Protein 1J9J (pdb70)

Nearest PDB structures (foldseek):
  1ilv-assembly2_B  TM=9.977E-01  e=3.182E-48  Thermotoga maritima
  3ty2-assembly1_B  TM=8.926E-01  e=3.473E-23  Coxiella burnetii
  5kss-assembly1_B-2  TM=8.394E-01  e=1.376E-22  Xylella fastidiosa 9a5c
  4g9o-assembly1_B  TM=8.047E-01  e=7.508E-23  Salmonella enterica subsp. enterica serovar Typhimurium str. LT2
  4xh8-assembly1_A  TM=8.202E-01  e=3.035E-20  Salmonella enterica subsp. enterica serovar Typhimurium str. LT2

Foldseek 3Di:
DEEEEEEQAAPPDPLRLLLQVVCLVPYQYEYEYEHHHGFQQFQDWDDPDDKDKDWDDDDDSYTYIYINIALLNRLVCCCVPVVPVDHQEYEYDQAQADCAAPSNRRGSQNNNQLSCLQVQHAYERHYQHHNVQGDSNVRSVVVVVCVVPDDCVPADRQKYKYKYAYRPAAPEAAEAEGFNKDWDKDWDWDADPVGRIDTDIDTDIDDDGPDCRHQVNQNVVRHMYIYIDGPDDDPVVVVVVVVVVPD/DEEEEEEQAAPVDPLRLLLQVVVLVPYQYEYEYAHHHHDLQFQDWDDPDDKDKAWDDSDPSYTYIHINTALLNRLVCCCVPNPVNDHAEYEYDQAQADQAAPSVRSGSQNNNQLSCLVVFHAYERHYEHHNVQGDSNVRSVVVVVVVVVDDVVPQDHQKYKYKYAARDAAPEADEAEGANKDWDKDWDWDADPVRHIDTDIDTDIDHDGPDCRHQPNQNVVRYMYIYMDGDDDDPVVVVVVVVVVVD

InterPro domains:
  IPR002828 Survival protein SurE-like phosphatase/nucleotidase [PF01975] (3-184)
  IPR002828 Survival protein SurE-like phosphatase/nucleotidase [TIGR00087] (1-230)
  IPR030048 Survival protein SurE [MF_00060] (1-246)
  IPR030048 Survival protein SurE [PTHR30457] (2-236)
  IPR036523 SurE-like phosphatase/nucleotidase superfamily [G3DSA:3.40.1210.10] (1-247)
  IPR036523 SurE-like phosphatase/nucleotidase superfamily [SSF64167] (1-245)

Sequence (494 aa):
MRILVTNDDGIQSKGIIVLAELLSEEHEVFVVAPDKERSATGHSITIHVPLWMKKVFISERVVAYSTTGTPADCVKLAYNVVMDKRVDLIVSGVNRGPNMGMDILHSGTVSGAMEGAMMNIPSIAISSANYESPDFEGAARFLIDFLKEFDFSLLDPFTMLNINVPAGEIKGWRFTRQSRRRWNDYFEERVSPFGEKYYWMMGEVIEDDDRDDVDYKAVREGYVSITPIHPFLTNEQCLKKLREVYDMRILVTNDDGIQSKGIIVLAELLSEEHEVFVVAPDKERSATGHSITIHVPLWMKKVFISERVVAYSTTGTPADCVKLAYNVVMDKRVDLIVSGVNRGPNMGMDILHSGTVSGAMEGAMMNIPSIAISSANYESPDFEGAARFLIDFLKEFDFSLLDPFTMLNINVPAGEIKGWRFTRQSRRRWNDYFEERVSPFGEKYYWMMGEVIEDDDRDDVDYKAVREGYVSITPIHPFLTNEQCLKKLREVYD

Secondary structure (DSSP, 8-state):
-EEEEE-SS-TT-HHHHHHHHHHTTTSEEEEEEESS--TT-TT----SS---EEE---SSSEEEEEESS-HHHHHHHIIIIISTT--SEEEEEEEES---GGGGGG-HHHHHHHHHHHTT--EEEEEES-SSS--HHHHHHHHHHHHHH--GGGSPTT-EEEEEE-SS---EEEE-B----EEEEEEEEEE-TTS-EEEEEEEEEE-----SSBHHHHHHTTEEEEEEE-S----HHHHHHHHHH--/-EEEEE-SS-TT-HHHHHHHHHHTTTSEEEEEEESS---S-TT----SS---EEE--SSTTEEEEEESS-HHHHHHHIIIIISTT--SEEEEEEEES---GGGGGG-HHHHHHHHHHHTT--EEEEEES-SSS--HHHHHHHHHHHHTT--GGGS-TT-EEEEEE-SS---EEEE-B----EEEEEEEEEE-TTS-EEEEEEEEEE-----SSBHHHHHHTTEEEEEEE-S----HHHHHHHHHHT-

CATH classification: 3.40.1210.10

Structure (mmCIF, N/CA/C/O backbone):
data_1J9J
#
_entry.id   1J9J
#
_cell.length_a   115.956
_cell.length_b   115.956
_cell.length_c   78.597
_cell.angle_alpha   90.00
_cell.angle_beta   90.00
_cell.angle_gamma   120.00
#
_symmetry.space_group_name_H-M   'P 31 2 1'
#
loop_
_entity.id
_entity.type
_entity.pdbx_description
1 polymer 'STATIONARY PHASE SURVIVAL PROTEIN'
2 non-polymer 'MAGNESIUM ION'
3 non-polymer 'SULFATE ION'
4 water water
#
loop_
_atom_site.group_PDB
_atom_site.id
_atom_site.type_symbol
_atom_site.label_atom_id
_atom_site.label_alt_id
_atom_site.label_comp_id
_atom_site.label_asym_id
_atom_site.label_entity_id
_atom_site.label_seq_id
_atom_site.pdbx_PDB_ins_code
_atom_site.Cartn_x
_atom_site.Cartn_y
_atom_site.Cartn_z
_atom_site.occupancy
_atom_site.B_iso_or_equiv
_atom_site.auth_seq_id
_atom_site.auth_comp_id
_atom_site.auth_asym_id
_atom_site.auth_atom_id
_atom_site.pdbx_PDB_model_num
ATOM 1 N N . MET A 1 1 ? 22.947 18.303 28.625 1.00 35.21 1 MET A N 1
ATOM 2 C CA . MET A 1 1 ? 22.821 18.181 27.149 1.00 33.16 1 MET A CA 1
ATOM 3 C C . MET A 1 1 ? 23.391 19.426 26.466 1.00 30.85 1 MET A C 1
ATOM 4 O O . MET A 1 1 ? 23.183 20.542 26.941 1.00 31.14 1 MET A O 1
ATOM 9 N N . ARG A 1 2 ? 24.136 19.223 25.379 1.00 27.04 2 ARG A N 1
ATOM 10 C CA . ARG A 1 2 ? 24.739 20.321 24.620 1.00 24.89 2 ARG A CA 1
ATOM 11 C C . ARG A 1 2 ? 23.735 20.686 23.525 1.00 24.67 2 ARG A C 1
ATOM 12 O O . ARG A 1 2 ? 23.498 19.909 22.595 1.00 23.34 2 ARG A O 1
ATOM 20 N N . ILE A 1 3 ? 23.138 21.866 23.647 1.00 23.11 3 ILE A N 1
ATOM 21 C CA . ILE A 1 3 ? 22.153 22.325 22.674 1.00 22.74 3 ILE A CA 1
ATOM 22 C C . ILE A 1 3 ? 22.620 23.504 21.824 1.00 22.74 3 ILE A C 1
ATOM 23 O O . ILE A 1 3 ? 23.199 24.465 22.333 1.00 22.25 3 ILE A O 1
ATOM 28 N N . LEU A 1 4 ? 22.385 23.407 20.520 1.00 20.73 4 LEU A N 1
ATOM 29 C CA . LEU A 1 4 ? 22.765 24.471 19.604 1.00 21.31 4 LEU A CA 1
ATOM 30 C C . LEU A 1 4 ? 21.463 25.205 19.326 1.00 21.03 4 LEU A C 1
ATOM 31 O O . LEU A 1 4 ? 20.466 24.584 18.949 1.00 18.69 4 LEU A O 1
ATOM 36 N N . VAL A 1 5 ? 21.478 26.516 19.536 1.00 23.01 5 VAL A N 1
ATOM 37 C CA . VAL A 1 5 ? 20.311 27.356 19.311 1.00 21.50 5 VAL A CA 1
ATOM 38 C C . VAL A 1 5 ? 20.635 28.398 18.243 1.00 21.38 5 VAL A C 1
ATOM 39 O O . VAL A 1 5 ? 21.677 29.051 18.293 1.00 21.14 5 VAL A O 1
ATOM 43 N N . THR A 1 6 ? 19.746 28.535 17.263 1.00 21.56 6 THR A N 1
ATOM 44 C CA . THR A 1 6 ? 19.932 29.499 16.183 1.00 20.61 6 THR A CA 1
ATOM 45 C C . THR A 1 6 ? 18.536 30.017 15.806 1.00 21.71 6 THR A C 1
ATOM 46 O O . THR A 1 6 ? 17.542 29.636 16.430 1.00 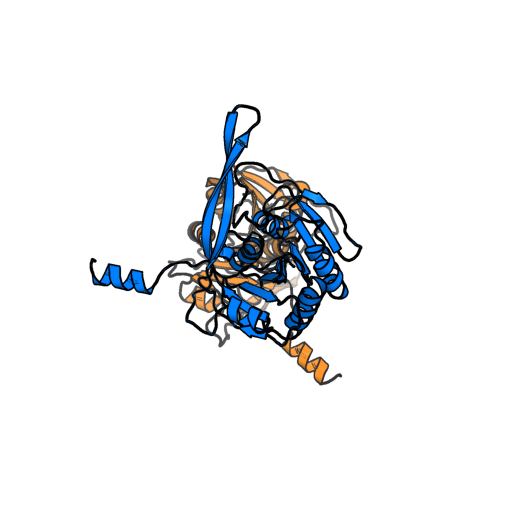20.07 6 THR A O 1
ATOM 50 N N . ASN A 1 7 ? 18.458 30.896 14.815 1.00 22.83 7 ASN A N 1
ATOM 51 C CA . ASN A 1 7 ? 17.168 31.437 14.385 1.00 23.62 7 ASN A CA 1
ATOM 52 C C . ASN A 1 7 ? 17.384 32.131 13.044 1.00 25.16 7 ASN A C 1
ATOM 53 O O . ASN A 1 7 ? 18.469 32.028 12.469 1.00 27.66 7 ASN A O 1
ATOM 58 N N . ASP A 1 8 ? 16.359 32.800 12.521 1.00 23.71 8 ASP A N 1
ATOM 59 C CA . ASP A 1 8 ? 16.524 33.493 11.245 1.00 24.20 8 ASP A CA 1
ATOM 60 C C . ASP A 1 8 ? 16.177 34.973 11.380 1.00 25.09 8 ASP A C 1
ATOM 61 O O . ASP A 1 8 ? 16.372 35.754 10.442 1.00 23.66 8 ASP A O 1
ATOM 66 N N . ASP A 1 9 ? 15.680 35.357 12.558 1.00 24.54 9 ASP A N 1
ATOM 67 C CA . ASP A 1 9 ? 15.310 36.749 12.821 1.00 26.08 9 ASP A CA 1
ATOM 68 C C . ASP A 1 9 ? 16.512 37.611 13.223 1.00 28.45 9 ASP A C 1
ATOM 69 O O . ASP A 1 9 ? 16.456 38.835 13.126 1.00 28.82 9 ASP A O 1
ATOM 74 N N . GLY A 1 10 ? 17.592 36.980 13.679 1.00 28.04 10 GLY A N 1
ATOM 75 C CA . GLY A 1 10 ? 18.768 37.741 14.082 1.00 28.48 10 GLY A CA 1
ATOM 76 C C . GLY A 1 10 ? 19.169 37.428 15.513 1.00 27.63 10 GLY A C 1
ATOM 77 O O . GLY A 1 10 ? 18.314 37.208 16.366 1.00 29.01 10 GLY A O 1
ATOM 78 N N . ILE A 1 11 ? 20.469 37.431 15.788 1.00 29.44 11 ILE A N 1
ATOM 79 C CA . ILE A 1 11 ? 20.967 37.132 17.128 1.00 31.02 11 ILE A CA 1
ATOM 80 C C . ILE A 1 11 ? 20.433 38.017 18.252 1.00 32.59 11 ILE A C 1
ATOM 81 O O . ILE A 1 11 ? 20.518 37.647 19.422 1.00 33.10 11 ILE A O 1
ATOM 86 N N . GLN A 1 12 ? 19.873 39.175 17.913 1.00 33.32 12 GLN A N 1
ATOM 87 C CA . GLN A 1 12 ? 19.345 40.065 18.944 1.00 34.90 12 GLN A CA 1
ATOM 88 C C . GLN A 1 12 ? 17.826 39.995 19.091 1.00 34.01 12 GLN A C 1
ATOM 89 O O . GLN A 1 12 ? 17.226 40.805 19.802 1.00 33.36 12 GLN A O 1
ATOM 95 N N . SER A 1 13 ? 17.207 39.019 18.432 1.00 31.57 13 SER A N 1
ATOM 96 C CA . SER A 1 13 ? 15.758 38.855 18.499 1.00 31.36 13 SER A CA 1
ATOM 97 C C . SER A 1 13 ? 15.293 38.376 19.869 1.00 30.88 13 SER A C 1
ATOM 98 O O . SER A 1 13 ? 15.950 37.558 20.511 1.00 31.19 13 SER A O 1
ATOM 101 N N . LYS A 1 14 ? 14.153 38.890 20.313 1.00 29.92 14 LYS A N 1
ATOM 102 C CA . LYS A 1 14 ? 13.605 38.504 21.605 1.00 29.93 14 LYS A CA 1
ATOM 103 C C . LYS A 1 14 ? 13.290 37.008 21.602 1.00 28.75 14 LYS A C 1
ATOM 104 O O . LYS A 1 14 ? 13.363 36.345 22.636 1.00 29.57 14 LYS A O 1
ATOM 110 N N . GLY A 1 15 ? 12.936 36.483 20.433 1.00 27.27 15 GLY A N 1
ATOM 111 C CA . GLY A 1 15 ? 12.616 35.069 20.326 1.00 26.25 15 GLY A CA 1
ATOM 112 C C . GLY A 1 15 ? 13.772 34.123 20.621 1.00 25.71 15 GLY A C 1
ATOM 113 O O . GLY A 1 15 ? 13.582 33.089 21.261 1.00 25.56 15 GLY A O 1
ATOM 114 N N . ILE A 1 16 ? 14.975 34.459 20.167 1.00 25.48 16 ILE A N 1
ATOM 115 C CA . ILE A 1 16 ? 16.110 33.580 20.423 1.00 26.28 16 ILE A CA 1
ATOM 116 C C . ILE A 1 16 ? 16.665 33.776 21.832 1.00 27.72 16 ILE A C 1
ATOM 117 O O . ILE A 1 16 ? 17.127 32.827 22.463 1.00 28.32 16 ILE A O 1
ATOM 122 N N . ILE A 1 17 ? 16.600 35.003 22.336 1.00 29.02 17 ILE A N 1
ATOM 123 C CA . ILE A 1 17 ? 17.103 35.290 23.674 1.00 29.79 17 ILE A CA 1
ATOM 124 C C . ILE A 1 17 ? 16.268 34.553 24.718 1.00 29.96 17 ILE A C 1
ATOM 125 O O . ILE A 1 17 ? 16.810 33.919 25.626 1.00 29.80 17 ILE A O 1
ATOM 130 N N . VAL A 1 18 ? 14.948 34.627 24.580 1.00 31.54 18 VAL A N 1
ATOM 131 C CA . VAL A 1 18 ? 14.046 33.962 25.513 1.00 31.40 18 VAL A CA 1
ATOM 132 C C . VAL A 1 18 ? 14.307 32.458 25.520 1.00 31.97 18 VAL A C 1
ATOM 133 O O . VAL A 1 18 ? 14.418 31.843 26.579 1.00 31.51 18 VAL A O 1
ATOM 137 N N . LEU A 1 19 ? 14.409 31.868 24.333 1.00 31.00 19 LEU A N 1
ATOM 138 C CA . LEU A 1 19 ? 14.658 30.436 24.216 1.00 31.34 19 LEU A CA 1
ATOM 139 C C . LEU A 1 19 ? 15.990 30.020 24.846 1.00 31.66 19 LEU A C 1
ATOM 140 O O . LEU A 1 19 ? 16.055 29.026 25.567 1.00 30.73 19 LEU A O 1
ATOM 145 N N . ALA A 1 20 ? 17.046 30.782 24.572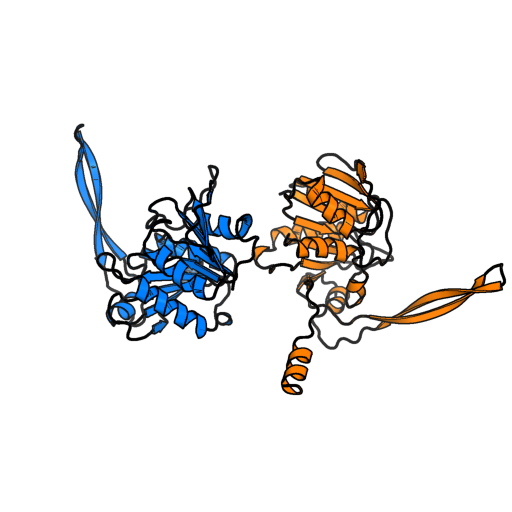 1.00 31.64 20 ALA A N 1
ATOM 146 C CA . ALA A 1 20 ? 18.373 30.482 25.112 1.00 34.03 20 ALA A CA 1
ATOM 147 C C . ALA A 1 20 ? 18.445 30.574 26.633 1.00 35.71 20 ALA A C 1
ATOM 148 O O . ALA A 1 20 ? 19.012 29.700 27.288 1.00 35.93 20 ALA A O 1
ATOM 150 N N . GLU A 1 21 ? 17.872 31.629 27.197 1.00 36.41 21 GLU A N 1
ATOM 151 C CA . GLU A 1 21 ? 17.895 31.798 28.643 1.00 38.27 21 GLU A CA 1
ATOM 152 C C . GLU A 1 21 ? 17.181 30.665 29.381 1.00 37.38 21 GLU A C 1
ATOM 153 O O . GLU A 1 21 ? 17.681 30.166 30.389 1.00 36.75 21 GLU A O 1
ATOM 159 N N . LEU A 1 22 ? 16.025 30.247 28.877 1.00 36.23 22 LEU A N 1
ATOM 160 C CA . LEU A 1 22 ? 15.278 29.172 29.522 1.00 36.05 22 LEU A CA 1
ATOM 161 C C . LEU A 1 22 ? 15.958 27.808 29.424 1.00 35.90 22 LEU A C 1
ATOM 162 O O . LEU A 1 22 ? 15.933 27.031 30.380 1.00 33.66 22 LEU A O 1
ATOM 167 N N . LEU A 1 23 ? 16.561 27.514 28.274 1.00 34.96 23 LEU A N 1
ATOM 168 C CA . LEU A 1 23 ? 17.240 26.233 28.084 1.00 35.32 23 LEU A CA 1
ATOM 169 C C . LEU A 1 23 ? 18.535 26.143 28.887 1.00 35.61 23 LEU A C 1
ATOM 170 O O . LEU A 1 23 ? 18.943 25.053 29.290 1.00 35.24 23 LEU A O 1
ATOM 175 N N . SER A 1 24 ? 19.179 27.285 29.111 1.00 37.38 24 SER A N 1
ATOM 176 C CA . SER A 1 24 ? 20.433 27.319 29.864 1.00 39.85 24 SER A CA 1
ATOM 177 C C . SER A 1 24 ? 20.247 27.000 31.344 1.00 42.10 24 SER A C 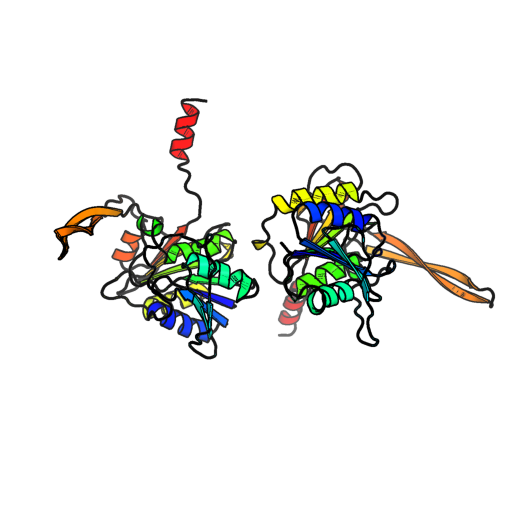1
ATOM 178 O O . SER A 1 24 ? 21.218 26.756 32.062 1.00 42.10 24 SER A O 1
ATOM 181 N N . GLU A 1 25 ? 19.000 26.999 31.799 1.00 43.87 25 GLU A N 1
ATOM 182 C CA . GLU A 1 25 ? 18.712 26.707 33.196 1.00 46.28 25 GLU A CA 1
ATOM 183 C C . GLU A 1 25 ? 19.030 25.260 33.544 1.00 45.93 25 GLU A C 1
ATOM 184 O O . GLU A 1 25 ? 19.315 24.943 34.697 1.00 47.75 25 GLU A O 1
ATOM 190 N N . GLU A 1 26 ? 18.993 24.386 32.545 1.00 44.47 26 GLU A N 1
ATOM 191 C CA . GLU A 1 26 ? 19.270 22.973 32.768 1.00 42.90 26 GLU A CA 1
ATOM 192 C C . GLU A 1 26 ? 20.245 22.357 31.757 1.00 40.70 26 GLU A C 1
ATOM 193 O O . GLU A 1 26 ? 20.708 21.230 31.943 1.00 39.31 26 GLU A O 1
ATOM 199 N N . HIS A 1 27 ? 20.570 23.096 30.698 1.00 37.84 27 HIS A N 1
ATOM 200 C CA . HIS A 1 27 ? 21.486 22.590 29.676 1.00 34.37 27 HIS A CA 1
ATOM 201 C C . HIS A 1 27 ? 22.622 23.541 29.307 1.00 32.15 27 HIS A C 1
ATOM 202 O O . HIS A 1 27 ? 22.636 24.702 29.708 1.00 31.58 27 HIS A O 1
ATOM 209 N N . GLU A 1 28 ? 23.579 23.023 28.539 1.00 31.07 28 GLU A N 1
ATOM 210 C CA . GLU A 1 28 ? 24.730 23.797 28.086 1.00 30.47 28 GLU A CA 1
ATOM 211 C C . GLU A 1 28 ? 24.312 24.346 26.715 1.00 28.96 28 GLU A C 1
ATOM 212 O O . GLU A 1 28 ? 24.249 23.612 25.730 1.00 29.10 28 GLU A O 1
ATOM 218 N N . VAL A 1 29 ? 24.024 25.641 26.667 1.00 27.05 29 VAL A N 1
ATOM 219 C CA . VAL A 1 29 ? 23.595 26.294 25.436 1.00 24.78 29 VAL A CA 1
ATOM 220 C C . VAL A 1 29 ? 24.637 27.092 24.659 1.00 24.79 29 VAL A C 1
ATOM 221 O O . VAL A 1 29 ? 25.373 27.904 25.226 1.00 22.71 29 VAL A O 1
ATOM 225 N N . PHE A 1 30 ? 24.683 26.841 23.352 1.00 22.54 30 PHE A N 1
ATOM 226 C CA . PHE A 1 30 ? 25.607 27.517 22.445 1.00 24.40 30 PHE A CA 1
ATOM 227 C C . PHE A 1 30 ? 24.745 28.196 21.379 1.00 24.88 30 PHE A C 1
ATOM 228 O O . PHE A 1 30 ? 23.968 27.528 20.692 1.00 25.10 30 PHE A O 1
ATOM 236 N N . VAL A 1 31 ? 24.873 29.511 21.243 1.00 24.93 31 VAL A N 1
ATOM 237 C CA . VAL A 1 31 ? 24.091 30.238 20.246 1.00 25.29 31 VAL A CA 1
ATOM 238 C C . VAL A 1 31 ? 24.947 30.729 19.081 1.00 24.00 31 VAL A C 1
ATOM 239 O O . VAL A 1 31 ? 25.950 31.406 19.281 1.00 25.09 31 VAL A O 1
ATOM 243 N N . VAL A 1 32 ? 24.560 30.354 17.865 1.00 22.79 32 VAL A N 1
ATOM 244 C CA . VAL A 1 32 ? 25.273 30.769 16.661 1.00 21.07 32 VAL A CA 1
ATOM 245 C C . VAL A 1 32 ? 24.129 31.198 15.750 1.00 21.85 32 VAL A C 1
ATOM 246 O O . VAL A 1 32 ? 23.394 30.355 15.232 1.00 20.94 32 VAL A O 1
ATOM 250 N N . ALA A 1 33 ? 23.969 32.510 15.584 1.00 21.92 33 ALA A N 1
ATOM 251 C CA . ALA A 1 33 ? 22.898 33.058 14.749 1.00 22.17 33 ALA A CA 1
ATOM 252 C C . ALA A 1 33 ? 23.329 34.205 13.839 1.00 20.98 33 ALA A C 1
ATOM 253 O O . ALA A 1 33 ? 24.375 34.821 14.050 1.00 20.74 33 ALA A O 1
ATOM 255 N N . PRO A 1 34 ? 22.510 34.514 12.817 1.00 21.25 34 PRO A N 1
ATOM 256 C CA . PRO A 1 34 ? 22.796 35.592 11.861 1.00 22.18 34 PRO A CA 1
ATOM 257 C C . PRO A 1 34 ? 22.927 36.962 12.520 1.00 24.34 34 PRO A C 1
ATOM 258 O O . PRO A 1 34 ? 22.279 37.240 13.536 1.00 22.75 34 PRO A O 1
ATOM 262 N N . ASP A 1 35 ? 23.747 37.821 11.919 1.00 27.23 35 ASP A N 1
ATOM 263 C CA . ASP A 1 35 ? 23.957 39.165 12.441 1.00 30.82 35 ASP A CA 1
ATOM 264 C C . ASP A 1 35 ? 22.947 40.145 11.827 1.00 33.37 35 ASP A C 1
ATOM 265 O O . ASP A 1 35 ? 23.107 41.363 11.932 1.00 34.27 35 ASP A O 1
ATOM 270 N N . LYS A 1 36 ? 21.911 39.606 11.185 1.00 33.67 36 LYS A N 1
ATOM 271 C CA . LYS A 1 36 ? 20.872 40.428 10.556 1.00 33.58 36 LYS A CA 1
ATOM 272 C C . LYS A 1 36 ? 19.644 39.596 10.185 1.00 32.76 36 LYS A C 1
ATOM 273 O O . LYS A 1 36 ? 19.662 38.372 10.306 1.00 31.00 36 LYS A O 1
ATOM 279 N N . GLU A 1 37 ? 18.585 40.272 9.735 1.00 30.44 37 GLU A N 1
ATOM 280 C CA . GLU A 1 37 ? 17.336 39.618 9.340 1.00 30.11 37 GLU A CA 1
ATOM 281 C C . GLU A 1 37 ? 17.548 38.627 8.196 1.00 29.64 37 GLU A C 1
ATOM 282 O O . GLU A 1 37 ? 18.190 38.951 7.195 1.00 29.04 37 GLU A O 1
ATOM 288 N N . ARG A 1 38 ? 17.008 37.420 8.337 1.00 28.83 38 ARG A N 1
ATOM 289 C CA . ARG A 1 38 ? 17.160 36.405 7.293 1.00 29.02 38 ARG A CA 1
ATOM 290 C C . ARG A 1 38 ? 15.946 35.472 7.195 1.00 28.05 38 ARG A C 1
ATOM 291 O O . ARG A 1 38 ? 16.065 34.327 6.745 1.00 27.93 38 ARG A O 1
ATOM 299 N N . SER A 1 39 ? 14.778 35.966 7.595 1.00 25.15 39 SER A N 1
ATOM 300 C CA . SER A 1 39 ? 13.556 35.160 7.550 1.00 24.84 39 SER A CA 1
ATOM 301 C C . SER A 1 39 ? 13.219 34.458 6.224 1.00 25.60 39 SER A C 1
ATOM 302 O O . SER A 1 39 ? 12.922 33.262 6.216 1.00 22.44 39 SER A O 1
ATOM 305 N N . ALA A 1 40 ? 13.263 35.188 5.111 1.00 23.74 40 ALA A N 1
ATOM 306 C CA . ALA A 1 40 ? 12.947 34.593 3.810 1.00 23.74 40 ALA A CA 1
ATOM 307 C C . ALA A 1 40 ? 14.164 34.152 2.998 1.00 22.87 40 ALA A C 1
ATOM 308 O O . ALA A 1 40 ? 14.131 34.164 1.767 1.00 22.87 40 ALA A O 1
ATOM 310 N N . THR A 1 41 ? 15.226 33.732 3.676 1.00 21.58 41 THR A N 1
ATOM 311 C CA . THR A 1 41 ? 16.426 33.299 2.970 1.00 21.87 41 THR A CA 1
ATOM 312 C C . THR A 1 41 ? 16.420 31.834 2.539 1.00 21.39 41 THR A C 1
ATOM 313 O O . THR A 1 41 ? 17.302 31.399 1.805 1.00 20.54 41 THR A O 1
ATOM 317 N N . GLY A 1 42 ? 15.434 31.068 2.997 1.00 20.25 42 GLY A N 1
ATOM 318 C CA . GLY A 1 42 ? 15.366 29.664 2.625 1.00 19.57 42 GLY A CA 1
ATOM 319 C C . GLY A 1 42 ? 16.599 28.872 3.027 1.00 18.02 42 GLY A C 1
ATOM 320 O O . GLY A 1 42 ? 17.207 29.145 4.065 1.00 17.91 42 GLY A O 1
ATOM 321 N N . HIS A 1 43 ? 16.980 27.896 2.207 1.00 17.48 43 HIS A N 1
ATOM 322 C CA . HIS A 1 43 ? 18.149 27.081 2.509 1.00 18.57 43 HIS A CA 1
ATOM 323 C C . HIS A 1 43 ? 19.414 27.531 1.772 1.00 19.76 43 HIS A C 1
ATOM 324 O O . HIS A 1 43 ? 20.197 26.713 1.285 1.00 19.51 43 HIS A O 1
ATOM 331 N N . SER A 1 44 ? 19.609 28.841 1.700 1.00 18.72 44 SER A N 1
ATOM 332 C CA . SER A 1 44 ? 20.780 29.400 1.033 1.00 20.22 44 SER A CA 1
ATOM 333 C C . SER A 1 44 ? 22.032 29.149 1.889 1.00 18.82 44 SER A C 1
ATOM 334 O O . SER A 1 44 ? 21.943 29.120 3.121 1.00 19.41 44 SER A O 1
ATOM 337 N N . ILE A 1 45 ? 23.178 28.930 1.238 1.00 17.71 45 ILE A N 1
ATOM 338 C CA . ILE A 1 45 ? 24.446 28.699 1.941 1.00 18.09 45 ILE A CA 1
ATOM 339 C C . ILE A 1 45 ? 25.541 29.549 1.267 1.00 18.41 45 ILE A C 1
ATOM 340 O O . ILE A 1 45 ? 25.421 29.920 0.098 1.00 18.21 45 ILE A O 1
ATOM 345 N N . THR A 1 46 ? 26.599 29.861 2.006 1.00 17.42 46 THR A N 1
ATOM 346 C CA . THR A 1 46 ? 27.696 30.673 1.480 1.00 17.70 46 THR A CA 1
ATOM 347 C C . THR A 1 46 ? 28.919 29.850 1.074 1.00 19.96 46 THR A C 1
ATOM 348 O O . THR A 1 46 ? 29.653 29.346 1.931 1.00 19.66 46 THR A O 1
ATOM 352 N N . ILE A 1 47 ? 29.149 29.728 -0.233 1.00 20.17 47 ILE A N 1
ATOM 353 C CA . ILE A 1 47 ? 30.291 28.961 -0.720 1.00 20.12 47 ILE A CA 1
ATOM 354 C C . ILE A 1 47 ? 31.267 29.765 -1.590 1.00 22.33 47 ILE A C 1
ATOM 355 O O . ILE A 1 47 ? 32.408 29.339 -1.785 1.00 19.93 47 ILE A O 1
ATOM 360 N N . HIS A 1 48 ? 30.828 30.917 -2.099 1.00 22.51 48 HIS A N 1
ATOM 361 C CA . HIS A 1 48 ? 31.677 31.759 -2.953 1.00 24.14 48 HIS A CA 1
ATOM 362 C C . HIS A 1 48 ? 32.554 32.804 -2.260 1.00 23.02 48 HIS A C 1
ATOM 363 O O . HIS A 1 48 ? 33.479 33.344 -2.871 1.00 22.18 48 HIS A O 1
ATOM 370 N N . VAL A 1 49 ? 32.249 33.105 -1.003 1.00 21.54 49 VAL A N 1
ATOM 371 C CA . VAL A 1 49 ? 33.018 34.075 -0.233 1.00 21.58 49 VAL A CA 1
ATOM 372 C C . VAL A 1 49 ? 33.232 33.501 1.167 1.00 22.13 49 VAL A C 1
ATOM 373 O O . VAL A 1 49 ? 32.560 32.548 1.560 1.00 23.53 49 VAL A O 1
ATOM 377 N N . PRO A 1 50 ? 34.190 34.055 1.926 1.00 21.93 50 PRO A N 1
ATOM 378 C CA . PRO A 1 50 ? 34.492 33.593 3.288 1.00 22.15 50 PRO A CA 1
ATOM 379 C C . PRO A 1 50 ? 33.370 33.918 4.271 1.00 21.40 50 PRO A C 1
ATOM 380 O O . PRO A 1 50 ? 32.550 34.789 4.001 1.00 19.71 50 PRO A O 1
ATOM 384 N N . LEU A 1 51 ? 33.348 33.210 5.402 1.00 20.07 51 LEU A N 1
ATOM 385 C CA . LEU A 1 51 ? 32.351 33.406 6.457 1.00 18.79 51 LEU A CA 1
ATOM 386 C C . LEU A 1 51 ? 33.081 33.980 7.675 1.00 20.27 51 LEU A C 1
ATOM 387 O O . LEU A 1 51 ? 34.259 33.688 7.884 1.00 21.23 51 LEU A O 1
ATOM 392 N N . TRP A 1 52 ? 32.391 34.789 8.476 1.00 20.08 52 TRP A N 1
ATOM 393 C CA . TRP A 1 52 ? 33.004 35.387 9.663 1.00 22.66 52 TRP A CA 1
ATOM 394 C C . TRP A 1 52 ? 32.114 35.243 10.897 1.00 24.24 52 TRP A C 1
ATOM 395 O O . TRP A 1 52 ? 30.891 35.207 10.785 1.00 22.47 52 TRP A O 1
ATOM 406 N N . MET A 1 53 ? 32.739 35.163 12.072 1.00 25.03 53 MET A N 1
ATOM 407 C CA . MET A 1 53 ? 32.008 35.033 13.327 1.00 26.70 53 MET A CA 1
ATOM 408 C C . MET A 1 53 ? 32.530 36.029 14.351 1.00 29.30 53 MET A C 1
ATOM 409 O O . MET A 1 53 ? 33.696 36.431 14.307 1.00 30.47 53 MET A O 1
ATOM 414 N N . LYS A 1 54 ? 31.662 36.417 15.276 1.00 30.17 54 LYS A N 1
ATOM 415 C CA . LYS A 1 54 ? 32.021 37.365 16.323 1.00 34.48 54 LYS A CA 1
ATOM 416 C C . LYS A 1 54 ? 31.409 36.912 17.643 1.00 36.08 54 LYS A C 1
ATOM 417 O O . LYS A 1 54 ? 30.195 36.754 17.745 1.00 33.54 54 LYS A O 1
ATOM 423 N N . LYS A 1 55 ? 32.249 36.691 18.648 1.00 38.80 55 LYS A N 1
ATOM 424 C CA . LYS A 1 55 ? 31.756 36.259 19.948 1.00 42.79 55 LYS A CA 1
ATOM 425 C C . LYS A 1 55 ? 30.962 37.406 20.559 1.00 45.28 55 LYS A C 1
ATOM 426 O O . LYS A 1 55 ? 31.425 38.544 20.585 1.00 46.20 55 LYS A O 1
ATOM 432 N N . VAL A 1 56 ? 29.759 37.105 21.035 1.00 48.42 56 VAL A N 1
ATOM 433 C CA . VAL A 1 56 ? 28.897 38.108 21.645 1.00 52.72 56 VAL A CA 1
ATOM 434 C C . VAL A 1 56 ? 28.095 37.499 22.797 1.00 56.27 56 VAL A C 1
ATOM 435 O O . VAL A 1 56 ? 26.873 37.382 22.719 1.00 58.20 56 VAL A O 1
ATOM 439 N N . PHE A 1 57 ? 28.790 37.108 23.862 1.00 60.09 57 PHE A N 1
ATOM 440 C CA . PHE A 1 57 ? 28.150 36.510 25.033 1.00 64.28 57 PHE A CA 1
ATOM 441 C C . PHE A 1 57 ? 26.779 37.110 25.344 1.00 65.98 57 PHE A C 1
ATOM 442 O O . PHE A 1 57 ? 26.537 38.296 25.113 1.00 65.91 57 PHE A O 1
ATOM 450 N N . ILE A 1 58 ? 25.887 36.276 25.870 1.00 67.89 58 ILE A N 1
ATOM 451 C CA . ILE A 1 58 ? 24.537 36.703 26.225 1.00 70.25 58 ILE A CA 1
ATOM 452 C C . ILE A 1 58 ? 24.329 36.475 27.720 1.00 71.43 58 ILE A C 1
ATOM 453 O O . ILE A 1 58 ? 23.517 37.146 28.359 1.00 70.89 58 ILE A O 1
ATOM 458 N N . SER A 1 59 ? 25.078 35.523 28.267 1.00 72.91 59 SER A N 1
ATOM 459 C CA . SER A 1 59 ? 25.001 35.183 29.683 1.00 74.12 59 SER A CA 1
ATOM 460 C C . SER A 1 59 ? 26.255 34.407 30.081 1.00 74.76 59 SER A C 1
ATOM 461 O O . SER A 1 59 ? 27.258 34.427 29.366 1.00 76.20 59 SER A O 1
ATOM 464 N N . GLU A 1 60 ? 26.195 33.723 31.218 1.00 74.75 60 GLU A N 1
ATOM 465 C CA . GLU A 1 60 ? 27.331 32.946 31.696 1.00 74.90 60 GLU A CA 1
ATOM 466 C C . GLU A 1 60 ? 27.216 31.489 31.268 1.00 73.97 60 GLU A C 1
ATOM 467 O O . GLU A 1 60 ? 28.196 30.883 30.827 1.00 73.92 60 GLU A O 1
ATOM 473 N N . ARG A 1 61 ? 26.016 30.930 31.395 1.00 71.73 61 ARG A N 1
ATOM 474 C CA . ARG A 1 61 ? 25.777 29.539 31.021 1.00 68.72 61 ARG A CA 1
ATOM 475 C C . ARG A 1 61 ? 25.667 29.380 29.509 1.00 64.61 61 ARG A C 1
ATOM 476 O O . ARG A 1 61 ? 25.531 28.261 29.006 1.00 65.35 61 ARG A O 1
ATOM 484 N N . VAL A 1 62 ? 25.720 30.493 28.784 1.00 58.84 62 VAL A N 1
ATOM 485 C CA . VAL A 1 62 ? 25.619 30.441 27.332 1.00 52.54 62 VAL A CA 1
ATOM 486 C C . VAL A 1 62 ? 26.729 31.168 26.588 1.00 47.73 62 VAL A C 1
ATOM 487 O O . VAL A 1 62 ? 27.127 32.276 26.951 1.00 46.77 62 VAL A O 1
ATOM 491 N N . VAL A 1 63 ? 27.227 30.520 25.542 1.00 42.00 63 VAL A N 1
ATOM 492 C CA . VAL A 1 63 ? 28.287 31.069 24.709 1.00 37.14 63 VAL A CA 1
ATOM 493 C C . VAL A 1 63 ? 27.562 31.501 23.436 1.00 33.83 63 VAL A C 1
ATOM 494 O O . VAL A 1 63 ? 26.806 30.716 22.866 1.00 32.44 63 VAL A O 1
ATOM 498 N N . ALA A 1 64 ? 27.778 32.735 22.989 1.00 30.26 64 ALA A N 1
ATOM 499 C CA . ALA A 1 64 ? 27.103 33.207 21.782 1.00 28.98 64 ALA A CA 1
ATOM 500 C C . ALA A 1 64 ? 28.001 33.844 20.728 1.00 28.02 64 ALA A C 1
ATOM 501 O O . ALA A 1 64 ? 28.943 34.572 21.045 1.00 27.98 64 ALA A O 1
ATOM 503 N N . TYR A 1 65 ? 27.686 33.557 19.467 1.00 27.28 65 TYR A N 1
ATOM 504 C CA . TYR A 1 65 ? 28.430 34.083 18.328 1.00 26.86 65 TYR A CA 1
ATOM 505 C 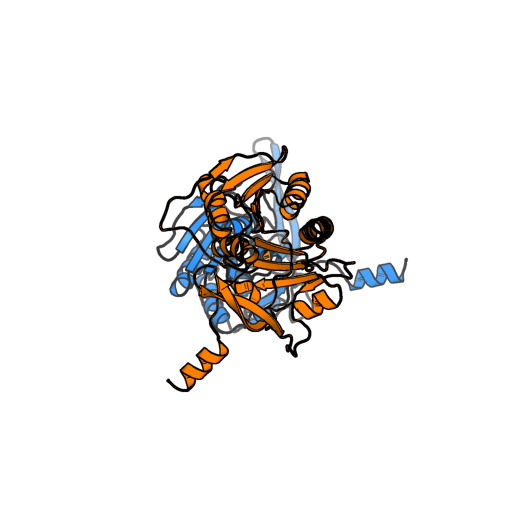C . TYR A 1 65 ? 27.453 34.529 17.250 1.00 26.96 65 TYR A C 1
ATOM 506 O O . TYR A 1 65 ? 26.437 33.874 17.016 1.00 25.43 65 TYR A O 1
ATOM 515 N N . SER A 1 66 ? 27.754 35.645 16.600 1.00 25.72 66 SER A N 1
ATOM 516 C CA . SER A 1 66 ? 26.893 36.145 15.537 1.00 27.30 66 SER A CA 1
ATOM 517 C C . SER A 1 66 ? 27.715 35.836 14.294 1.00 26.07 66 SER A C 1
ATOM 518 O O . SER A 1 66 ? 28.936 35.717 14.379 1.00 25.79 66 SER A O 1
ATOM 521 N N . THR A 1 67 ? 27.067 35.684 13.147 1.00 25.88 67 THR A N 1
ATOM 522 C CA . THR A 1 67 ? 27.810 35.388 11.929 1.00 24.92 67 THR A CA 1
ATOM 523 C C . THR A 1 67 ? 27.283 36.175 10.739 1.00 23.05 67 THR A C 1
ATOM 524 O O . THR A 1 67 ? 26.149 36.649 10.747 1.00 23.54 67 THR A O 1
ATOM 528 N N . THR A 1 68 ? 28.123 36.303 9.720 1.00 21.48 68 THR A N 1
ATOM 529 C CA . THR A 1 68 ? 27.764 37.025 8.509 1.00 22.21 68 THR A CA 1
ATOM 530 C C . THR A 1 68 ? 27.025 36.072 7.570 1.00 21.47 68 THR A C 1
ATOM 531 O O . THR A 1 68 ? 26.592 36.464 6.492 1.00 22.29 68 THR A O 1
ATOM 535 N N . GLY A 1 69 ? 26.868 34.822 7.993 1.00 20.28 69 GLY A N 1
ATOM 536 C CA . GLY A 1 69 ? 26.184 33.843 7.159 1.00 21.24 69 GLY A CA 1
ATOM 537 C C . GLY A 1 69 ? 24.687 33.649 7.330 1.00 21.18 69 GLY A C 1
ATOM 538 O O . GLY A 1 69 ? 24.031 34.324 8.128 1.00 20.72 69 GLY A O 1
ATOM 539 N N . THR A 1 70 ? 24.154 32.706 6.556 1.00 20.64 70 THR A N 1
ATOM 540 C CA . THR A 1 70 ? 22.734 32.360 6.566 1.00 20.61 70 THR A CA 1
ATOM 541 C C . THR A 1 70 ? 22.423 31.409 7.730 1.00 21.93 70 THR A C 1
ATOM 542 O O . THR A 1 70 ? 23.331 30.891 8.377 1.00 20.30 70 THR A O 1
ATOM 546 N N . PRO A 1 71 ? 21.130 31.161 8.009 1.00 23.55 71 PRO A N 1
ATOM 547 C CA . PRO A 1 71 ? 20.822 30.251 9.117 1.00 24.33 71 PRO A CA 1
ATOM 548 C C . PRO A 1 71 ? 21.462 28.878 8.932 1.00 23.88 71 PRO A C 1
ATOM 549 O O . PRO A 1 71 ? 21.951 28.276 9.892 1.00 25.68 71 PRO A O 1
ATOM 553 N N . ALA A 1 72 ? 21.470 28.384 7.697 1.00 22.04 72 ALA A N 1
ATOM 554 C CA . ALA A 1 72 ? 22.068 27.081 7.431 1.00 22.03 72 ALA A CA 1
ATOM 555 C C . ALA A 1 72 ? 23.580 27.150 7.667 1.00 22.07 72 ALA A C 1
ATOM 556 O O . ALA A 1 72 ? 24.178 26.191 8.164 1.00 20.25 72 ALA A O 1
ATOM 558 N N . ASP A 1 73 ? 24.197 28.282 7.314 1.00 20.78 73 ASP A N 1
ATOM 559 C CA . ASP A 1 73 ? 25.642 28.455 7.503 1.00 19.61 73 ASP A CA 1
ATOM 560 C C . ASP A 1 73 ? 25.949 28.349 8.995 1.00 19.05 73 ASP A C 1
ATOM 561 O O . ASP A 1 73 ? 26.962 27.773 9.398 1.00 17.46 73 ASP A O 1
ATOM 566 N N . CYS A 1 74 ? 25.067 28.937 9.799 1.00 20.06 74 CYS A N 1
ATOM 567 C CA . CYS A 1 74 ? 25.197 28.941 11.248 1.00 20.74 74 CYS A CA 1
ATOM 568 C C . CYS A 1 74 ? 25.317 27.540 11.833 1.00 20.66 74 CYS A C 1
ATOM 569 O O . CYS A 1 74 ? 26.158 27.294 12.702 1.00 20.54 74 CYS A O 1
ATOM 572 N N . VAL A 1 75 ? 24.474 26.624 11.365 1.00 19.62 75 VAL A N 1
ATOM 573 C CA . VAL A 1 75 ? 24.511 25.254 11.863 1.00 19.53 75 VAL A CA 1
ATOM 574 C C . VAL A 1 75 ? 25.818 24.565 11.464 1.00 19.78 75 VAL A C 1
ATOM 575 O O . VAL A 1 75 ? 26.442 23.890 12.286 1.00 21.01 75 VAL A O 1
ATOM 579 N N . LYS A 1 76 ? 26.243 24.735 10.213 1.00 18.82 76 LYS A N 1
ATOM 580 C CA . LYS A 1 76 ? 27.485 24.111 9.768 1.00 19.27 76 LYS A CA 1
ATOM 581 C C . LYS A 1 76 ? 28.652 24.646 10.609 1.00 20.66 76 LYS A C 1
ATOM 582 O O . LYS A 1 76 ? 29.503 23.874 11.077 1.00 20.53 76 LYS A O 1
ATOM 588 N N . LEU A 1 77 ? 28.682 25.964 10.807 1.00 20.77 77 LEU A N 1
ATOM 589 C CA . LEU A 1 77 ? 29.743 26.605 11.594 1.00 21.01 77 LEU A CA 1
ATOM 590 C C . LEU A 1 77 ? 29.743 26.133 13.047 1.00 22.01 77 LEU A C 1
ATOM 591 O O . LEU A 1 77 ? 30.801 25.861 13.626 1.00 21.37 77 LEU A O 1
ATOM 596 N N . ALA A 1 78 ? 28.554 26.050 13.634 1.00 21.67 78 ALA A N 1
ATOM 597 C CA . ALA A 1 78 ? 28.411 25.614 15.022 1.00 22.86 78 ALA A CA 1
ATOM 598 C C . ALA A 1 78 ? 28.924 24.194 15.235 1.00 24.54 78 ALA A C 1
ATOM 599 O O . ALA A 1 78 ? 29.722 23.940 16.141 1.00 23.43 78 ALA A O 1
ATOM 601 N N . TYR A 1 79 ? 28.468 23.271 14.396 1.00 23.63 79 TYR A N 1
ATOM 602 C CA . TYR A 1 79 ? 28.880 21.877 14.497 1.00 24.96 79 TYR A CA 1
ATOM 603 C C . TYR A 1 79 ? 30.373 21.645 14.264 1.00 26.34 79 TYR A C 1
ATOM 604 O O . TYR A 1 79 ? 31.036 20.975 15.060 1.00 26.08 79 TYR A O 1
ATOM 613 N N . ASN A 1 80 ? 30.911 22.207 13.184 1.00 26.39 80 ASN A N 1
ATOM 614 C CA . ASN A 1 80 ? 32.324 22.026 12.874 1.00 28.96 80 ASN A CA 1
ATOM 615 C C . ASN A 1 80 ? 33.377 22.850 13.609 1.00 30.07 80 ASN A C 1
ATOM 616 O O . ASN A 1 80 ? 34.481 22.353 13.832 1.00 31.05 80 ASN A O 1
ATOM 621 N N . VAL A 1 81 ? 33.068 24.087 13.988 1.00 29.18 81 VAL A N 1
ATOM 622 C CA . VAL A 1 81 ? 34.071 24.892 14.675 1.00 29.75 81 VAL A CA 1
ATOM 623 C C . VAL A 1 81 ? 33.792 25.363 16.096 1.00 30.41 81 VAL A C 1
ATOM 624 O O . VAL A 1 81 ? 34.716 25.482 16.897 1.00 32.46 81 VAL A O 1
ATOM 628 N N . VAL A 1 82 ? 32.539 25.644 16.419 1.00 27.88 82 VAL A N 1
ATOM 629 C CA . VAL A 1 82 ? 32.223 26.106 17.762 1.00 26.32 82 VAL A CA 1
ATOM 630 C C . VAL A 1 82 ? 32.002 24.991 18.787 1.00 25.50 82 VAL A C 1
ATOM 631 O O . VAL A 1 82 ? 32.590 25.013 19.869 1.00 25.08 82 VAL A O 1
ATOM 635 N N . MET A 1 83 ? 31.177 24.010 18.435 1.00 22.85 83 MET A N 1
ATOM 636 C CA . MET A 1 83 ? 30.876 22.904 19.333 1.00 22.70 83 MET A CA 1
ATOM 637 C C . MET A 1 83 ? 31.721 21.637 19.227 1.00 22.59 83 MET A C 1
ATOM 638 O O . MET A 1 83 ? 31.402 20.619 19.848 1.00 21.43 83 MET A O 1
ATOM 643 N N . ASP A 1 84 ? 32.794 21.697 18.445 1.00 22.82 84 ASP A N 1
ATOM 644 C CA . ASP A 1 84 ? 33.691 20.555 18.274 1.00 26.14 84 ASP A CA 1
ATOM 645 C C . ASP A 1 84 ? 32.982 19.255 17.883 1.00 25.34 84 ASP A C 1
ATOM 646 O O . ASP A 1 84 ? 33.350 18.184 18.352 1.00 26.22 84 ASP A O 1
ATOM 651 N N . LYS A 1 85 ? 31.970 19.354 17.029 1.00 23.53 85 LYS A N 1
ATOM 652 C CA . LYS A 1 85 ? 31.213 18.191 16.572 1.00 23.38 85 LYS A CA 1
ATOM 653 C C . LYS A 1 85 ? 30.440 17.481 17.690 1.00 22.40 85 LYS A C 1
ATOM 654 O O . LYS A 1 85 ? 30.060 16.320 17.545 1.00 21.72 85 LYS A O 1
ATOM 660 N N . ARG A 1 86 ? 30.214 18.175 18.801 1.00 20.79 86 ARG A N 1
ATOM 661 C CA . ARG A 1 86 ? 29.484 17.599 19.930 1.00 21.51 86 ARG A CA 1
ATOM 662 C C . ARG A 1 86 ? 28.162 18.342 20.114 1.00 19.88 86 ARG A C 1
ATOM 663 O O . ARG A 1 86 ? 28.082 19.323 20.858 1.00 19.44 86 ARG A O 1
ATOM 671 N N . VAL A 1 87 ? 27.127 17.856 19.433 1.00 21.33 87 VAL A N 1
ATOM 672 C CA . VAL A 1 87 ? 25.795 18.458 19.493 1.00 20.84 87 VAL A CA 1
ATOM 673 C C . VAL A 1 87 ? 24.720 17.411 19.792 1.00 21.29 87 VAL A C 1
ATOM 674 O O . VAL A 1 87 ? 24.548 16.454 19.033 1.00 20.45 87 VAL A O 1
ATOM 678 N N . ASP A 1 88 ? 23.993 17.595 20.891 1.00 20.84 88 ASP A N 1
ATOM 679 C CA . ASP A 1 88 ? 22.945 16.647 21.262 1.00 22.03 88 ASP A CA 1
ATOM 680 C C . ASP A 1 88 ? 21.585 17.003 20.683 1.00 21.65 88 ASP A C 1
ATOM 681 O O . ASP A 1 88 ? 20.774 16.119 20.397 1.00 21.17 88 ASP A O 1
ATOM 686 N N . LEU A 1 89 ? 21.352 18.297 20.495 1.00 22.48 89 LEU A N 1
ATOM 687 C CA . LEU A 1 89 ? 20.090 18.792 19.958 1.00 20.25 89 LEU A CA 1
ATOM 688 C C . LEU A 1 89 ? 20.276 20.140 19.277 1.00 20.21 89 LEU A C 1
ATOM 689 O O . LEU A 1 89 ? 21.130 20.934 19.671 1.00 20.01 89 LEU A O 1
ATOM 694 N N . ILE A 1 90 ? 19.464 20.386 18.253 1.00 19.85 90 ILE A N 1
ATOM 695 C CA . ILE A 1 90 ? 19.508 21.634 17.507 1.00 18.63 90 ILE A CA 1
ATOM 696 C C . ILE A 1 90 ? 18.103 22.229 17.541 1.00 19.59 90 ILE A C 1
ATOM 697 O O . ILE A 1 90 ? 17.132 21.548 17.207 1.00 20.21 90 ILE A O 1
ATOM 702 N N . VAL A 1 91 ? 18.004 23.490 17.953 1.00 20.57 91 VAL A N 1
ATOM 703 C CA . VAL A 1 91 ? 16.725 24.183 18.026 1.00 20.48 91 VAL A CA 1
ATOM 704 C C . VAL A 1 91 ? 16.840 25.536 17.325 1.00 20.50 91 VAL A C 1
ATOM 705 O O . VAL A 1 91 ? 17.669 26.378 17.687 1.00 20.01 91 VAL A O 1
ATOM 709 N N . SER A 1 92 ? 16.002 25.732 16.316 1.00 19.99 92 SER A N 1
ATOM 710 C CA . SER A 1 92 ? 15.993 26.972 15.552 1.00 21.28 92 SER A CA 1
ATOM 711 C C . SER A 1 92 ? 14.698 27.715 15.865 1.00 21.30 92 SER A C 1
ATOM 712 O O . SER A 1 92 ? 13.615 27.248 15.506 1.00 20.29 92 SER A O 1
ATOM 715 N N . GLY A 1 93 ? 14.822 28.859 16.539 1.00 20.86 93 GLY A N 1
ATOM 716 C CA . GLY A 1 93 ? 13.666 29.669 16.909 1.00 20.28 93 GLY A CA 1
ATOM 717 C C . GLY A 1 93 ? 13.971 30.503 18.148 1.00 20.56 93 GLY A C 1
ATOM 718 O O . GLY A 1 93 ? 15.139 30.707 18.462 1.00 22.57 93 GLY A O 1
ATOM 719 N N . VAL A 1 94 ? 12.958 31.028 18.837 1.00 21.18 94 VAL A N 1
ATOM 720 C CA . VAL A 1 94 ? 11.553 30.864 18.476 1.00 22.01 94 VAL A CA 1
ATOM 721 C C . VAL A 1 94 ? 11.303 31.947 17.436 1.00 20.91 94 VAL A C 1
ATOM 722 O O . VAL A 1 94 ? 11.515 33.129 17.704 1.00 21.87 94 VAL A O 1
ATOM 726 N N . ASN A 1 95 ? 10.851 31.550 16.253 1.00 22.00 95 ASN A N 1
ATOM 727 C CA . ASN A 1 95 ? 10.594 32.516 15.191 1.00 20.76 95 ASN A CA 1
ATOM 728 C C . ASN A 1 95 ? 9.357 33.386 15.395 1.00 22.45 95 ASN A C 1
ATOM 729 O O . ASN A 1 95 ? 8.350 32.948 15.972 1.00 21.32 95 ASN A O 1
ATOM 734 N N . ARG A 1 96 ? 9.439 34.627 14.924 1.00 22.26 96 ARG A N 1
ATOM 735 C CA . ARG A 1 96 ? 8.313 35.544 15.050 1.00 24.21 96 ARG A CA 1
ATOM 736 C C . ARG A 1 96 ? 7.443 35.319 13.823 1.00 22.88 96 ARG A C 1
ATOM 737 O O . ARG A 1 96 ? 7.776 35.776 12.726 1.00 23.31 96 ARG A O 1
ATOM 745 N N . GLY A 1 97 ? 6.343 34.600 14.007 1.00 20.47 97 GLY A N 1
ATOM 746 C CA . GLY A 1 97 ? 5.446 34.326 12.898 1.00 20.45 97 GLY A CA 1
ATOM 747 C C . GLY A 1 97 ? 5.424 32.851 12.539 1.00 19.85 97 GLY A C 1
ATOM 748 O O . GLY A 1 97 ? 6.331 32.108 12.912 1.00 20.49 97 GLY A O 1
ATOM 749 N N . PRO A 1 98 ? 4.402 32.399 11.804 1.00 20.76 98 PRO A N 1
ATOM 750 C CA . PRO A 1 98 ? 4.262 30.999 11.395 1.00 20.76 98 PRO A CA 1
ATOM 751 C C . PRO A 1 98 ? 5.148 30.547 10.235 1.00 20.87 98 PRO A C 1
ATOM 752 O O . PRO A 1 98 ? 5.581 31.343 9.406 1.00 21.21 98 PRO A O 1
ATOM 756 N N . ASN A 1 99 ? 5.394 29.245 10.194 1.00 19.07 99 ASN A N 1
ATOM 757 C CA . ASN A 1 99 ? 6.202 28.621 9.156 1.00 19.66 99 ASN A CA 1
ATOM 758 C C . ASN A 1 99 ? 5.440 27.347 8.824 1.00 18.65 99 ASN A C 1
ATOM 759 O O . ASN A 1 99 ? 5.752 26.272 9.335 1.00 19.32 99 ASN A O 1
ATOM 764 N N . MET A 1 100 ? 4.418 27.483 7.981 1.00 18.15 100 MET A N 1
ATOM 765 C CA . MET A 1 100 ? 3.598 26.340 7.593 1.00 18.73 100 MET A CA 1
ATOM 766 C C . MET A 1 100 ? 3.314 26.240 6.096 1.00 18.33 100 MET A C 1
ATOM 767 O O . MET A 1 100 ? 3.491 27.200 5.348 1.00 17.56 100 MET A O 1
ATOM 772 N N . GLY A 1 101 ? 2.875 25.061 5.666 1.00 18.57 101 GLY A N 1
ATOM 773 C CA . GLY A 1 101 ? 2.576 24.858 4.258 1.00 17.46 101 GLY A CA 1
ATOM 774 C C . GLY A 1 101 ? 3.803 25.046 3.375 1.00 18.64 101 GLY A C 1
ATOM 775 O O . GLY A 1 101 ? 4.929 24.742 3.778 1.00 16.11 101 GLY A O 1
ATOM 776 N N . MET A 1 102 ? 3.585 25.560 2.169 1.00 15.76 102 MET A N 1
ATOM 777 C CA . MET A 1 102 ? 4.676 25.783 1.232 1.00 18.70 102 MET A CA 1
ATOM 778 C C . MET A 1 102 ? 5.632 26.889 1.662 1.00 19.19 102 MET A C 1
ATOM 779 O O . MET A 1 102 ? 6.709 27.035 1.085 1.00 19.72 102 MET A O 1
ATOM 784 N N . ASP A 1 103 ? 5.244 27.668 2.669 1.00 19.84 103 ASP A N 1
ATOM 785 C CA . ASP A 1 103 ? 6.108 28.743 3.142 1.00 19.72 103 ASP A CA 1
ATOM 786 C C . ASP A 1 103 ? 7.397 28.193 3.755 1.00 19.53 103 ASP A C 1
ATOM 787 O O . ASP A 1 103 ? 8.377 28.927 3.899 1.00 20.68 103 ASP A O 1
ATOM 792 N N . ILE A 1 104 ? 7.411 26.916 4.124 1.00 18.92 104 ILE A N 1
ATOM 793 C CA . ILE A 1 104 ? 8.626 26.357 4.713 1.00 19.18 104 ILE A CA 1
ATOM 794 C C . ILE A 1 104 ? 9.765 26.327 3.692 1.00 20.49 104 ILE A C 1
ATOM 795 O O . ILE A 1 104 ? 10.937 26.267 4.065 1.00 17.71 104 ILE A O 1
ATOM 800 N N . LEU A 1 105 ? 9.429 26.391 2.403 1.00 20.62 105 LEU A N 1
ATOM 801 C CA . LEU A 1 105 ? 10.469 26.374 1.373 1.00 21.82 105 LEU A CA 1
ATOM 802 C C . LEU A 1 105 ? 11.358 27.620 1.433 1.00 20.52 105 LEU A C 1
ATOM 803 O O . LEU A 1 105 ? 12.541 27.545 1.097 1.00 20.30 105 LEU A O 1
ATOM 808 N N . HIS A 1 106 ? 10.814 28.763 1.851 1.00 19.87 106 HIS A N 1
ATOM 809 C CA . HIS A 1 106 ? 11.652 29.967 1.924 1.00 20.07 106 HIS A CA 1
ATOM 810 C C . HIS A 1 106 ? 11.987 30.365 3.363 1.00 20.68 106 HIS A C 1
ATOM 811 O O . HIS A 1 106 ? 12.513 31.454 3.619 1.00 19.54 106 HIS A O 1
ATOM 818 N N . SER A 1 107 ? 11.719 29.454 4.296 1.00 18.47 107 SER A N 1
ATOM 819 C CA . SER A 1 107 ? 11.977 29.692 5.711 1.00 19.26 107 SER A CA 1
ATOM 820 C C . SER A 1 107 ? 13.407 29.431 6.197 1.00 19.40 107 SER A C 1
ATOM 821 O O . SER A 1 107 ? 13.925 28.321 6.073 1.00 17.23 107 SER A O 1
ATOM 824 N N . GLY A 1 108 ? 14.035 30.459 6.764 1.00 17.98 108 GLY A N 1
ATOM 825 C CA . GLY A 1 108 ? 15.392 30.307 7.267 1.00 17.88 108 GLY A CA 1
ATOM 826 C C . GLY A 1 108 ? 15.361 29.452 8.523 1.00 18.64 108 GLY A C 1
ATOM 827 O O . GLY A 1 108 ? 16.288 28.690 8.802 1.00 16.89 108 GLY A O 1
ATOM 828 N N . THR A 1 109 ? 14.283 29.584 9.290 1.00 17.76 109 THR A N 1
ATOM 829 C CA . THR A 1 109 ? 14.107 28.824 10.525 1.00 19.27 109 THR A CA 1
ATOM 830 C C . THR A 1 109 ? 14.143 27.324 10.225 1.00 18.29 109 THR A C 1
ATOM 831 O O . THR A 1 109 ? 14.916 26.571 10.824 1.00 19.96 109 THR A O 1
ATOM 835 N N . VAL A 1 110 ? 13.291 26.894 9.301 1.00 17.33 110 VAL A N 1
ATOM 836 C CA . VAL A 1 110 ? 13.230 25.484 8.929 1.00 17.51 110 VAL A CA 1
ATOM 837 C C . VAL A 1 110 ? 14.538 24.995 8.307 1.00 18.20 110 VAL A C 1
ATOM 838 O O . VAL A 1 110 ? 14.960 23.859 8.549 1.00 17.72 110 VAL A O 1
ATOM 842 N N . SER A 1 111 ? 15.191 25.858 7.530 1.00 18.04 111 SER A N 1
ATOM 843 C CA . SER A 1 111 ? 16.451 25.499 6.876 1.00 19.94 111 SER A CA 1
ATOM 844 C C . SER A 1 111 ? 17.551 25.133 7.872 1.00 19.85 111 SER A C 1
ATOM 845 O O . SER A 1 111 ? 18.291 24.170 7.659 1.00 19.57 111 SER A O 1
ATOM 848 N N . GLY A 1 112 ? 17.659 25.903 8.951 1.00 18.21 112 GLY A N 1
ATOM 849 C CA . GLY A 1 112 ? 18.673 25.630 9.959 1.00 18.76 112 GLY A CA 1
ATOM 850 C C . GLY A 1 112 ? 18.457 24.267 10.594 1.00 18.83 112 GLY A C 1
ATOM 851 O O . GLY A 1 112 ? 19.398 23.487 10.778 1.00 19.65 112 GLY A O 1
ATOM 852 N N . ALA A 1 113 ? 17.212 23.971 10.939 1.00 17.71 113 ALA A N 1
ATOM 853 C CA . ALA A 1 113 ? 16.897 22.687 11.551 1.00 18.14 113 ALA A CA 1
ATOM 854 C C . ALA A 1 113 ? 17.119 21.557 10.538 1.00 17.91 113 ALA A C 1
ATOM 855 O O . ALA A 1 113 ? 17.548 20.459 10.907 1.00 16.45 113 ALA A O 1
ATOM 857 N N . MET A 1 114 ? 16.853 21.828 9.259 1.00 15.50 114 MET A N 1
ATOM 858 C CA . MET A 1 114 ? 17.036 20.802 8.227 1.00 17.53 114 MET A CA 1
ATOM 859 C C . MET A 1 114 ? 18.514 20.429 8.092 1.00 17.67 114 MET A C 1
ATOM 860 O O . MET A 1 114 ? 18.837 19.281 7.779 1.00 17.86 114 MET A O 1
ATOM 865 N N . GLU A 1 115 ? 19.407 21.391 8.316 1.00 16.93 115 GLU A N 1
ATOM 866 C CA . GLU A 1 115 ? 20.844 21.117 8.227 1.00 18.69 115 GLU A CA 1
ATOM 867 C C . GLU A 1 115 ? 21.133 20.056 9.294 1.00 18.88 115 GLU A C 1
ATOM 868 O O . GLU A 1 115 ? 21.959 19.160 9.106 1.00 16.98 115 GLU A O 1
ATOM 874 N N . GLY A 1 116 ? 20.439 20.170 10.422 1.00 18.98 116 GLY A N 1
ATOM 875 C CA . GLY A 1 116 ? 20.629 19.213 11.500 1.00 19.20 116 GLY A CA 1
ATOM 876 C C . GLY A 1 116 ? 20.177 17.821 11.085 1.00 20.11 116 GLY A C 1
ATOM 877 O O . GLY A 1 116 ? 20.883 16.830 11.317 1.00 20.69 116 GLY A O 1
ATOM 878 N N . ALA A 1 117 ? 18.996 17.743 10.472 1.00 19.20 117 ALA A N 1
ATOM 879 C CA . ALA A 1 117 ? 18.438 16.470 10.016 1.00 20.27 117 ALA A CA 1
ATOM 880 C C . ALA A 1 117 ? 19.364 15.803 9.005 1.00 19.96 117 ALA A C 1
ATOM 881 O O . ALA A 1 117 ? 19.544 14.583 9.020 1.00 18.11 117 ALA A O 1
ATOM 883 N N . MET A 1 118 ? 19.951 16.607 8.126 1.00 17.57 118 MET A N 1
ATOM 884 C CA . MET A 1 118 ? 20.857 16.082 7.109 1.00 19.04 118 MET A CA 1
ATOM 885 C C . MET A 1 118 ? 22.099 15.436 7.724 1.00 20.52 118 MET A C 1
ATOM 886 O O . MET A 1 118 ? 22.790 14.657 7.067 1.00 19.81 118 MET A O 1
ATOM 891 N N . MET A 1 119 ? 22.384 15.769 8.980 1.00 20.26 119 MET A N 1
ATOM 892 C CA . MET A 1 119 ? 23.541 15.205 9.674 1.00 22.49 119 MET A CA 1
ATOM 893 C C . MET A 1 119 ? 23.067 14.187 10.713 1.00 21.63 119 MET A C 1
ATOM 894 O O . MET A 1 119 ? 23.843 13.725 11.554 1.00 23.39 119 MET A O 1
ATOM 899 N N . ASN A 1 120 ? 21.789 13.839 10.639 1.00 21.01 120 ASN A N 1
ATOM 900 C CA . ASN A 1 120 ? 21.178 12.888 11.558 1.00 22.30 120 ASN A CA 1
ATOM 901 C C . ASN A 1 120 ? 21.374 13.263 13.017 1.00 23.41 120 ASN A C 1
ATOM 902 O O . ASN A 1 120 ? 21.842 12.465 13.833 1.00 24.03 120 ASN A O 1
ATOM 907 N N . ILE A 1 121 ? 21.014 14.504 13.325 1.00 23.15 121 ILE A N 1
ATOM 908 C CA . ILE A 1 121 ? 21.110 15.047 14.670 1.00 22.27 121 ILE A CA 1
ATOM 909 C C . ILE A 1 121 ? 19.683 15.475 15.004 1.00 23.13 121 ILE A C 1
ATOM 910 O O . ILE A 1 121 ? 19.013 16.089 14.174 1.00 21.58 121 ILE A O 1
ATOM 915 N N . PRO A 1 122 ? 19.180 15.123 16.199 1.00 22.92 122 PRO A N 1
ATOM 916 C CA . PRO A 1 122 ? 17.808 15.556 16.500 1.00 22.67 122 PRO A CA 1
ATOM 917 C C . PRO A 1 122 ? 17.691 17.076 16.352 1.00 21.28 122 PRO A C 1
ATOM 918 O O . PRO A 1 122 ? 18.417 17.840 17.002 1.00 19.75 122 PRO A O 1
ATOM 922 N N . SER A 1 123 ? 16.768 17.509 15.495 1.00 21.71 123 SER A N 1
ATOM 923 C CA . SER A 1 123 ? 16.560 18.936 15.246 1.00 20.94 123 SER A CA 1
ATOM 924 C C . SER A 1 123 ? 15.107 19.397 15.253 1.00 20.68 123 SER A C 1
ATOM 925 O O . SER A 1 123 ? 14.215 18.695 14.776 1.00 20.45 123 SER A O 1
ATOM 928 N N . ILE A 1 124 ? 14.896 20.605 15.768 1.00 20.87 124 ILE A N 1
ATOM 929 C CA . ILE A 1 124 ? 13.572 21.202 15.859 1.00 20.65 124 ILE A CA 1
ATOM 930 C C . ILE A 1 124 ? 13.517 22.643 15.367 1.00 19.59 124 ILE A C 1
ATOM 931 O O . ILE A 1 124 ? 14.407 23.440 15.653 1.00 18.32 124 ILE A O 1
ATOM 936 N N . ALA A 1 125 ? 12.464 22.957 14.615 1.00 20.10 125 ALA A N 1
ATOM 937 C CA . ALA A 1 125 ? 12.249 24.299 14.091 1.00 19.91 125 ALA A CA 1
ATOM 938 C C . ALA A 1 125 ? 11.005 24.704 14.900 1.00 19.08 125 ALA A C 1
ATOM 939 O O . ALA A 1 125 ? 9.997 23.998 14.886 1.00 19.15 125 ALA A O 1
ATOM 941 N N . ILE A 1 126 ? 11.076 25.808 15.633 1.00 19.95 126 ILE A N 1
ATOM 942 C CA . ILE A 1 126 ? 9.926 26.232 16.424 1.00 20.13 126 ILE A CA 1
ATOM 943 C C . ILE A 1 126 ? 9.548 27.685 16.146 1.00 20.59 126 ILE A C 1
ATOM 944 O O . ILE A 1 126 ? 10.413 28.562 16.103 1.00 20.69 126 ILE A O 1
ATOM 949 N N . SER A 1 127 ? 8.248 27.924 15.943 1.00 21.38 127 SER A N 1
ATOM 950 C CA . SER A 1 127 ? 7.724 29.264 15.652 1.00 19.92 127 SER A CA 1
ATOM 951 C C . SER A 1 127 ? 6.467 29.639 16.442 1.00 20.72 127 SER A C 1
ATOM 952 O O . SER A 1 127 ? 5.642 28.780 16.754 1.00 20.46 127 SER A O 1
ATOM 955 N N . SER A 1 128 ? 6.336 30.925 16.760 1.00 20.32 128 SER A N 1
ATOM 956 C CA . SER A 1 128 ? 5.175 31.436 17.494 1.00 21.07 128 SER A CA 1
ATOM 957 C C . SER A 1 128 ? 4.297 31.882 16.328 1.00 21.63 128 SER A C 1
ATOM 958 O O . SER A 1 128 ? 4.634 32.838 15.627 1.00 21.57 128 SER A O 1
ATOM 961 N N . ALA A 1 129 ? 3.180 31.186 16.128 1.00 23.08 129 ALA A N 1
ATOM 962 C CA . ALA A 1 129 ? 2.246 31.467 15.037 1.00 24.99 129 ALA A CA 1
ATOM 963 C C . ALA A 1 129 ? 1.469 32.780 14.913 1.00 26.79 129 ALA A C 1
ATOM 964 O O . ALA A 1 129 ? 0.300 32.766 14.530 1.00 28.94 129 ALA A O 1
ATOM 966 N N . ASN A 1 130 ? 2.104 33.906 15.215 1.00 27.17 130 ASN A N 1
ATOM 967 C CA . ASN A 1 130 ? 1.442 35.209 15.107 1.00 27.77 130 ASN A CA 1
ATOM 968 C C . ASN A 1 130 ? 2.536 36.266 14.979 1.00 28.78 130 ASN A C 1
ATOM 969 O O . ASN A 1 130 ? 3.199 36.603 15.955 1.00 27.83 130 ASN A O 1
ATOM 974 N N . TYR A 1 131 ? 2.716 36.783 13.768 1.00 30.38 131 TYR A N 1
ATOM 975 C CA . TYR A 1 131 ? 3.734 37.795 13.500 1.00 31.41 131 TYR A CA 1
ATOM 976 C C . TYR A 1 131 ? 3.536 39.101 14.259 1.00 31.47 131 TYR A C 1
ATOM 977 O O . TYR A 1 131 ? 4.473 39.628 14.858 1.00 28.81 131 TYR A O 1
ATOM 986 N N . GLU A 1 132 ? 2.316 39.621 14.232 1.00 33.47 132 GLU A N 1
ATOM 987 C CA . GLU A 1 132 ? 2.016 40.871 14.916 1.00 35.21 132 GLU A CA 1
ATOM 988 C C . GLU A 1 132 ? 2.083 40.795 16.440 1.00 33.92 132 GLU A C 1
ATOM 989 O O . GLU A 1 132 ? 2.605 41.703 17.083 1.00 33.48 132 GLU A O 1
ATOM 995 N N . SER A 1 133 ? 1.561 39.717 17.016 1.00 33.54 133 SER A N 1
ATOM 996 C CA . SER A 1 133 ? 1.575 39.556 18.472 1.00 34.07 133 SER A CA 1
ATOM 997 C C . SER A 1 133 ? 2.046 38.165 18.887 1.00 32.37 133 SER A C 1
ATOM 998 O O . SER A 1 133 ? 1.245 37.318 19.282 1.00 32.04 133 SER A O 1
ATOM 1001 N N . PRO A 1 134 ? 3.356 37.912 18.801 1.00 32.08 134 PRO A N 1
ATOM 1002 C CA . PRO A 1 134 ? 3.898 36.602 19.177 1.00 31.38 134 PRO A CA 1
ATOM 1003 C C . PRO A 1 134 ? 4.035 36.377 20.682 1.00 31.69 134 PRO A C 1
ATOM 1004 O O . PRO A 1 134 ? 4.049 37.328 21.467 1.00 31.06 134 PRO A O 1
ATOM 1008 N N . ASP A 1 135 ? 4.118 35.108 21.076 1.00 30.18 135 ASP A N 1
ATOM 1009 C CA . ASP A 1 135 ? 4.269 34.742 22.481 1.00 29.88 135 ASP A CA 1
ATOM 1010 C C . ASP A 1 135 ? 5.488 33.824 22.565 1.00 29.26 135 ASP A C 1
ATOM 1011 O O . ASP A 1 135 ? 5.357 32.603 22.653 1.00 28.01 135 ASP A O 1
ATOM 1016 N N . PHE A 1 136 ? 6.669 34.437 22.519 1.00 29.89 136 PHE A N 1
ATOM 1017 C CA . PHE A 1 136 ? 7.941 33.726 22.581 1.00 30.05 136 PHE A CA 1
ATOM 1018 C C . PHE A 1 136 ? 8.096 32.863 23.830 1.00 30.90 136 PHE A C 1
ATOM 1019 O O . PHE A 1 136 ? 8.461 31.688 23.742 1.00 27.74 136 PHE A O 1
ATOM 1027 N N . GLU A 1 137 ? 7.827 33.451 24.992 1.00 31.46 137 GLU A N 1
ATOM 1028 C CA . GLU A 1 137 ? 7.941 32.726 26.251 1.00 32.33 137 GLU A CA 1
ATOM 1029 C C . GLU A 1 137 ? 7.056 31.482 26.264 1.00 32.11 137 GLU A C 1
ATOM 1030 O O . GLU A 1 137 ? 7.493 30.405 26.674 1.00 32.47 137 GLU A O 1
ATOM 1036 N N . GLY A 1 138 ? 5.814 31.628 25.810 1.00 31.40 138 GLY A N 1
ATOM 1037 C CA . GLY A 1 138 ? 4.904 30.496 25.787 1.00 29.45 138 GLY A CA 1
ATOM 1038 C C . GLY A 1 138 ? 5.432 29.356 24.934 1.00 30.24 138 GLY A C 1
ATOM 1039 O O . GLY A 1 138 ? 5.380 28.190 25.329 1.00 29.73 138 GLY A O 1
ATOM 1040 N N . ALA A 1 139 ? 5.943 29.692 23.755 1.00 28.38 139 ALA A N 1
ATOM 1041 C CA . ALA A 1 139 ? 6.482 28.687 22.848 1.00 28.46 139 ALA A CA 1
ATOM 1042 C C . ALA A 1 139 ? 7.674 27.993 23.498 1.00 28.35 139 ALA A C 1
ATOM 1043 O O . ALA A 1 139 ? 7.818 26.775 23.407 1.00 28.79 139 ALA A O 1
ATOM 1045 N N . ALA A 1 140 ? 8.523 28.775 24.161 1.00 28.53 140 ALA A N 1
ATOM 1046 C CA . ALA A 1 140 ? 9.702 28.230 24.826 1.00 30.01 140 ALA A CA 1
ATOM 1047 C C . ALA A 1 140 ? 9.290 27.297 25.961 1.00 31.49 140 ALA A C 1
ATOM 1048 O O . ALA A 1 140 ? 9.835 26.201 26.101 1.00 33.11 140 ALA A O 1
ATOM 1050 N N . ARG A 1 141 ? 8.326 27.732 26.769 1.00 32.28 141 ARG A N 1
ATOM 1051 C CA . ARG A 1 141 ? 7.841 26.926 27.889 1.00 32.61 141 ARG A CA 1
ATOM 1052 C C . ARG A 1 141 ? 7.378 25.571 27.368 1.00 31.15 141 ARG A C 1
ATOM 1053 O O . ARG A 1 141 ? 7.675 24.530 27.954 1.00 30.25 141 ARG A O 1
ATOM 1061 N N . PHE A 1 142 ? 6.632 25.598 26.268 1.00 29.36 142 PHE A N 1
ATOM 1062 C CA . PHE A 1 142 ? 6.120 24.380 25.657 1.00 29.26 142 PHE A CA 1
ATOM 1063 C C . PHE A 1 142 ? 7.233 23.426 25.222 1.00 28.32 142 PHE A C 1
ATOM 1064 O O . PHE A 1 142 ? 7.163 22.225 25.465 1.00 26.50 142 PHE A O 1
ATOM 1072 N N . LEU A 1 143 ? 8.243 23.961 24.549 1.00 28.50 143 LEU A N 1
ATOM 1073 C CA . LEU A 1 143 ? 9.350 23.134 24.089 1.00 29.58 143 LEU A CA 1
ATOM 1074 C C . LEU A 1 143 ? 10.022 22.419 25.259 1.00 30.85 143 LEU A C 1
ATOM 1075 O O . LEU A 1 143 ? 10.240 21.208 25.214 1.00 30.13 143 LEU A O 1
ATOM 1080 N N . ILE A 1 144 ? 10.344 23.180 26.301 1.00 31.93 144 ILE A N 1
ATOM 1081 C CA . ILE A 1 144 ? 10.992 22.632 27.490 1.00 34.22 144 ILE A CA 1
ATOM 1082 C C . ILE A 1 144 ? 10.232 21.426 28.028 1.00 34.52 144 ILE A C 1
ATOM 1083 O O . ILE A 1 144 ? 10.839 20.445 28.458 1.00 34.70 144 ILE A O 1
ATOM 1088 N N . ASP A 1 145 ? 8.904 21.497 27.990 1.00 34.47 145 ASP A N 1
ATOM 1089 C CA . ASP A 1 145 ? 8.069 20.404 28.475 1.00 36.86 145 ASP A CA 1
ATOM 1090 C C . ASP A 1 145 ? 8.066 19.245 27.476 1.00 36.52 145 ASP A C 1
ATOM 1091 O O . ASP A 1 145 ? 8.029 18.077 27.863 1.00 35.11 145 ASP A O 1
ATOM 1096 N N . PHE A 1 146 ? 8.110 19.578 26.190 1.00 36.73 146 PHE A N 1
ATOM 1097 C CA . PHE A 1 146 ? 8.114 18.576 25.124 1.00 36.17 146 PHE A CA 1
ATOM 1098 C C . PHE A 1 146 ? 9.393 17.735 25.180 1.00 35.71 146 PHE A C 1
ATOM 1099 O O . PHE A 1 146 ? 9.357 16.520 24.992 1.00 36.46 146 PHE A O 1
ATOM 1107 N N . LEU A 1 147 ? 10.517 18.393 25.446 1.00 37.42 147 LEU A N 1
ATOM 1108 C CA . LEU A 1 147 ? 11.81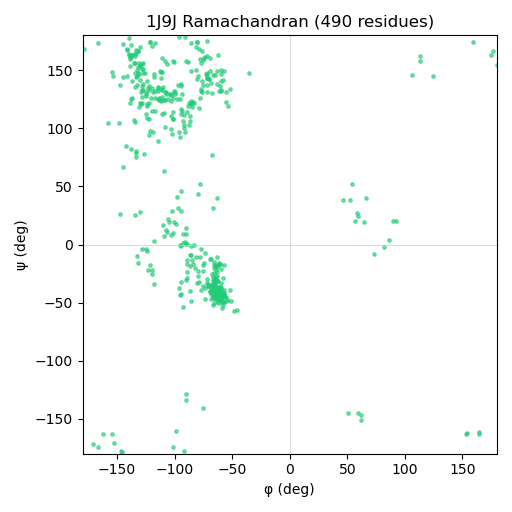3 17.719 25.526 1.00 38.71 147 LEU A CA 1
ATOM 1109 C C . LEU A 1 147 ? 11.883 16.703 26.660 1.00 39.78 147 LEU A C 1
ATOM 1110 O O . LEU A 1 147 ? 12.682 15.765 26.619 1.00 40.21 147 LEU A O 1
ATOM 1115 N N . LYS A 1 148 ? 11.047 16.890 27.673 1.00 40.93 148 LYS A N 1
ATOM 1116 C CA . LYS A 1 148 ? 11.028 15.983 28.814 1.00 41.85 148 LYS A CA 1
ATOM 1117 C C . LYS A 1 148 ? 10.165 14.744 28.609 1.00 42.28 148 LYS A C 1
ATOM 1118 O O . LYS A 1 148 ? 10.275 13.786 29.375 1.00 43.45 148 LYS A O 1
ATOM 1124 N N . GLU A 1 149 ? 9.325 14.741 27.577 1.00 41.71 149 GLU A N 1
ATOM 1125 C CA . GLU A 1 149 ? 8.462 13.587 27.338 1.00 41.90 149 GLU A CA 1
ATOM 1126 C C . GLU A 1 149 ? 8.564 12.894 25.980 1.00 41.25 149 GLU A C 1
ATOM 1127 O O . GLU A 1 149 ? 8.192 11.728 25.852 1.00 40.65 149 GLU A O 1
ATOM 1133 N N . PHE A 1 150 ? 9.055 13.598 24.965 1.00 39.22 150 PHE A N 1
ATOM 1134 C CA . PHE A 1 150 ? 9.179 13.005 23.636 1.00 37.02 150 PHE A CA 1
ATOM 1135 C C . PHE A 1 150 ? 10.368 12.054 23.530 1.00 36.43 150 PHE A C 1
ATOM 1136 O O . PHE A 1 150 ? 11.436 12.309 24.090 1.00 36.28 150 PHE A O 1
ATOM 1144 N N . ASP A 1 151 ? 10.172 10.952 22.815 1.00 34.64 151 ASP A N 1
ATOM 1145 C CA . ASP A 1 151 ? 11.228 9.965 22.627 1.00 35.10 151 ASP A CA 1
ATOM 1146 C C . ASP A 1 151 ? 11.786 10.140 21.218 1.00 33.80 151 ASP A C 1
ATOM 1147 O O . ASP A 1 151 ? 11.202 9.660 20.244 1.00 33.22 151 ASP A O 1
ATOM 1152 N N . PHE A 1 152 ? 12.919 10.829 21.118 1.00 33.27 152 PHE A N 1
ATOM 1153 C CA . PHE A 1 152 ? 13.553 11.078 19.829 1.00 35.22 152 PHE A CA 1
ATOM 1154 C C . PHE A 1 152 ? 13.995 9.847 19.041 1.00 36.32 152 PHE A C 1
ATOM 1155 O O . PHE A 1 152 ? 14.258 9.945 17.840 1.00 35.86 152 PHE A O 1
ATOM 1163 N N . SER A 1 153 ? 14.083 8.693 19.697 1.00 35.79 153 SER A N 1
ATOM 1164 C CA . SER A 1 153 ? 14.496 7.481 18.998 1.00 36.29 153 SER A CA 1
ATOM 1165 C C . SER A 1 153 ? 13.428 7.119 17.966 1.00 35.91 153 SER A C 1
ATOM 1166 O O . SER A 1 153 ? 13.662 6.313 17.064 1.00 36.44 153 SER A O 1
ATOM 1169 N N . LEU A 1 154 ? 12.258 7.738 18.102 1.00 35.27 154 LEU A N 1
ATOM 1170 C CA . LEU A 1 154 ? 11.137 7.499 17.196 1.00 34.57 154 LEU A CA 1
ATOM 1171 C C . LEU A 1 154 ? 11.320 8.185 15.836 1.00 34.93 154 LEU A C 1
ATOM 1172 O O . LEU A 1 154 ? 10.647 7.848 14.860 1.00 34.10 154 LEU A O 1
ATOM 1177 N N . LEU A 1 155 ? 12.225 9.152 15.778 1.00 34.03 155 LEU A N 1
ATOM 1178 C CA . LEU A 1 155 ? 12.487 9.873 14.536 1.00 33.19 155 LEU A CA 1
ATOM 1179 C C . LEU A 1 155 ? 13.315 9.035 13.569 1.00 32.46 155 LEU A C 1
ATOM 1180 O O . LEU A 1 155 ? 14.337 8.465 13.947 1.00 32.59 155 LEU A O 1
ATOM 1185 N N . ASP A 1 156 ? 12.866 8.966 12.320 1.00 30.91 156 ASP A N 1
ATOM 1186 C CA . ASP A 1 156 ? 13.564 8.204 11.293 1.00 29.08 156 ASP A CA 1
ATOM 1187 C C . ASP A 1 156 ? 14.795 8.981 10.825 1.00 27.29 156 ASP A C 1
ATOM 1188 O O . ASP A 1 156 ? 14.950 10.163 11.128 1.00 25.56 156 ASP A O 1
ATOM 1193 N N . PRO A 1 157 ? 15.700 8.317 10.095 1.00 26.11 157 PRO A N 1
ATOM 1194 C CA . PRO A 1 157 ? 16.886 9.034 9.622 1.00 23.96 157 PRO A CA 1
ATOM 1195 C C . PRO A 1 157 ? 16.534 10.230 8.735 1.00 22.84 157 PRO A C 1
ATOM 1196 O O . PRO A 1 157 ? 15.529 10.214 8.011 1.00 20.37 157 PRO A O 1
ATOM 1200 N N . PHE A 1 158 ? 17.362 11.268 8.824 1.00 20.51 158 PHE A N 1
ATOM 1201 C CA . PHE A 1 158 ? 17.189 12.496 8.052 1.00 21.65 158 PHE A CA 1
ATOM 1202 C C . PHE A 1 158 ? 15.844 13.184 8.309 1.00 21.88 158 PHE A C 1
ATOM 1203 O O . PHE A 1 158 ? 15.343 13.920 7.449 1.00 21.62 158 PHE A O 1
ATOM 1211 N N . THR A 1 159 ? 15.280 12.979 9.495 1.00 19.49 159 THR A N 1
ATOM 1212 C CA . THR A 1 159 ? 13.994 13.586 9.836 1.00 18.93 159 THR A CA 1
ATOM 1213 C C . THR A 1 159 ? 14.044 14.565 11.015 1.00 18.19 159 THR A C 1
ATOM 1214 O O . THR A 1 159 ? 14.623 14.267 12.059 1.00 20.24 159 THR A O 1
ATOM 1218 N N . MET A 1 160 ? 13.440 15.741 10.828 1.00 17.93 160 MET A N 1
ATOM 1219 C CA . MET A 1 160 ? 13.388 16.790 11.848 1.00 17.86 160 MET A CA 1
ATOM 1220 C C . MET A 1 160 ? 11.919 17.100 12.145 1.00 19.02 160 MET A C 1
ATOM 1221 O O . MET A 1 160 ? 11.029 16.591 11.465 1.00 18.39 160 MET A O 1
ATOM 1226 N N . LEU A 1 161 ? 11.665 17.946 13.140 1.00 19.34 161 LEU A N 1
ATOM 1227 C CA . LEU A 1 161 ? 10.287 18.307 13.484 1.00 19.25 161 LEU A CA 1
ATOM 1228 C C . LEU A 1 161 ? 10.027 19.802 13.281 1.00 19.36 161 LEU A C 1
ATOM 1229 O O . LEU A 1 161 ? 10.761 20.641 13.801 1.00 18.56 161 LEU A O 1
ATOM 1234 N N . ASN A 1 162 ? 8.992 20.138 12.515 1.00 18.44 162 ASN A N 1
ATOM 1235 C CA . ASN A 1 162 ? 8.658 21.544 12.278 1.00 18.12 162 ASN A CA 1
ATOM 1236 C C . ASN A 1 162 ? 7.479 21.808 13.221 1.00 17.80 162 ASN A C 1
ATOM 1237 O O . ASN A 1 162 ? 6.392 21.252 13.046 1.00 17.19 162 ASN A O 1
ATOM 1242 N N . ILE A 1 163 ? 7.698 22.670 14.206 1.00 18.54 163 ILE A N 1
ATOM 1243 C CA . ILE A 1 163 ? 6.672 22.998 15.191 1.00 18.25 163 ILE A CA 1
ATOM 1244 C C . ILE A 1 163 ? 6.150 24.437 15.182 1.00 18.55 163 ILE A C 1
ATOM 1245 O O . ILE A 1 163 ? 6.927 25.384 15.148 1.00 19.85 163 ILE A O 1
ATOM 1250 N N . ASN A 1 164 ? 4.825 24.584 15.211 1.00 18.50 164 ASN A N 1
ATOM 1251 C CA . ASN A 1 164 ? 4.180 25.898 15.222 1.00 19.50 164 ASN A CA 1
ATOM 1252 C C . ASN A 1 164 ? 3.272 25.956 16.452 1.00 19.63 164 ASN A C 1
ATOM 1253 O O . ASN A 1 164 ? 2.355 25.151 16.600 1.00 21.54 164 ASN A O 1
ATOM 1258 N N . VAL A 1 165 ? 3.536 26.927 17.321 1.00 22.24 165 VAL A N 1
ATOM 1259 C CA . VAL A 1 165 ? 2.777 27.119 18.553 1.00 21.87 165 VAL A CA 1
ATOM 1260 C C . VAL A 1 165 ? 1.784 28.274 18.471 1.00 22.86 165 VAL A C 1
ATOM 1261 O O . VAL A 1 165 ? 2.142 29.382 18.073 1.00 21.98 165 VAL A O 1
ATOM 1265 N N . PRO A 1 166 ? 0.518 28.028 18.837 1.00 24.29 166 PRO A N 1
ATOM 1266 C CA . PRO A 1 166 ? -0.429 29.146 18.766 1.00 24.85 166 PRO A CA 1
ATOM 1267 C C . PRO A 1 166 ? 0.022 30.237 19.742 1.00 25.66 166 PRO A C 1
ATOM 1268 O O . PRO A 1 166 ? 0.643 29.945 20.765 1.00 24.55 166 PRO A O 1
ATOM 1272 N N . ALA A 1 167 ? -0.270 31.492 19.418 1.00 25.11 167 ALA A N 1
ATOM 1273 C CA . ALA A 1 167 ? 0.123 32.603 20.277 1.00 27.24 167 ALA A CA 1
ATOM 1274 C C . ALA A 1 167 ? -0.814 32.788 21.466 1.00 28.22 167 ALA A C 1
ATOM 1275 O O . ALA A 1 167 ? -0.429 33.379 22.474 1.00 29.84 167 ALA A O 1
ATOM 1277 N N . GLY A 1 168 ? -2.044 32.297 21.334 1.00 28.41 168 GLY A N 1
ATOM 1278 C CA . GLY A 1 168 ? -3.016 32.411 22.410 1.00 29.55 168 GLY A CA 1
ATOM 1279 C C . GLY A 1 168 ? -2.920 31.197 23.320 1.00 30.08 168 GLY A C 1
ATOM 1280 O O . GLY A 1 168 ? -1.823 30.794 23.707 1.00 29.38 168 GLY A O 1
ATOM 1281 N N . GLU A 1 169 ? -4.058 30.605 23.664 1.00 30.18 169 GLU A N 1
ATOM 1282 C CA . GLU A 1 169 ? -4.057 29.432 24.529 1.00 30.91 169 GLU A CA 1
ATOM 1283 C C . GLU A 1 169 ? -3.535 28.195 23.808 1.00 32.01 169 GLU A C 1
ATOM 1284 O O . GLU A 1 169 ? -3.783 28.007 22.616 1.00 31.24 169 GLU A O 1
ATOM 1290 N N . ILE A 1 170 ? -2.800 27.362 24.536 1.00 32.34 170 ILE A N 1
ATOM 1291 C CA . ILE A 1 170 ? -2.254 26.132 23.975 1.00 34.62 170 ILE A CA 1
ATOM 1292 C C . ILE A 1 170 ? -3.085 25.035 24.622 1.00 35.19 170 ILE A C 1
ATOM 1293 O O . ILE A 1 170 ? -2.856 24.677 25.778 1.00 37.37 170 ILE A O 1
ATOM 1298 N N . LYS A 1 171 ? -4.056 24.516 23.883 1.00 36.70 171 LYS A N 1
ATOM 1299 C CA . LYS A 1 171 ? -4.925 23.464 24.394 1.00 39.48 171 LYS A CA 1
ATOM 1300 C C . LYS A 1 171 ? -4.240 22.106 24.442 1.00 41.19 171 LYS A C 1
ATOM 1301 O O . LYS A 1 171 ? -4.644 21.226 25.204 1.00 40.03 171 LYS A O 1
ATOM 1307 N N . GLY A 1 172 ? -3.208 21.942 23.621 1.00 40.73 172 GLY A N 1
ATOM 1308 C CA . GLY A 1 172 ? -2.483 20.685 23.583 1.00 41.93 172 GLY A CA 1
ATOM 1309 C C . GLY A 1 172 ? -1.614 20.598 22.345 1.00 42.05 172 GLY A C 1
ATOM 1310 O O . GLY A 1 172 ? -1.314 21.617 21.723 1.00 41.80 172 GLY A O 1
ATOM 1311 N N . TRP A 1 173 ? -1.211 19.385 21.982 1.00 42.63 173 TRP A N 1
ATOM 1312 C CA . TRP A 1 173 ? -0.370 19.178 20.807 1.00 43.23 173 TRP A CA 1
ATOM 1313 C C . TRP A 1 173 ? -0.943 18.139 19.853 1.00 39.54 173 TRP A C 1
ATOM 1314 O O . TRP A 1 173 ? -1.718 17.273 20.257 1.00 37.81 173 TRP A O 1
ATOM 1325 N N . ARG A 1 174 ? -0.546 18.226 18.586 1.00 35.62 174 ARG A N 1
ATOM 1326 C CA . ARG A 1 174 ? -1.014 17.297 17.564 1.00 33.93 174 ARG A CA 1
ATOM 1327 C C . ARG A 1 174 ? 0.035 17.034 16.484 1.00 32.09 174 ARG A C 1
ATOM 1328 O O . ARG A 1 174 ? 0.705 17.959 16.028 1.00 29.15 174 ARG A O 1
ATOM 1336 N N . PHE A 1 175 ? 0.182 15.773 16.084 1.00 30.36 175 PHE A N 1
ATOM 1337 C CA . PHE A 1 175 ? 1.150 15.422 15.049 1.00 29.21 175 PHE A CA 1
ATOM 1338 C C . PHE A 1 175 ? 0.416 15.651 13.742 1.00 28.04 175 PHE A C 1
ATOM 1339 O O . PHE A 1 175 ? -0.599 15.014 13.465 1.00 27.68 175 PHE A O 1
ATOM 1347 N N . THR A 1 176 ? 0.944 16.576 12.948 1.00 25.01 176 THR A N 1
ATOM 1348 C CA . THR A 1 176 ? 0.358 16.943 11.669 1.00 23.92 176 THR A CA 1
ATOM 1349 C C . THR A 1 176 ? 1.201 16.674 10.429 1.00 24.95 176 THR A C 1
ATOM 1350 O O . THR A 1 176 ? 2.368 16.293 10.508 1.00 22.59 176 THR A O 1
ATOM 1354 N N . ARG A 1 177 ? 0.577 16.888 9.276 1.00 23.19 177 ARG A N 1
ATOM 1355 C CA . ARG A 1 177 ? 1.245 16.701 8.002 1.00 24.67 177 ARG A CA 1
ATOM 1356 C C . ARG A 1 177 ? 1.356 18.131 7.473 1.00 22.92 177 ARG A C 1
ATOM 1357 O O . ARG A 1 177 ? 0.646 19.029 7.943 1.00 21.10 177 ARG A O 1
ATOM 1365 N N . GLN A 1 178 ? 2.263 18.353 6.528 1.00 20.97 178 GLN A N 1
ATOM 1366 C CA . GLN A 1 178 ? 2.446 19.678 5.951 1.00 20.20 178 GLN A CA 1
ATOM 1367 C C . GLN A 1 178 ? 1.217 19.984 5.088 1.00 19.40 178 GLN A C 1
ATOM 1368 O O . GLN A 1 178 ? 0.692 19.094 4.428 1.00 20.74 178 GLN A O 1
ATOM 1374 N N . SER A 1 179 ? 0.760 21.232 5.100 1.00 19.93 179 SER A N 1
ATOM 1375 C CA . SER A 1 179 ? -0.405 21.630 4.305 1.00 20.89 179 SER A CA 1
ATOM 1376 C C . SER A 1 179 ? 0.087 22.233 2.990 1.00 21.81 179 SER A C 1
ATOM 1377 O O . SER A 1 179 ? 1.293 22.331 2.762 1.00 20.02 179 SER A O 1
ATOM 1380 N N . ARG A 1 180 ? -0.845 22.629 2.126 1.00 20.20 180 ARG A N 1
ATOM 1381 C CA . ARG A 1 180 ? -0.477 23.226 0.851 1.00 20.14 180 ARG A CA 1
ATOM 1382 C C . ARG A 1 180 ? -0.717 24.734 0.904 1.00 21.24 180 ARG A C 1
ATOM 1383 O O . ARG A 1 180 ? -0.814 25.397 -0.128 1.00 22.86 180 ARG A O 1
ATOM 1391 N N . ARG A 1 181 ? -0.798 25.274 2.121 1.00 21.12 181 ARG A N 1
ATOM 1392 C CA . ARG A 1 181 ? -1.021 26.710 2.315 1.00 21.59 181 ARG A CA 1
ATOM 1393 C C . ARG A 1 181 ? 0.014 27.486 1.492 1.00 22.08 181 ARG A C 1
ATOM 1394 O O . ARG A 1 181 ? 1.194 27.150 1.501 1.00 20.73 181 ARG A O 1
ATOM 1402 N N . ARG A 1 182 ? -0.439 28.510 0.770 1.00 22.92 182 ARG A N 1
ATOM 1403 C CA . ARG A 1 182 ? 0.450 29.324 -0.062 1.00 22.55 182 ARG A CA 1
ATOM 1404 C C . ARG A 1 182 ? -0.157 30.715 -0.244 1.00 22.24 182 ARG A C 1
ATOM 1405 O O . ARG A 1 182 ? -1.064 31.087 0.495 1.00 22.56 182 ARG A O 1
ATOM 1413 N N . TRP A 1 183 ? 0.315 31.481 -1.223 1.00 23.46 183 TRP A N 1
ATOM 1414 C CA . TRP A 1 183 ? -0.227 32.825 -1.428 1.00 22.70 183 TRP A CA 1
ATOM 1415 C C . TRP A 1 183 ? -0.636 33.230 -2.840 1.00 22.54 183 TRP A C 1
ATOM 1416 O O . TRP A 1 183 ? -0.141 32.696 -3.829 1.00 22.22 183 TRP A O 1
ATOM 1427 N N . ASN A 1 184 ? -1.542 34.203 -2.900 1.00 21.64 184 ASN A N 1
ATOM 1428 C CA . ASN A 1 184 ? -2.048 34.761 -4.154 1.00 22.84 184 ASN A CA 1
ATOM 1429 C C . ASN A 1 184 ? -1.128 35.987 -4.265 1.00 23.38 184 ASN A C 1
ATOM 1430 O O . ASN A 1 184 ? -1.380 37.012 -3.629 1.00 23.73 184 ASN A O 1
ATOM 1435 N N . ASP A 1 185 ? -0.045 35.859 -5.033 1.00 25.98 185 ASP A N 1
ATOM 1436 C CA . ASP A 1 185 ? 0.932 36.938 -5.233 1.00 27.77 185 ASP A CA 1
ATOM 1437 C C . ASP A 1 185 ? 0.491 38.080 -6.146 1.00 26.56 185 ASP A C 1
ATOM 1438 O O . ASP A 1 185 ? -0.418 37.937 -6.953 1.00 25.54 185 ASP A O 1
ATOM 1443 N N . TYR A 1 186 ? 1.179 39.208 -6.008 1.00 25.24 186 TYR A N 1
ATOM 1444 C CA . TYR A 1 186 ? 0.927 40.405 -6.805 1.00 25.36 186 TYR A CA 1
ATOM 1445 C C . TYR A 1 186 ? 1.904 41.490 -6.368 1.00 25.75 186 TYR A C 1
ATOM 1446 O O . TYR A 1 186 ? 2.403 41.467 -5.242 1.00 25.48 186 TYR A O 1
ATOM 1455 N N . PHE A 1 187 ? 2.205 42.418 -7.267 1.00 24.24 187 PHE A N 1
ATOM 1456 C CA . PHE A 1 187 ? 3.136 43.487 -6.945 1.00 25.76 187 PHE A CA 1
ATOM 1457 C C . PHE A 1 187 ? 2.546 44.879 -7.004 1.00 27.23 187 PHE A C 1
ATOM 1458 O O . PHE A 1 187 ? 1.686 45.167 -7.839 1.00 26.18 187 PHE A O 1
ATOM 1466 N N . GLU A 1 188 ? 2.992 45.741 -6.099 1.00 28.89 188 GLU A N 1
ATOM 1467 C CA . GLU A 1 188 ? 2.500 47.104 -6.101 1.00 30.08 188 GLU A CA 1
ATOM 1468 C C . GLU A 1 188 ? 3.611 47.861 -6.806 1.00 30.61 188 GLU A C 1
ATOM 1469 O O . GLU A 1 188 ? 4.792 47.724 -6.465 1.00 30.93 188 GLU A O 1
ATOM 1475 N N . GLU A 1 189 ? 3.229 48.645 -7.802 1.00 30.25 189 GLU A N 1
ATOM 1476 C CA . GLU A 1 189 ? 4.179 49.425 -8.572 1.00 30.28 189 GLU A CA 1
ATOM 1477 C C . GLU A 1 18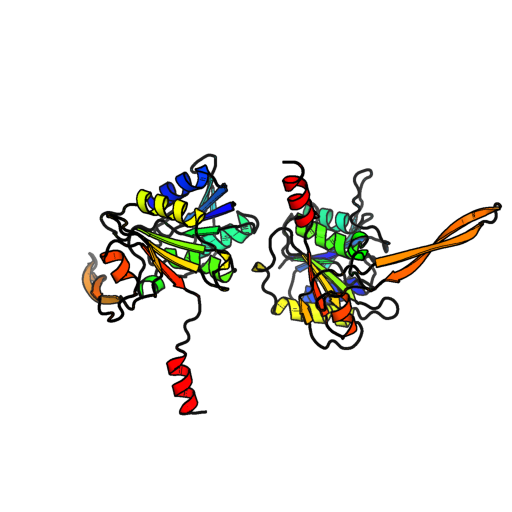9 ? 4.306 50.847 -8.030 1.00 30.57 189 GLU A C 1
ATOM 1478 O O . GLU A 1 189 ? 3.302 51.476 -7.680 1.00 28.16 189 GLU A O 1
ATOM 1484 N N . ARG A 1 190 ? 5.544 51.333 -7.943 1.00 29.41 190 ARG A N 1
ATOM 1485 C CA . ARG A 1 190 ? 5.823 52.684 -7.451 1.00 29.66 190 ARG A CA 1
ATOM 1486 C C . ARG A 1 190 ? 6.955 53.283 -8.284 1.00 29.73 190 ARG A C 1
ATOM 1487 O O . ARG A 1 190 ? 7.603 52.567 -9.049 1.00 29.74 190 ARG A O 1
ATOM 1495 N N . VAL A 1 191 ? 7.189 54.588 -8.147 1.00 29.33 191 VAL A N 1
ATOM 1496 C CA . VAL A 1 191 ? 8.245 55.255 -8.908 1.00 29.74 191 VAL A CA 1
ATOM 1497 C C . VAL A 1 191 ? 9.253 55.963 -8.006 1.00 28.71 191 VAL A C 1
ATOM 1498 O O . VAL A 1 191 ? 8.876 56.655 -7.063 1.00 29.82 191 VAL A O 1
ATOM 1502 N N . SER A 1 192 ? 10.535 55.787 -8.306 1.00 30.96 192 SER A N 1
ATOM 1503 C CA . SER A 1 192 ? 11.598 56.409 -7.520 1.00 33.20 192 SER A CA 1
ATOM 1504 C C . SER A 1 192 ? 11.773 57.882 -7.894 1.00 35.74 192 SER A C 1
ATOM 1505 O O . SER A 1 192 ? 11.225 58.351 -8.895 1.00 34.63 192 SER A O 1
ATOM 1508 N N . PRO A 1 193 ? 12.536 58.633 -7.081 1.00 37.55 193 PRO A N 1
ATOM 1509 C CA . PRO A 1 193 ? 12.783 60.056 -7.332 1.00 39.42 193 PRO A CA 1
ATOM 1510 C C . PRO A 1 193 ? 13.459 60.296 -8.682 1.00 40.49 193 PRO A C 1
ATOM 1511 O O . PRO A 1 193 ? 13.395 61.399 -9.222 1.00 42.18 193 PRO A O 1
ATOM 1515 N N . PHE A 1 194 ? 14.112 59.267 -9.217 1.00 40.96 194 PHE A N 1
ATOM 1516 C CA . PHE A 1 194 ? 14.790 59.393 -10.502 1.00 42.41 194 PHE A CA 1
ATOM 1517 C C . PHE A 1 194 ? 14.002 58.848 -11.696 1.00 42.05 194 PHE A C 1
ATOM 1518 O O . PHE A 1 194 ? 14.567 58.602 -12.761 1.00 41.32 194 PHE A O 1
ATOM 1526 N N . GLY A 1 195 ? 12.698 58.663 -11.514 1.00 40.89 195 GLY A N 1
ATOM 1527 C CA . GLY A 1 195 ? 11.862 58.161 -12.591 1.00 41.45 195 GLY A CA 1
ATOM 1528 C C . GLY A 1 195 ? 11.807 56.670 -12.863 1.00 41.61 195 GLY A C 1
ATOM 1529 O O . GLY A 1 195 ? 11.076 56.239 -13.755 1.00 41.78 195 GLY A O 1
ATOM 1530 N N . GLU A 1 196 ? 12.566 55.875 -12.120 1.00 40.76 196 GLU A N 1
ATOM 1531 C CA . GLU A 1 196 ? 12.552 54.432 -12.335 1.00 40.06 196 GLU A CA 1
ATOM 1532 C C . GLU A 1 196 ? 11.547 53.763 -11.404 1.00 38.44 196 GLU A C 1
ATOM 1533 O O . GLU A 1 196 ? 11.540 54.009 -10.198 1.00 38.03 196 GLU A O 1
ATOM 1539 N N . LYS A 1 197 ? 10.682 52.926 -11.966 1.00 36.87 197 LYS A N 1
ATOM 1540 C CA . LYS A 1 197 ? 9.695 52.248 -11.144 1.00 36.25 197 LYS A CA 1
ATOM 1541 C C . LYS A 1 197 ? 10.302 51.031 -10.457 1.00 31.88 197 LYS A C 1
ATOM 1542 O O . LYS A 1 197 ? 11.242 50.418 -10.958 1.00 31.35 197 LYS A O 1
ATOM 1548 N N . TYR A 1 198 ? 9.779 50.710 -9.283 1.00 28.44 198 TYR A N 1
ATOM 1549 C CA . TYR A 1 198 ? 10.268 49.568 -8.529 1.00 27.05 198 TYR A CA 1
ATOM 1550 C C . TYR A 1 198 ? 9.053 48.786 -8.059 1.00 25.74 198 TYR A C 1
ATOM 1551 O O . TYR A 1 198 ? 7.937 49.309 -8.069 1.00 24.54 198 TYR A O 1
ATOM 1560 N N . TYR A 1 199 ? 9.264 47.547 -7.630 1.00 23.80 199 TYR A N 1
ATOM 1561 C CA . TYR A 1 199 ? 8.150 46.728 -7.184 1.00 23.52 199 TYR A CA 1
ATOM 1562 C C . TYR A 1 199 ? 8.231 46.156 -5.785 1.00 23.09 199 TYR A C 1
ATOM 1563 O O . TYR A 1 199 ? 9.289 45.720 -5.335 1.00 22.93 199 TYR A O 1
ATOM 1572 N N . TRP A 1 200 ? 7.084 46.154 -5.118 1.00 21.45 200 TRP A N 1
ATOM 1573 C CA . TRP A 1 200 ? 6.948 45.637 -3.762 1.00 20.90 200 TRP A CA 1
ATOM 1574 C C . TRP A 1 200 ? 6.150 44.339 -3.851 1.00 22.46 200 TRP A C 1
ATOM 1575 O O . TRP A 1 200 ? 5.039 44.326 -4.393 1.00 21.66 200 TRP A O 1
ATOM 1586 N N . MET A 1 201 ? 6.710 43.248 -3.335 1.00 22.77 201 MET A N 1
ATOM 1587 C CA . MET A 1 201 ? 6.005 41.970 -3.376 1.00 22.52 201 MET A CA 1
ATOM 1588 C C . MET A 1 201 ? 4.908 42.016 -2.314 1.00 23.75 201 MET A C 1
ATOM 1589 O O . MET A 1 201 ? 5.122 42.520 -1.209 1.00 22.65 201 MET A O 1
ATOM 1594 N N . MET A 1 202 ? 3.727 41.522 -2.659 1.00 22.17 202 MET A N 1
ATOM 1595 C CA . MET A 1 202 ? 2.607 41.504 -1.728 1.00 24.39 202 MET A CA 1
ATOM 1596 C C . MET A 1 202 ? 1.794 40.242 -1.974 1.00 22.66 202 MET A C 1
ATOM 1597 O O . MET A 1 202 ? 2.067 39.501 -2.917 1.00 21.09 202 MET A O 1
ATOM 1602 N N . GLY A 1 203 ? 0.812 39.981 -1.119 1.00 21.33 203 GLY A N 1
ATOM 1603 C CA . GLY A 1 203 ? 0.006 38.790 -1.311 1.00 21.83 203 GLY A CA 1
ATOM 1604 C C . GLY A 1 203 ? -1.101 38.611 -0.293 1.00 23.87 203 GLY A C 1
ATOM 1605 O O . GLY A 1 203 ? -1.152 39.325 0.710 1.00 23.33 203 GLY A O 1
ATOM 1606 N N . GLU A 1 204 ? -1.997 37.671 -0.581 1.00 22.25 204 GLU A N 1
ATOM 1607 C CA . GLU A 1 204 ? -3.134 37.335 0.276 1.00 25.45 204 GLU A CA 1
ATOM 1608 C C . GLU A 1 204 ? -3.039 35.814 0.437 1.00 25.16 204 GLU A C 1
ATOM 1609 O O . GLU A 1 204 ? -2.845 35.095 -0.545 1.00 24.93 204 GLU A O 1
ATOM 1615 N N . VAL A 1 205 ? -3.168 35.329 1.667 1.00 25.68 205 VAL A N 1
ATOM 1616 C CA . VAL A 1 205 ? -3.081 33.893 1.936 1.00 25.58 205 VAL A CA 1
ATOM 1617 C C . VAL A 1 205 ? -4.179 33.029 1.335 1.00 24.44 205 VAL A C 1
ATOM 1618 O O . VAL A 1 205 ? -5.332 33.449 1.216 1.00 24.71 205 VAL A O 1
ATOM 1622 N N . ILE A 1 206 ? -3.796 31.811 0.957 1.00 22.41 206 ILE A N 1
ATOM 1623 C CA . ILE A 1 206 ? -4.713 30.839 0.375 1.00 21.71 206 ILE A CA 1
ATOM 1624 C C . ILE A 1 206 ? -4.770 29.636 1.323 1.00 23.50 206 ILE A C 1
ATOM 1625 O O . ILE A 1 206 ? -3.752 28.964 1.532 1.00 23.63 206 ILE A O 1
ATOM 1630 N N . GLU A 1 207 ? -5.936 29.390 1.923 1.00 21.77 207 GLU A N 1
ATOM 1631 C CA . GLU A 1 207 ? -6.111 28.256 2.836 1.00 24.16 207 GLU A CA 1
ATOM 1632 C C . GLU A 1 207 ? -7.197 27.425 2.164 1.00 25.78 207 GLU A C 1
ATOM 1633 O O . GLU A 1 207 ? -8.390 27.720 2.298 1.00 24.36 207 GLU A O 1
ATOM 1639 N N . ASP A 1 208 ? -6.775 26.403 1.421 1.00 24.48 208 ASP A N 1
ATOM 1640 C CA . ASP A 1 208 ? -7.712 25.544 0.716 1.00 25.90 208 ASP A CA 1
ATOM 1641 C C . ASP A 1 208 ? -7.452 24.048 0.848 1.00 26.17 208 ASP A C 1
ATOM 1642 O O . ASP A 1 208 ? -7.852 23.271 -0.017 1.00 25.75 208 ASP A O 1
ATOM 1647 N N . ASP A 1 209 ? -6.793 23.639 1.926 1.00 26.42 209 ASP A N 1
ATOM 1648 C CA . ASP A 1 209 ? -6.508 22.226 2.122 1.00 29.60 209 ASP A CA 1
ATOM 1649 C C . ASP A 1 209 ? -7.764 21.513 2.626 1.00 30.93 209 ASP A C 1
ATOM 1650 O O . ASP A 1 209 ? -8.361 21.924 3.619 1.00 29.81 209 ASP A O 1
ATOM 1655 N N . ASP A 1 210 ? -8.168 20.447 1.943 1.00 32.75 210 ASP A N 1
ATOM 1656 C CA . ASP A 1 210 ? -9.360 19.713 2.357 1.00 35.28 210 ASP A CA 1
ATOM 1657 C C . ASP A 1 210 ? -9.088 18.630 3.401 1.00 35.70 210 ASP A C 1
ATOM 1658 O O . ASP A 1 210 ? -10.022 18.054 3.955 1.00 36.96 210 ASP A O 1
ATOM 1663 N N . ARG A 1 211 ? -7.816 18.352 3.673 1.00 35.06 211 ARG A N 1
ATOM 1664 C CA . ARG A 1 211 ? -7.462 17.337 4.663 1.00 34.96 211 ARG A CA 1
ATOM 1665 C C . ARG A 1 211 ? -7.610 17.979 6.040 1.00 34.01 211 ARG A C 1
ATOM 1666 O O . ARG A 1 211 ? -7.323 19.162 6.207 1.00 33.98 211 ARG A O 1
ATOM 1674 N N . ASP A 1 212 ? -8.047 17.207 7.030 1.00 33.21 212 ASP A N 1
ATOM 1675 C CA . ASP A 1 212 ? -8.226 17.748 8.373 1.00 33.21 212 ASP A CA 1
ATOM 1676 C C . ASP A 1 212 ? -7.029 17.687 9.322 1.00 31.77 212 ASP A C 1
ATOM 1677 O O . ASP A 1 212 ? -7.028 18.352 10.357 1.00 31.12 212 ASP A O 1
ATOM 1682 N N . ASP A 1 213 ? -6.005 16.916 8.975 1.00 29.20 213 ASP A N 1
ATOM 1683 C CA . ASP A 1 213 ? -4.836 16.805 9.846 1.00 28.45 213 ASP A CA 1
ATOM 1684 C C . ASP A 1 213 ? -3.603 17.614 9.429 1.00 27.29 213 ASP A C 1
ATOM 1685 O O . ASP A 1 213 ? -2.477 17.227 9.751 1.00 24.97 213 ASP A O 1
ATOM 1690 N N . VAL A 1 214 ? -3.815 18.736 8.737 1.00 24.45 214 VAL A N 1
ATOM 1691 C CA . VAL A 1 214 ? -2.713 19.590 8.280 1.00 23.81 214 VAL A CA 1
ATOM 1692 C C . VAL A 1 214 ? -2.311 20.647 9.312 1.00 22.91 214 VAL A C 1
ATOM 1693 O O . VAL A 1 214 ? -3.111 21.025 10.176 1.00 22.80 214 VAL A O 1
ATOM 1697 N N . ASP A 1 215 ? -1.076 21.134 9.210 1.00 20.35 215 ASP A N 1
ATOM 1698 C CA . ASP A 1 215 ? -0.562 22.135 10.147 1.00 20.53 215 ASP A CA 1
ATOM 1699 C C . ASP A 1 215 ? -1.376 23.364 10.555 1.00 21.76 215 ASP A C 1
ATOM 1700 O O . ASP A 1 215 ? -1.615 23.560 11.746 1.00 21.95 215 ASP A O 1
ATOM 1705 N N . TYR A 1 216 ? -1.820 24.184 9.607 1.00 21.20 216 TYR A N 1
ATOM 1706 C CA . TYR A 1 216 ? -2.580 25.369 9.991 1.00 20.86 216 TYR A CA 1
ATOM 1707 C C . TYR A 1 216 ? -3.925 25.133 10.678 1.00 21.75 216 TYR A C 1
ATOM 1708 O O . TYR A 1 216 ? -4.346 25.950 11.496 1.00 21.56 216 TYR A O 1
ATOM 1717 N N . LYS A 1 217 ? -4.596 24.027 10.371 1.00 23.37 217 LYS A N 1
ATOM 1718 C CA . LYS A 1 217 ? -5.884 23.756 11.011 1.00 24.76 217 LYS A CA 1
ATOM 1719 C C . LYS A 1 217 ? -5.681 23.462 12.498 1.00 25.26 217 LYS A C 1
ATOM 1720 O O . LYS A 1 217 ? -6.499 23.847 13.336 1.00 26.95 217 LYS A O 1
ATOM 1726 N N . ALA A 1 218 ? -4.581 22.795 12.830 1.00 23.44 218 ALA A N 1
ATOM 1727 C CA . ALA A 1 218 ? -4.296 22.473 14.220 1.00 23.09 218 ALA A CA 1
ATOM 1728 C C . ALA A 1 218 ? -4.045 23.761 15.011 1.00 23.27 218 ALA A C 1
ATOM 1729 O O . ALA A 1 218 ? -4.591 23.959 16.102 1.00 23.93 218 ALA A O 1
ATOM 1731 N N . VAL A 1 219 ? -3.230 24.644 14.443 1.00 23.34 219 VAL A N 1
ATOM 1732 C CA . VAL A 1 219 ? -2.899 25.915 15.083 1.00 24.07 219 VAL A CA 1
ATOM 1733 C C . VAL A 1 219 ? -4.119 26.815 15.296 1.00 25.73 219 VAL A C 1
ATOM 1734 O O . VAL A 1 219 ? -4.228 27.491 16.324 1.00 26.12 219 VAL A O 1
ATOM 1738 N N . ARG A 1 220 ? -5.024 26.829 14.322 1.00 26.88 220 ARG A N 1
ATOM 1739 C CA . ARG A 1 220 ? -6.232 27.648 14.406 1.00 30.79 220 ARG A CA 1
ATOM 1740 C C . ARG A 1 220 ? -7.152 27.179 15.532 1.00 30.19 220 ARG A C 1
ATOM 1741 O O . ARG A 1 220 ? -7.861 27.983 16.137 1.00 28.38 220 ARG A O 1
ATOM 1749 N N . GLU A 1 221 ? -7.127 25.878 15.804 1.00 30.42 221 GLU A N 1
ATOM 1750 C CA . GLU A 1 221 ? -7.950 25.275 16.849 1.00 32.05 221 GLU A CA 1
ATOM 1751 C C . GLU A 1 221 ? -7.310 25.402 18.233 1.00 32.17 221 GLU A C 1
ATOM 1752 O O . GLU A 1 221 ? -7.873 24.940 19.227 1.00 32.47 221 GLU A O 1
ATOM 1758 N N . GLY A 1 222 ? -6.132 26.016 18.290 1.00 30.95 222 GLY A N 1
ATOM 1759 C CA . GLY A 1 222 ? -5.444 26.188 19.558 1.00 31.04 222 GLY A CA 1
ATOM 1760 C C . GLY A 1 222 ? -4.506 25.064 19.962 1.00 31.00 222 GLY A C 1
ATOM 1761 O O . GLY A 1 222 ? -4.177 24.924 21.138 1.00 31.81 222 GLY A O 1
ATOM 1762 N N . TYR A 1 223 ? -4.066 24.262 18.999 1.00 31.13 223 TYR A N 1
ATOM 1763 C CA . TYR A 1 223 ? -3.160 23.158 19.295 1.00 31.42 223 TYR A CA 1
ATOM 1764 C C . TYR A 1 223 ? -1.821 23.312 18.587 1.00 30.46 223 TYR A C 1
ATOM 1765 O O . TYR A 1 223 ? -1.750 23.844 17.476 1.00 30.04 223 TYR A O 1
ATOM 1774 N N . VAL A 1 224 ? -0.763 22.851 19.246 1.00 28.56 224 VAL A N 1
ATOM 1775 C CA . VAL A 1 224 ? 0.573 22.926 18.683 1.00 26.84 224 VAL A CA 1
ATOM 1776 C C . VAL A 1 224 ? 0.668 21.913 17.547 1.00 26.66 224 VAL A C 1
ATOM 1777 O O . VAL A 1 224 ? 0.278 20.751 17.699 1.00 26.59 224 VAL A O 1
ATOM 1781 N N . SER A 1 225 ? 1.170 22.369 16.404 1.00 24.71 225 SER A N 1
ATOM 1782 C CA . SER A 1 225 ? 1.331 21.520 15.228 1.00 24.49 225 SER A CA 1
ATOM 1783 C C . SER A 1 225 ? 2.765 20.990 15.207 1.00 23.12 225 SER A C 1
ATOM 1784 O O . SER A 1 225 ? 3.718 21.769 15.271 1.00 21.36 225 SER A O 1
ATOM 1787 N N . ILE A 1 226 ? 2.908 19.669 15.140 1.00 22.52 226 ILE A N 1
ATOM 1788 C CA . ILE A 1 226 ? 4.226 19.030 15.113 1.00 23.32 226 ILE A CA 1
ATOM 1789 C C . ILE A 1 226 ? 4.290 18.162 13.859 1.00 20.91 226 ILE A C 1
ATOM 1790 O O . ILE A 1 226 ? 3.637 17.122 13.783 1.00 21.45 226 ILE A O 1
ATOM 1795 N N . THR A 1 227 ? 5.084 18.596 12.881 1.00 19.63 227 THR A N 1
ATOM 1796 C CA . THR A 1 227 ? 5.229 17.875 11.625 1.00 19.35 227 THR A CA 1
ATOM 1797 C C . THR A 1 227 ? 6.613 17.268 11.374 1.00 20.19 227 THR A C 1
ATOM 1798 O O . THR A 1 227 ? 7.629 17.967 11.409 1.00 19.05 227 THR A O 1
ATOM 1802 N N . PRO A 1 228 ? 6.670 15.951 11.131 1.00 20.25 228 PRO A N 1
ATOM 1803 C CA . PRO A 1 228 ? 7.975 15.341 10.867 1.00 20.16 228 PRO A CA 1
ATOM 1804 C C . PRO A 1 228 ? 8.256 15.502 9.375 1.00 18.41 228 PRO A C 1
ATOM 1805 O O . PRO A 1 228 ? 7.467 15.054 8.544 1.00 18.22 228 PRO A O 1
ATOM 1809 N N . ILE A 1 229 ? 9.360 16.163 9.032 1.00 18.07 229 ILE A N 1
ATOM 1810 C CA . ILE A 1 229 ? 9.708 16.364 7.624 1.00 18.24 229 ILE A CA 1
ATOM 1811 C C . ILE A 1 229 ? 11.139 15.924 7.309 1.00 17.01 229 ILE A C 1
ATOM 1812 O O . ILE A 1 229 ? 11.988 15.873 8.203 1.00 19.35 229 ILE A O 1
ATOM 1817 N N . HIS A 1 230 ? 11.390 15.583 6.045 1.00 18.71 230 HIS A N 1
ATOM 1818 C CA . HIS A 1 230 ? 12.722 15.150 5.607 1.00 19.36 230 HIS A CA 1
ATOM 1819 C C . HIS A 1 230 ? 13.073 15.751 4.234 1.00 20.22 230 HIS A C 1
ATOM 1820 O O . HIS A 1 230 ? 12.186 16.172 3.482 1.00 19.52 230 HIS A O 1
ATOM 1827 N N . PRO A 1 231 ? 14.372 15.772 3.875 1.00 19.60 231 PRO A N 1
ATOM 1828 C CA . PRO A 1 231 ? 14.802 16.344 2.593 1.00 19.51 231 PRO A CA 1
ATOM 1829 C C . PRO A 1 231 ? 14.607 15.510 1.329 1.00 21.71 231 PRO A C 1
ATOM 1830 O O . PRO A 1 231 ? 15.550 15.319 0.558 1.00 21.67 231 PRO A O 1
ATOM 1834 N N . PHE A 1 232 ? 13.390 15.019 1.113 1.00 19.40 232 PHE A N 1
ATOM 1835 C CA . PHE A 1 232 ? 13.099 14.216 -0.067 1.00 19.06 232 PHE A CA 1
ATOM 1836 C C . PHE A 1 232 ? 11.828 14.779 -0.704 1.00 19.97 232 PHE A C 1
ATOM 1837 O O . PHE A 1 232 ? 10.766 14.797 -0.081 1.00 18.91 232 PHE A O 1
ATOM 1845 N N . LEU A 1 233 ? 11.953 15.249 -1.943 1.00 18.10 233 LEU A N 1
ATOM 1846 C CA . LEU A 1 233 ? 10.830 15.839 -2.675 1.00 19.65 233 LEU A CA 1
ATOM 1847 C C . LEU A 1 233 ? 10.234 15.059 -3.847 1.00 18.67 233 LEU A C 1
ATOM 1848 O O . LEU A 1 233 ? 9.372 15.572 -4.570 1.00 16.19 233 LEU A O 1
ATOM 1853 N N . THR A 1 234 ? 10.672 13.825 -4.048 1.00 19.02 234 THR A N 1
ATOM 1854 C CA . THR A 1 234 ? 10.133 13.040 -5.155 1.00 20.10 234 THR A CA 1
ATOM 1855 C C . THR A 1 234 ? 8.623 12.818 -5.046 1.00 21.00 234 THR A C 1
ATOM 1856 O O . THR A 1 234 ? 8.108 12.537 -3.961 1.00 20.70 234 THR A O 1
ATOM 1860 N N . ASN A 1 235 ? 7.910 12.975 -6.164 1.00 22.84 235 ASN A N 1
ATOM 1861 C CA . ASN A 1 235 ? 6.463 12.761 -6.170 1.00 23.69 235 ASN A CA 1
ATOM 1862 C C . ASN A 1 235 ? 6.373 11.314 -6.648 1.00 24.36 235 ASN A C 1
ATOM 1863 O O . ASN A 1 235 ? 6.358 11.055 -7.852 1.00 23.08 235 ASN A O 1
ATOM 1868 N N . GLU A 1 236 ? 6.333 10.387 -5.696 1.00 27.05 236 GLU A N 1
ATOM 1869 C CA . GLU A 1 236 ? 6.257 8.948 -5.966 1.00 30.16 236 GLU A CA 1
ATOM 1870 C C . GLU A 1 236 ? 5.113 8.533 -6.887 1.00 31.32 236 GLU A C 1
ATOM 1871 O O . GLU A 1 236 ? 5.310 7.768 -7.834 1.00 31.70 236 GLU A O 1
ATOM 1877 N N . GLN A 1 237 ? 3.917 9.030 -6.593 1.00 31.84 237 GLN A N 1
ATOM 1878 C CA . GLN A 1 237 ? 2.735 8.717 -7.386 1.00 32.62 237 GLN A CA 1
ATOM 1879 C C . GLN A 1 237 ? 2.933 9.049 -8.859 1.00 31.92 237 GLN A C 1
ATOM 1880 O O . GLN A 1 237 ? 2.645 8.228 -9.734 1.00 31.63 237 GLN A O 1
ATOM 1886 N N . CYS A 1 238 ? 3.430 10.253 -9.132 1.00 29.30 238 CYS A N 1
ATOM 1887 C CA . CYS A 1 238 ? 3.664 10.691 -10.501 1.00 28.27 238 CYS A CA 1
ATOM 1888 C C . CYS A 1 238 ? 4.779 9.887 -11.167 1.00 28.33 238 CYS A C 1
ATOM 1889 O O . CYS A 1 238 ? 4.695 9.567 -12.355 1.00 27.46 238 CYS A O 1
ATOM 1892 N N . LEU A 1 239 ? 5.823 9.566 -10.406 1.00 28.52 239 LEU A N 1
ATOM 1893 C CA . LEU A 1 239 ? 6.945 8.798 -10.943 1.00 30.83 239 LEU A CA 1
ATOM 1894 C C . LEU A 1 239 ? 6.470 7.434 -11.446 1.00 32.75 239 LEU A C 1
ATOM 1895 O O . LEU A 1 239 ? 6.888 6.976 -12.508 1.00 32.27 239 LEU A O 1
ATOM 1900 N N . LYS A 1 240 ? 5.598 6.789 -10.680 1.00 35.80 240 LYS A N 1
ATOM 1901 C CA . LYS A 1 240 ? 5.079 5.482 -11.069 1.00 40.09 240 LYS A CA 1
ATOM 1902 C C . LYS A 1 240 ? 4.267 5.566 -12.356 1.00 41.40 240 LYS A C 1
ATOM 1903 O O . LYS A 1 240 ? 4.313 4.657 -13.185 1.00 42.23 240 LYS A O 1
ATOM 1909 N N . LYS A 1 241 ? 3.533 6.663 -12.524 1.00 41.31 241 LYS A N 1
ATOM 1910 C CA . LYS A 1 241 ? 2.712 6.862 -13.713 1.00 41.75 241 LYS A CA 1
ATOM 1911 C C . LYS A 1 241 ? 3.562 7.070 -14.964 1.00 42.90 241 LYS A C 1
ATOM 1912 O O . LYS A 1 241 ? 3.312 6.457 -16.004 1.00 41.14 241 LYS A O 1
ATOM 1918 N N . LEU A 1 242 ? 4.563 7.938 -14.860 1.00 42.23 242 LEU A N 1
ATOM 1919 C CA . LEU A 1 242 ? 5.443 8.225 -15.986 1.00 42.87 242 LEU A CA 1
ATOM 1920 C C . LEU A 1 242 ? 6.165 6.977 -16.487 1.00 43.90 242 LEU A C 1
ATOM 1921 O O . LEU A 1 242 ? 6.373 6.814 -17.688 1.00 44.19 242 LEU A O 1
ATOM 1926 N N . ARG A 1 243 ? 6.547 6.099 -15.567 1.00 45.05 243 ARG A N 1
ATOM 1927 C CA . ARG A 1 243 ? 7.241 4.873 -15.940 1.00 47.08 243 ARG A CA 1
ATOM 1928 C C . ARG A 1 243 ? 6.274 3.886 -16.582 1.00 49.03 243 ARG A C 1
ATOM 1929 O O . ARG A 1 243 ? 6.568 3.310 -17.631 1.00 49.47 243 ARG A O 1
ATOM 1937 N N . GLU A 1 244 ? 5.119 3.699 -15.952 1.00 51.02 244 GLU A N 1
ATOM 1938 C CA . GLU A 1 244 ? 4.113 2.780 -16.468 1.00 52.47 244 GLU A CA 1
ATOM 1939 C C . GLU A 1 244 ? 3.642 3.191 -17.856 1.00 53.06 244 GLU A C 1
ATOM 1940 O O . GLU A 1 244 ? 3.043 2.394 -18.578 1.00 53.91 244 GLU A O 1
ATOM 1946 N N . VAL A 1 245 ? 3.915 4.437 -18.229 1.00 53.74 245 VAL A N 1
ATOM 1947 C CA . VAL A 1 245 ? 3.517 4.940 -19.537 1.00 54.25 245 VAL A CA 1
ATOM 1948 C C . VAL A 1 245 ? 4.651 4.754 -20.543 1.00 54.90 245 VAL A C 1
ATOM 1949 O O . VAL A 1 245 ? 4.458 4.163 -21.606 1.00 54.76 245 VAL A O 1
ATOM 1953 N N . TYR A 1 246 ? 5.835 5.256 -20.207 1.00 55.39 246 TYR A N 1
ATOM 1954 C CA . TYR A 1 246 ? 6.982 5.131 -21.097 1.00 56.24 246 TYR A CA 1
ATOM 1955 C C . TYR A 1 246 ? 7.752 3.848 -20.793 1.00 57.94 246 TYR A C 1
ATOM 1956 O O . TYR A 1 246 ? 7.160 2.771 -20.735 1.00 59.14 246 TYR A O 1
ATOM 1965 N N . ASP A 1 247 ? 9.063 3.955 -20.597 1.00 60.00 247 ASP A N 1
ATOM 1966 C CA . ASP A 1 247 ? 9.879 2.780 -20.302 1.00 61.91 247 ASP A CA 1
ATOM 1967 C C . ASP A 1 247 ? 9.587 1.644 -21.280 1.00 62.73 247 ASP A C 1
ATOM 1968 O O . ASP A 1 247 ? 8.978 0.641 -20.848 1.00 62.87 247 ASP A O 1
ATOM 1974 N N . MET B 1 1 ? 41.529 17.964 1.910 1.00 35.50 1 MET B N 1
ATOM 1975 C CA . MET B 1 1 ? 41.631 18.102 3.390 1.00 34.63 1 MET B CA 1
ATOM 1976 C C . MET B 1 1 ? 43.005 17.666 3.897 1.00 32.11 1 MET B C 1
ATOM 1977 O O . MET B 1 1 ? 43.767 17.016 3.182 1.00 31.15 1 MET B O 1
ATOM 1982 N N . ARG B 1 2 ? 43.312 18.032 5.138 1.00 31.22 2 ARG B N 1
ATOM 1983 C CA . ARG B 1 2 ? 44.593 17.688 5.752 1.00 29.01 2 ARG B CA 1
ATOM 1984 C C . ARG B 1 2 ? 44.492 16.335 6.458 1.00 27.67 2 ARG B C 1
ATOM 1985 O O . ARG B 1 2 ? 43.766 16.191 7.443 1.00 26.03 2 ARG B O 1
ATOM 1993 N N . ILE B 1 3 ? 45.226 15.351 5.945 1.00 25.67 3 ILE B N 1
ATOM 1994 C CA . ILE B 1 3 ? 45.220 14.007 6.514 1.00 24.65 3 ILE B CA 1
ATOM 1995 C C . ILE B 1 3 ? 46.517 13.616 7.216 1.00 26.04 3 ILE B C 1
ATOM 1996 O O . ILE B 1 3 ? 47.612 13.843 6.694 1.00 26.65 3 ILE B O 1
ATOM 2001 N N . LEU B 1 4 ? 46.387 13.010 8.395 1.00 24.29 4 LEU B N 1
ATOM 2002 C CA . LEU B 1 4 ? 47.549 12.572 9.164 1.00 23.98 4 LEU B CA 1
ATOM 2003 C C . LEU B 1 4 ? 47.613 11.053 9.077 1.00 23.68 4 LEU B C 1
ATOM 2004 O O . LEU B 1 4 ? 46.618 10.371 9.324 1.00 21.72 4 LEU B O 1
ATOM 2009 N N . VAL B 1 5 ? 48.777 10.521 8.723 1.00 21.69 5 VAL B N 1
ATOM 2010 C CA . VAL B 1 5 ? 48.946 9.078 8.612 1.00 22.65 5 VAL B CA 1
ATOM 2011 C C . VAL B 1 5 ? 50.028 8.572 9.566 1.00 22.33 5 VAL B C 1
ATOM 2012 O O . VAL B 1 5 ? 51.105 9.162 9.667 1.00 21.27 5 VAL B O 1
ATOM 2016 N N . THR B 1 6 ? 49.733 7.482 10.270 1.00 21.90 6 THR B N 1
ATOM 2017 C CA . THR B 1 6 ? 50.680 6.891 11.213 1.00 21.24 6 THR B CA 1
ATOM 2018 C C . THR B 1 6 ? 50.501 5.369 11.217 1.00 20.62 6 THR B C 1
ATOM 2019 O O . THR B 1 6 ? 49.700 4.838 10.450 1.00 20.43 6 THR B O 1
ATOM 2023 N N . ASN B 1 7 ? 51.256 4.662 12.053 1.00 20.40 7 ASN B N 1
ATOM 2024 C CA . ASN B 1 7 ? 51.141 3.200 12.127 1.00 21.41 7 ASN B CA 1
ATOM 2025 C C . ASN B 1 7 ? 51.944 2.678 13.316 1.00 22.33 7 ASN B C 1
ATOM 2026 O O . ASN B 1 7 ? 52.419 3.469 14.135 1.00 20.68 7 ASN B O 1
ATOM 2031 N N . ASP B 1 8 ? 52.073 1.356 13.423 1.00 21.80 8 ASP B N 1
ATOM 2032 C CA . ASP B 1 8 ? 52.828 0.762 14.523 1.00 24.47 8 ASP B CA 1
ATOM 2033 C C . ASP B 1 8 ? 53.935 -0.182 14.031 1.00 25.67 8 ASP B C 1
ATOM 2034 O O . ASP B 1 8 ? 54.710 -0.717 14.833 1.00 26.86 8 ASP B O 1
ATOM 2039 N N . ASP B 1 9 ? 54.010 -0.384 12.717 1.00 26.15 9 ASP B N 1
ATOM 2040 C CA . ASP B 1 9 ? 55.031 -1.262 12.137 1.00 27.57 9 ASP B CA 1
ATOM 2041 C C . ASP B 1 9 ? 56.279 -0.485 11.695 1.00 27.34 9 ASP B C 1
ATOM 2042 O O . ASP B 1 9 ? 57.233 -1.075 11.187 1.00 28.21 9 ASP B O 1
ATOM 2047 N N . GLY B 1 10 ? 56.275 0.833 11.861 1.00 26.95 10 GLY B N 1
ATOM 2048 C CA . GLY B 1 10 ? 57.439 1.609 11.460 1.00 27.84 10 GLY B CA 1
ATOM 2049 C C . GLY B 1 10 ? 57.251 2.417 10.190 1.00 29.20 10 GLY B C 1
ATOM 2050 O O . GLY B 1 10 ? 56.573 1.984 9.253 1.00 28.27 10 GLY B O 1
ATOM 2051 N N . ILE B 1 11 ? 57.881 3.586 10.150 1.00 29.33 11 ILE B N 1
ATOM 2052 C CA . ILE B 1 11 ? 57.789 4.478 9.002 1.00 31.62 11 ILE B CA 1
ATOM 2053 C C . ILE B 1 11 ? 58.298 3.904 7.675 1.00 32.53 11 ILE B C 1
ATOM 2054 O O . ILE B 1 11 ? 57.983 4.438 6.613 1.00 31.64 11 ILE B O 1
ATOM 2059 N N . GLN B 1 12 ? 59.077 2.827 7.723 1.00 32.36 12 GLN B N 1
ATOM 2060 C CA . GLN B 1 12 ? 59.589 2.233 6.490 1.00 35.61 12 GLN B CA 1
ATOM 2061 C C . GLN B 1 12 ? 58.712 1.074 6.010 1.00 35.59 12 GLN B C 1
ATOM 2062 O O . GLN B 1 12 ? 58.987 0.456 4.981 1.00 35.32 12 GLN B O 1
ATOM 2068 N N . SER B 1 13 ? 57.653 0.788 6.761 1.00 34.57 13 SER B N 1
ATOM 2069 C CA . SER B 1 13 ? 56.737 -0.290 6.413 1.00 34.02 13 SER B CA 1
ATOM 2070 C C . SER B 1 13 ? 56.041 -0.013 5.085 1.00 33.21 13 SER B C 1
ATOM 2071 O O . SER B 1 13 ? 55.625 1.115 4.809 1.00 33.06 13 SER B O 1
ATOM 2074 N N . LYS B 1 14 ? 55.918 -1.044 4.259 1.00 33.11 14 LYS B N 1
ATOM 2075 C CA . LYS B 1 14 ? 55.263 -0.886 2.971 1.00 33.43 14 LYS B CA 1
ATOM 2076 C C . LYS B 1 14 ? 53.797 -0.526 3.205 1.00 31.73 14 LYS B C 1
ATOM 2077 O O . LYS B 1 14 ? 53.190 0.197 2.417 1.00 32.01 14 LYS B O 1
ATOM 2083 N N . GLY B 1 15 ? 53.240 -1.036 4.299 1.00 30.83 15 GLY B N 1
ATOM 2084 C CA . GLY B 1 15 ? 51.849 -0.763 4.624 1.00 29.15 15 GLY B CA 1
ATOM 2085 C C . GLY B 1 15 ? 51.493 0.699 4.815 1.00 28.63 15 GLY B C 1
ATOM 2086 O O . GLY B 1 15 ? 50.375 1.119 4.497 1.00 27.71 15 GLY B O 1
ATOM 2087 N N . ILE B 1 16 ? 52.426 1.488 5.338 1.00 27.23 16 ILE B N 1
ATOM 2088 C CA . ILE B 1 16 ? 52.149 2.904 5.550 1.00 27.72 16 ILE B CA 1
ATOM 2089 C C . ILE B 1 16 ? 52.520 3.723 4.315 1.00 27.65 16 ILE B C 1
ATOM 2090 O O . ILE B 1 16 ? 51.913 4.753 4.034 1.00 28.24 16 ILE B O 1
ATOM 2095 N N . ILE B 1 17 ? 53.504 3.247 3.562 1.00 30.00 17 ILE B N 1
ATOM 2096 C CA . ILE B 1 17 ? 53.938 3.951 2.364 1.00 30.78 17 ILE B CA 1
ATOM 2097 C C . ILE B 1 17 ? 52.872 3.958 1.270 1.00 30.36 17 ILE B C 1
ATOM 2098 O O . ILE B 1 17 ? 52.530 5.015 0.746 1.00 29.75 17 ILE B O 1
ATOM 2103 N N . VAL B 1 18 ? 52.341 2.786 0.930 1.00 32.13 18 VAL B N 1
ATOM 2104 C CA . VAL B 1 18 ? 51.317 2.714 -0.108 1.00 32.37 18 VAL B CA 1
ATOM 2105 C C . VAL B 1 18 ? 50.105 3.554 0.281 1.00 31.87 18 VAL B C 1
ATOM 2106 O O . VAL B 1 18 ? 49.500 4.221 -0.557 1.00 31.21 18 VAL B O 1
ATOM 2110 N N . LEU B 1 19 ? 49.761 3.526 1.563 1.00 31.16 19 LEU B N 1
ATOM 2111 C CA . LEU B 1 19 ? 48.623 4.285 2.055 1.00 30.36 19 LEU B CA 1
ATOM 2112 C C . LEU B 1 19 ? 48.854 5.781 1.861 1.00 30.18 19 LEU B C 1
ATOM 2113 O O . LEU B 1 19 ? 47.963 6.506 1.426 1.00 28.58 19 LEU B O 1
ATOM 2118 N N . ALA B 1 20 ? 50.062 6.240 2.172 1.00 32.62 20 ALA B N 1
ATOM 2119 C CA . ALA B 1 20 ? 50.397 7.653 2.028 1.00 33.06 20 ALA B CA 1
ATOM 2120 C C . ALA B 1 20 ? 50.342 8.105 0.568 1.00 34.23 20 ALA B C 1
ATOM 2121 O O . ALA B 1 20 ? 49.802 9.168 0.256 1.00 34.50 20 ALA B O 1
ATOM 2123 N N . GLU B 1 21 ? 50.904 7.294 -0.322 1.00 36.79 21 GLU B N 1
ATOM 2124 C CA . GLU B 1 21 ? 50.921 7.612 -1.750 1.00 39.04 21 GLU B CA 1
ATOM 2125 C C . GLU B 1 21 ? 49.532 7.803 -2.354 1.00 38.97 21 GLU B C 1
ATOM 2126 O O . GLU B 1 21 ? 49.268 8.816 -3.002 1.00 39.97 21 GLU B O 1
ATOM 2132 N N . LEU B 1 22 ? 48.645 6.836 -2.140 1.00 38.02 22 LEU B N 1
ATOM 2133 C CA . LEU B 1 22 ? 47.290 6.918 -2.679 1.00 37.15 22 LEU B CA 1
ATOM 2134 C C . LEU B 1 22 ? 46.498 8.110 -2.146 1.00 37.42 22 LEU B C 1
ATOM 2135 O O . LEU B 1 22 ? 45.823 8.806 -2.905 1.00 37.11 22 LEU B O 1
ATOM 2140 N N . LEU B 1 23 ? 46.584 8.349 -0.842 1.00 35.93 23 LEU B N 1
ATOM 2141 C CA . LEU B 1 23 ? 45.867 9.459 -0.225 1.00 35.06 23 LEU B CA 1
ATOM 2142 C C . LEU B 1 23 ? 46.370 10.831 -0.670 1.00 35.73 23 LEU B C 1
ATOM 2143 O O . LEU B 1 23 ? 45.610 11.800 -0.692 1.00 34.83 23 LEU B O 1
ATOM 2148 N N . SER B 1 24 ? 47.645 10.909 -1.037 1.00 37.67 24 SER B N 1
ATOM 2149 C CA . SER B 1 24 ? 48.240 12.170 -1.475 1.00 40.43 24 SER B CA 1
ATOM 2150 C C . SER B 1 24 ? 47.790 12.609 -2.866 1.00 42.79 24 SER B C 1
ATOM 2151 O O . SER B 1 24 ? 48.109 13.715 -3.306 1.00 41.98 24 SER B O 1
ATOM 2154 N N . GLU B 1 25 ? 47.056 11.745 -3.559 1.00 45.24 25 GLU B N 1
ATOM 2155 C CA . GLU B 1 25 ? 46.580 12.071 -4.897 1.00 47.49 25 GLU B CA 1
ATOM 2156 C C . GLU B 1 25 ? 45.590 13.230 -4.896 1.00 47.70 25 GLU B C 1
ATOM 2157 O O . GLU B 1 25 ? 45.565 14.029 -5.832 1.00 49.22 25 GLU B O 1
ATOM 2163 N N . GLU B 1 26 ? 44.777 13.327 -3.850 1.00 46.01 26 GLU B N 1
ATOM 2164 C CA . GLU B 1 26 ? 43.797 14.402 -3.771 1.00 46.03 26 GLU B CA 1
ATOM 2165 C C . GLU B 1 26 ? 43.810 15.201 -2.475 1.00 44.66 26 GLU B C 1
ATOM 2166 O O . GLU B 1 26 ? 43.069 16.176 -2.349 1.00 44.93 26 GLU B O 1
ATOM 2172 N N . HIS B 1 27 ? 44.636 14.805 -1.511 1.00 42.03 27 HIS B N 1
ATOM 2173 C CA . HIS B 1 27 ? 44.683 15.535 -0.248 1.00 39.35 27 HIS B CA 1
ATOM 2174 C C . HIS B 1 27 ? 46.089 15.843 0.248 1.00 37.64 27 HIS B C 1
ATOM 2175 O O . HIS B 1 27 ? 47.068 15.301 -0.255 1.00 36.04 27 HIS B O 1
ATOM 2182 N N . GLU B 1 28 ? 46.170 16.726 1.240 1.00 36.89 28 GLU B N 1
ATOM 2183 C CA . GLU B 1 28 ? 47.445 17.128 1.832 1.00 36.67 28 GLU B CA 1
ATOM 2184 C C . GLU B 1 28 ? 47.756 16.100 2.924 1.00 36.09 28 GLU B C 1
ATOM 2185 O O . GLU B 1 28 ? 47.139 16.108 3.989 1.00 36.64 28 GLU B O 1
ATOM 2191 N N . VAL B 1 29 ? 48.716 15.223 2.648 1.00 34.50 29 VAL B N 1
ATOM 2192 C CA . VAL B 1 29 ? 49.113 14.175 3.582 1.00 32.29 29 VAL B CA 1
ATOM 2193 C C . VAL B 1 29 ? 50.372 14.422 4.410 1.00 31.29 29 VAL B C 1
ATOM 2194 O O . VAL B 1 29 ? 51.417 14.795 3.878 1.00 29.87 29 VAL B O 1
ATOM 2198 N N . PHE B 1 30 ? 50.251 14.198 5.717 1.00 28.93 30 PHE B N 1
ATOM 2199 C CA . PHE B 1 30 ? 51.355 14.371 6.660 1.00 29.53 30 PHE B CA 1
ATOM 2200 C C . PHE B 1 30 ? 51.576 13.019 7.330 1.00 28.46 30 PHE B C 1
ATOM 2201 O O . PHE B 1 30 ? 50.642 12.440 7.880 1.00 27.30 30 PHE B O 1
ATOM 2209 N N . VAL B 1 31 ? 52.801 12.511 7.289 1.00 26.79 31 VAL B N 1
ATOM 2210 C CA . VAL B 1 31 ? 53.095 11.224 7.907 1.00 25.20 31 VAL B CA 1
ATOM 2211 C C . VAL B 1 31 ? 54.006 11.376 9.130 1.00 26.61 31 VAL B C 1
ATOM 2212 O O . VAL B 1 31 ? 55.090 11.950 9.033 1.00 27.12 31 VAL B O 1
ATOM 2216 N N . VAL B 1 32 ? 53.555 10.874 10.279 1.00 24.17 32 VAL B N 1
ATOM 2217 C CA . VAL B 1 32 ? 54.331 10.942 11.520 1.00 24.24 32 VAL B CA 1
ATOM 2218 C C . VAL B 1 32 ? 54.208 9.557 12.146 1.00 25.07 32 VAL B C 1
ATOM 2219 O O . VAL B 1 32 ? 53.146 9.189 12.656 1.00 24.01 32 VAL B O 1
ATOM 2223 N N . ALA B 1 33 ? 55.288 8.784 12.092 1.00 22.40 33 ALA B N 1
ATOM 2224 C CA . ALA B 1 33 ? 55.269 7.438 12.649 1.00 23.77 33 ALA B CA 1
ATOM 2225 C C . ALA B 1 33 ? 56.557 7.037 13.357 1.00 23.61 33 ALA B C 1
ATOM 2226 O O . ALA B 1 33 ? 57.586 7.704 13.227 1.00 22.95 33 ALA B O 1
ATOM 2228 N N . PRO B 1 34 ? 56.513 5.928 14.113 1.00 26.08 34 PRO B N 1
ATOM 2229 C CA . PRO B 1 34 ? 57.670 5.416 14.852 1.00 27.53 34 PRO B CA 1
ATOM 2230 C C . PRO B 1 34 ? 58.846 5.125 13.927 1.00 30.98 34 PRO B C 1
ATOM 2231 O O . PRO B 1 34 ? 58.658 4.637 12.810 1.00 29.22 34 PRO B O 1
ATOM 2235 N N . ASP B 1 35 ? 60.057 5.418 14.398 1.00 33.79 35 ASP B N 1
ATOM 2236 C CA . ASP B 1 35 ? 61.256 5.182 13.602 1.00 37.37 35 ASP B CA 1
ATOM 2237 C C . ASP B 1 35 ? 61.466 3.694 13.336 1.00 40.63 35 ASP B C 1
ATOM 2238 O O . ASP B 1 35 ? 62.059 3.313 12.320 1.00 41.96 35 ASP B O 1
ATOM 2243 N N . LYS B 1 36 ? 60.974 2.857 14.242 1.00 42.91 36 LYS B N 1
ATOM 2244 C CA . LYS B 1 36 ? 61.110 1.414 14.093 1.00 47.03 36 LYS B CA 1
ATOM 2245 C C . LYS B 1 36 ? 59.813 0.701 14.470 1.00 48.45 36 LYS B C 1
ATOM 2246 O O . LYS B 1 36 ? 58.954 1.263 15.152 1.00 48.05 36 LYS B O 1
ATOM 2252 N N . GLU B 1 37 ? 59.674 -0.539 14.019 1.00 49.78 37 GLU B N 1
ATOM 2253 C CA . GLU B 1 37 ? 58.481 -1.315 14.311 1.00 51.15 37 GLU B CA 1
ATOM 2254 C C . GLU B 1 37 ? 58.271 -1.513 15.808 1.00 51.80 37 GLU B C 1
ATOM 2255 O O . GLU B 1 37 ? 59.198 -1.865 16.538 1.00 51.37 37 GLU B O 1
ATOM 2261 N N . ARG B 1 38 ? 57.039 -1.278 16.248 1.00 51.32 38 ARG B N 1
ATOM 2262 C CA . ARG B 1 38 ? 56.663 -1.424 17.646 1.00 51.86 38 ARG B CA 1
ATOM 2263 C C . ARG B 1 38 ? 55.928 -2.750 17.816 1.00 52.74 38 ARG B C 1
ATOM 2264 O O . ARG B 1 38 ? 55.395 -3.308 16.854 1.00 52.73 38 ARG B O 1
ATOM 2272 N N . SER B 1 39 ? 55.906 -3.254 19.043 1.00 52.50 39 SER B N 1
ATOM 2273 C CA . SER B 1 39 ? 55.235 -4.512 19.342 1.00 51.83 39 SER B CA 1
ATOM 2274 C C . SER B 1 39 ? 53.870 -4.182 19.929 1.00 50.45 39 SER B C 1
ATOM 2275 O O . SER B 1 39 ? 53.366 -3.072 19.753 1.00 53.37 39 SER B O 1
ATOM 2278 N N . ALA B 1 40 ? 53.276 -5.145 20.625 1.00 47.21 40 ALA B N 1
ATOM 2279 C CA . ALA B 1 40 ? 51.970 -4.945 21.241 1.00 41.39 40 ALA B CA 1
ATOM 2280 C C . ALA B 1 40 ? 52.154 -3.919 22.356 1.00 38.12 40 ALA B C 1
ATOM 2281 O O . ALA B 1 40 ? 52.188 -4.270 23.534 1.00 35.09 40 ALA B O 1
ATOM 2283 N N . THR B 1 41 ? 52.269 -2.650 21.976 1.00 36.12 41 THR B N 1
ATOM 2284 C CA . THR B 1 41 ? 52.459 -1.572 22.942 1.00 34.66 41 THR B CA 1
ATOM 2285 C C . THR B 1 41 ? 51.177 -0.932 23.474 1.00 31.70 41 THR B C 1
ATOM 2286 O O . THR B 1 41 ? 51.238 -0.017 24.290 1.00 30.00 41 THR B O 1
ATOM 2290 N N . GLY B 1 42 ? 50.021 -1.406 23.019 1.00 28.26 42 GLY B N 1
ATOM 2291 C CA . GLY B 1 42 ? 48.762 -0.843 23.483 1.00 23.52 42 GLY B CA 1
ATOM 2292 C C . GLY B 1 42 ? 48.696 0.674 23.394 1.00 22.44 42 GLY B C 1
ATOM 2293 O O . GLY B 1 42 ? 49.248 1.274 22.468 1.00 20.75 42 GLY B O 1
ATOM 2294 N N . HIS B 1 43 ? 48.031 1.308 24.354 1.00 20.40 43 HIS B N 1
ATOM 2295 C CA . HIS B 1 43 ? 47.922 2.759 24.335 1.00 23.35 43 HIS B CA 1
ATOM 2296 C C . HIS B 1 43 ? 48.997 3.448 25.172 1.00 23.81 43 HIS B C 1
ATOM 2297 O O . HIS B 1 43 ? 48.703 4.359 25.940 1.00 24.72 43 HIS B O 1
ATOM 2304 N N . SER B 1 44 ? 50.244 3.014 25.016 1.00 25.47 44 SER B N 1
ATOM 2305 C CA . SER B 1 44 ? 51.358 3.605 25.762 1.00 25.53 44 SER B CA 1
ATOM 2306 C C . SER B 1 44 ? 51.681 5.012 25.252 1.00 24.42 44 SER B C 1
ATOM 2307 O O . SER B 1 44 ? 51.509 5.299 24.064 1.00 23.01 44 SER B O 1
ATOM 2310 N N . ILE B 1 45 ? 52.137 5.884 26.155 1.00 23.28 45 ILE B N 1
ATOM 2311 C CA . ILE B 1 45 ? 52.503 7.258 25.809 1.00 21.78 45 ILE B CA 1
ATOM 2312 C C . ILE B 1 45 ? 53.790 7.577 26.577 1.00 23.11 45 ILE B C 1
ATOM 2313 O O . ILE B 1 45 ? 54.052 6.981 27.623 1.00 24.19 45 ILE B O 1
ATOM 2318 N N . THR B 1 46 ? 54.588 8.504 26.051 1.00 22.81 46 THR B N 1
ATOM 2319 C CA . THR B 1 46 ? 55.855 8.897 26.672 1.00 22.00 46 THR B CA 1
ATOM 2320 C C . THR B 1 46 ? 55.783 10.206 27.454 1.00 24.10 46 THR B C 1
ATOM 2321 O O . THR B 1 46 ? 55.708 11.291 26.871 1.00 26.39 46 THR B O 1
ATOM 2325 N N . ILE B 1 47 ? 55.825 10.099 28.777 1.00 23.12 47 ILE B N 1
ATOM 2326 C CA . ILE B 1 47 ? 55.761 11.271 29.639 1.00 24.64 47 ILE B CA 1
ATOM 2327 C C . ILE B 1 47 ? 56.985 11.449 30.542 1.00 25.66 47 ILE B C 1
ATOM 2328 O O . ILE B 1 47 ? 57.257 12.563 30.991 1.00 24.72 47 ILE B O 1
ATOM 2333 N N . HIS B 1 48 ? 57.723 10.365 30.794 1.00 26.02 48 HIS B N 1
ATOM 2334 C CA . HIS B 1 48 ? 58.907 10.422 31.659 1.00 28.40 48 HIS B CA 1
ATOM 2335 C C . HIS B 1 48 ? 60.243 10.858 31.057 1.00 25.77 48 HIS B C 1
ATOM 2336 O O . HIS B 1 48 ? 61.171 11.196 31.790 1.00 25.48 48 HIS B O 1
ATOM 2343 N N . VAL B 1 49 ? 60.352 10.835 29.736 1.00 25.10 49 VAL B N 1
ATOM 2344 C CA . VAL B 1 49 ? 61.580 11.247 29.063 1.00 24.30 49 VAL B CA 1
ATOM 2345 C C . VAL B 1 49 ? 61.151 12.045 27.840 1.00 25.24 49 VAL B C 1
ATOM 2346 O O . VAL B 1 49 ? 59.994 11.985 27.427 1.00 26.42 49 VAL B O 1
ATOM 2350 N N . PRO B 1 50 ? 62.070 12.819 27.255 1.00 25.48 50 PRO B N 1
ATOM 2351 C CA . PRO B 1 50 ? 61.714 13.609 26.073 1.00 25.78 50 PRO B CA 1
ATOM 2352 C C . PRO B 1 50 ? 61.500 12.785 24.803 1.00 24.34 50 PRO B C 1
ATOM 2353 O O . PRO B 1 50 ? 61.906 11.627 24.728 1.00 22.69 50 PRO B O 1
ATOM 2357 N N . LEU B 1 51 ? 60.838 13.394 23.821 1.00 23.03 51 LEU B N 1
ATOM 2358 C CA . LEU B 1 51 ? 60.557 12.751 22.542 1.00 23.02 51 LEU B CA 1
ATOM 2359 C C . LEU B 1 51 ? 61.380 13.455 21.464 1.00 23.10 51 LEU B C 1
ATOM 2360 O O . LEU B 1 51 ? 61.641 14.658 21.560 1.00 22.67 51 LEU B O 1
ATOM 2365 N N . TRP B 1 52 ? 61.787 12.702 20.447 1.00 23.56 52 TRP B N 1
ATOM 2366 C CA . TRP B 1 52 ? 62.581 13.245 19.348 1.00 26.24 52 TRP B CA 1
ATOM 2367 C C . TRP B 1 52 ? 61.940 12.958 17.994 1.00 28.12 52 TRP B C 1
ATOM 2368 O O . TRP B 1 52 ? 61.296 11.925 17.816 1.00 23.88 52 TRP B O 1
ATOM 2379 N N . MET B 1 53 ? 62.125 13.876 17.046 1.00 31.88 53 MET B N 1
ATOM 2380 C CA . MET B 1 53 ? 61.573 13.724 15.699 1.00 36.04 53 MET B CA 1
ATOM 2381 C C . MET B 1 53 ? 62.659 13.920 14.644 1.00 40.26 53 MET B C 1
ATOM 2382 O O . MET B 1 53 ? 63.627 14.652 14.863 1.00 39.92 53 MET B O 1
ATOM 2387 N N . LYS B 1 54 ? 62.485 13.269 13.499 1.00 43.11 54 LYS B N 1
ATOM 2388 C CA . LYS B 1 54 ? 63.438 13.360 12.400 1.00 47.92 54 LYS B CA 1
ATOM 2389 C C . LYS B 1 54 ? 62.688 13.479 11.076 1.00 50.73 54 LYS B C 1
ATOM 2390 O O . LYS B 1 54 ? 61.844 12.642 10.756 1.00 50.65 54 LYS B O 1
ATOM 2396 N N . LYS B 1 55 ? 62.996 14.522 10.312 1.00 53.88 55 LYS B N 1
ATOM 2397 C CA . LYS B 1 55 ? 62.346 14.741 9.026 1.00 57.04 55 LYS B CA 1
ATOM 2398 C C . LYS B 1 55 ? 62.933 13.842 7.946 1.00 59.21 55 LYS B C 1
ATOM 2399 O O . LYS B 1 55 ? 64.116 13.933 7.622 1.00 59.22 55 LYS B O 1
ATOM 2405 N N . VAL B 1 56 ? 62.094 12.972 7.395 1.00 61.69 56 VAL B N 1
ATOM 2406 C CA . VAL B 1 56 ? 62.511 12.051 6.348 1.00 64.88 56 VAL B CA 1
ATOM 2407 C C . VAL B 1 56 ? 61.477 12.100 5.227 1.00 67.42 56 VAL B C 1
ATOM 2408 O O . VAL B 1 56 ? 60.285 12.263 5.483 1.00 69.14 56 VAL B O 1
ATOM 2412 N N . PHE B 1 57 ? 61.928 11.965 3.985 1.00 69.94 57 PHE B N 1
ATOM 2413 C CA . PHE B 1 57 ? 61.005 12.002 2.859 1.00 72.58 57 PHE B CA 1
ATOM 2414 C C . PHE B 1 57 ? 60.646 10.628 2.309 1.00 73.32 57 PHE B C 1
ATOM 2415 O O . PHE B 1 57 ? 61.382 9.655 2.485 1.00 72.84 57 PHE B O 1
ATOM 2423 N N . ILE B 1 58 ? 59.495 10.567 1.648 1.00 74.07 58 ILE B N 1
ATOM 2424 C CA . ILE B 1 58 ? 58.996 9.335 1.052 1.00 75.37 58 ILE B CA 1
ATOM 2425 C C . ILE B 1 58 ? 58.568 9.653 -0.376 1.00 76.29 58 ILE B C 1
ATOM 2426 O O . ILE B 1 58 ? 58.393 8.756 -1.201 1.00 76.99 58 ILE B O 1
ATOM 2431 N N . SER B 1 59 ? 58.413 10.948 -0.646 1.00 77.04 59 SER B N 1
ATOM 2432 C CA . SER B 1 59 ? 58.010 11.465 -1.952 1.00 77.59 59 SER B CA 1
ATOM 2433 C C . SER B 1 59 ? 57.442 12.861 -1.742 1.00 77.98 59 SER B C 1
ATOM 2434 O O . SER B 1 59 ? 57.300 13.311 -0.605 1.00 78.35 59 SER B O 1
ATOM 2437 N N . GLU B 1 60 ? 57.122 13.548 -2.832 1.00 78.21 60 GLU B N 1
ATOM 2438 C CA . GLU B 1 60 ? 56.566 14.890 -2.730 1.00 78.43 60 GLU B CA 1
ATOM 2439 C C . GLU B 1 60 ? 55.078 14.780 -2.416 1.00 77.15 60 GLU B C 1
ATOM 2440 O O . GLU B 1 60 ? 54.523 13.680 -2.399 1.00 77.28 60 GLU B O 1
ATOM 2446 N N . ARG B 1 61 ? 54.437 15.919 -2.165 1.00 74.87 61 ARG B N 1
ATOM 2447 C CA . ARG B 1 61 ? 53.011 15.952 -1.846 1.00 72.16 61 ARG B CA 1
ATOM 2448 C C . ARG B 1 61 ? 52.777 15.414 -0.435 1.00 68.62 61 ARG B C 1
ATOM 2449 O O . ARG B 1 61 ? 51.664 15.485 0.090 1.00 68.55 61 ARG B O 1
ATOM 2457 N N . VAL B 1 62 ? 53.831 14.873 0.171 1.00 63.81 62 VAL B N 1
ATOM 2458 C CA . VAL B 1 62 ? 53.736 14.325 1.518 1.00 58.65 62 VAL B CA 1
ATOM 2459 C C . VAL B 1 62 ? 54.920 14.706 2.404 1.00 54.86 62 VAL B C 1
ATOM 2460 O O . VAL B 1 62 ? 56.080 14.499 2.041 1.00 54.84 62 VAL B O 1
ATOM 2464 N N . VAL B 1 63 ? 54.616 15.279 3.563 1.00 49.53 63 VAL B N 1
ATOM 2465 C CA . VAL B 1 63 ? 55.641 15.688 4.514 1.00 44.45 63 VAL B CA 1
ATOM 2466 C C . VAL B 1 63 ? 55.700 14.551 5.532 1.00 41.92 63 VAL B C 1
ATOM 2467 O O . VAL B 1 63 ? 54.675 14.188 6.114 1.00 39.16 63 VAL B O 1
ATOM 2471 N N . ALA B 1 64 ? 56.886 13.984 5.743 1.00 37.19 64 ALA B N 1
ATOM 2472 C CA . ALA B 1 64 ? 57.025 12.885 6.693 1.00 33.97 64 ALA B CA 1
ATOM 2473 C C . ALA B 1 64 ? 58.103 13.063 7.758 1.00 33.42 64 ALA B C 1
ATOM 2474 O O . ALA B 1 64 ? 59.144 13.688 7.521 1.00 30.54 64 ALA B O 1
ATOM 2476 N N . TYR B 1 65 ? 57.830 12.502 8.934 1.00 30.52 65 TYR B N 1
ATOM 2477 C CA . TYR B 1 65 ? 58.744 12.559 10.070 1.00 30.75 65 TYR B CA 1
ATOM 2478 C C . TYR B 1 65 ? 58.637 11.256 10.851 1.00 29.74 65 TYR B C 1
ATOM 2479 O O . TYR B 1 65 ? 57.548 10.679 10.967 1.00 28.01 65 TYR B O 1
ATOM 2488 N N . SER B 1 66 ? 59.761 10.795 11.391 1.00 28.32 66 SER B N 1
ATOM 2489 C CA . SER B 1 66 ? 59.783 9.565 12.176 1.00 27.84 66 SER B CA 1
ATOM 2490 C C . SER B 1 66 ? 60.063 10.034 13.601 1.00 27.06 66 SER B C 1
ATOM 2491 O O . SER B 1 66 ? 60.754 11.039 13.793 1.00 28.33 66 SER B O 1
ATOM 2494 N N . THR B 1 67 ? 59.538 9.330 14.598 1.00 25.44 67 THR B N 1
ATOM 2495 C CA . THR B 1 67 ? 59.770 9.737 15.982 1.00 25.12 67 THR B CA 1
ATOM 2496 C C . THR B 1 67 ? 60.207 8.572 16.863 1.00 23.48 67 THR B C 1
ATOM 2497 O O . THR B 1 67 ? 60.094 7.407 16.482 1.00 22.79 67 THR B O 1
ATOM 2501 N N . THR B 1 68 ? 60.709 8.903 18.048 1.00 21.24 68 THR B N 1
ATOM 2502 C CA . THR B 1 68 ? 61.165 7.897 19.000 1.00 21.12 68 THR B CA 1
ATOM 2503 C C . THR B 1 68 ? 60.008 7.487 19.920 1.00 20.97 68 THR B C 1
ATOM 2504 O O . THR B 1 68 ? 60.206 6.755 20.886 1.00 20.71 68 THR B O 1
ATOM 2508 N N . GLY B 1 69 ? 58.799 7.944 19.602 1.00 20.82 69 GLY B N 1
ATOM 2509 C CA . GLY B 1 69 ? 57.644 7.608 20.428 1.00 21.85 69 GLY B CA 1
ATOM 2510 C C . GLY B 1 69 ? 56.720 6.506 19.929 1.00 20.75 69 GLY B C 1
ATOM 2511 O O . GLY B 1 69 ? 57.003 5.832 18.935 1.00 20.41 69 GLY B O 1
ATOM 2512 N N . THR B 1 70 ? 55.617 6.316 20.650 1.00 20.81 70 THR B N 1
ATOM 2513 C CA . THR B 1 70 ? 54.609 5.307 20.320 1.00 19.57 70 THR B CA 1
ATOM 2514 C C . THR B 1 70 ? 53.624 5.891 19.308 1.00 20.45 70 THR B C 1
ATOM 2515 O O . THR B 1 70 ? 53.678 7.082 19.001 1.00 22.21 70 THR B O 1
ATOM 2519 N N . PRO B 1 71 ? 52.701 5.060 18.779 1.00 19.38 71 PRO B N 1
ATOM 2520 C CA . PRO B 1 71 ? 51.731 5.582 17.808 1.00 19.28 71 PRO B CA 1
ATOM 2521 C C . PRO B 1 71 ? 50.934 6.749 18.389 1.00 20.55 71 PRO B C 1
ATOM 2522 O O . PRO B 1 71 ? 50.687 7.744 17.710 1.00 20.60 71 PRO B O 1
ATOM 2526 N N . ALA B 1 72 ? 50.523 6.627 19.647 1.00 20.35 72 ALA B N 1
ATOM 2527 C CA . ALA B 1 72 ? 49.763 7.699 20.268 1.00 19.02 72 ALA B CA 1
ATOM 2528 C C . ALA B 1 72 ? 50.656 8.933 20.381 1.00 20.04 72 ALA B C 1
ATOM 2529 O O . ALA B 1 72 ? 50.192 10.061 20.169 1.00 18.79 72 ALA B O 1
ATOM 2531 N N . ASP B 1 73 ? 51.936 8.731 20.705 1.00 21.19 73 ASP B N 1
ATOM 2532 C CA . ASP B 1 73 ? 52.856 9.861 20.824 1.00 19.90 73 ASP B CA 1
ATOM 2533 C C . ASP B 1 73 ? 52.913 10.579 19.474 1.00 20.13 73 ASP B C 1
ATOM 2534 O O . ASP B 1 73 ? 52.905 11.812 19.411 1.00 18.19 73 ASP B O 1
ATOM 2539 N N . CYS B 1 74 ? 52.985 9.793 18.401 1.00 20.42 74 CYS B N 1
ATOM 2540 C CA . CYS B 1 74 ? 53.047 10.328 17.044 1.00 21.61 74 CYS B CA 1
ATOM 2541 C C . CYS B 1 74 ? 51.874 11.237 16.705 1.00 22.14 74 CYS B C 1
ATOM 2542 O O . CYS B 1 74 ? 52.060 12.287 16.085 1.00 22.26 74 CYS B O 1
ATOM 2545 N N . VAL B 1 75 ? 50.668 10.835 17.102 1.00 20.53 75 VAL B N 1
ATOM 2546 C CA . VAL B 1 75 ? 49.474 11.630 16.828 1.00 19.95 75 VAL B CA 1
ATOM 2547 C C . VAL B 1 75 ? 49.493 12.937 17.621 1.00 19.72 75 VAL B C 1
ATOM 2548 O O . VAL B 1 75 ? 49.105 13.987 17.108 1.00 19.96 75 VAL B O 1
ATOM 2552 N N . LYS B 1 76 ? 49.950 12.879 18.868 1.00 19.59 76 LYS B N 1
ATOM 2553 C CA . LYS B 1 76 ? 50.009 14.081 19.698 1.00 19.98 76 LYS B CA 1
ATOM 2554 C C . LYS B 1 76 ? 50.996 15.098 19.105 1.00 20.87 76 LYS B C 1
ATOM 2555 O O . LYS B 1 76 ? 50.710 16.297 19.065 1.00 20.09 76 LYS B O 1
ATOM 2561 N N . LEU B 1 77 ? 52.149 14.610 18.649 1.00 20.66 77 LEU B N 1
ATOM 2562 C CA . LEU B 1 77 ? 53.188 15.462 18.055 1.00 21.61 77 LEU B CA 1
ATOM 2563 C C . LEU B 1 77 ? 52.748 16.085 16.728 1.00 22.58 77 LEU B C 1
ATOM 2564 O O . LEU B 1 77 ? 52.958 17.279 16.486 1.00 22.90 77 LEU B O 1
ATOM 2569 N N . ALA B 1 78 ? 52.150 15.273 15.866 1.00 21.59 78 ALA B N 1
ATOM 2570 C CA . ALA B 1 78 ? 51.688 15.758 14.571 1.00 23.99 78 ALA B CA 1
ATOM 2571 C C . ALA B 1 78 ? 50.665 16.880 14.746 1.00 25.25 78 ALA B C 1
ATOM 2572 O O . ALA B 1 78 ? 50.760 17.928 14.106 1.00 26.63 78 ALA B O 1
ATOM 2574 N N . TYR B 1 79 ? 49.695 16.659 15.627 1.00 25.47 79 TYR B N 1
ATOM 2575 C CA . TYR B 1 79 ? 48.652 17.644 15.894 1.00 27.34 79 TYR B CA 1
ATOM 2576 C C . TYR B 1 79 ? 49.167 18.964 16.467 1.00 28.47 79 TYR B C 1
ATOM 2577 O O . TYR B 1 79 ? 48.775 20.037 16.008 1.00 26.41 79 TYR B O 1
ATOM 2586 N N . ASN B 1 80 ? 50.045 18.888 17.465 1.00 28.65 80 ASN B N 1
ATOM 2587 C CA . ASN B 1 80 ? 50.585 20.096 18.090 1.00 31.22 80 ASN B CA 1
ATOM 2588 C C . ASN B 1 80 ? 51.809 20.768 17.483 1.00 32.05 80 ASN B C 1
ATOM 2589 O O . ASN B 1 80 ? 51.879 21.997 17.427 1.00 32.79 80 ASN B O 1
ATOM 2594 N N . VAL B 1 81 ? 52.772 19.975 17.034 1.00 31.68 81 VAL B N 1
ATOM 2595 C CA . VAL B 1 81 ? 53.987 20.528 16.452 1.00 33.36 81 VAL B CA 1
ATOM 2596 C C . VAL B 1 81 ? 54.041 20.652 14.936 1.00 34.64 81 VAL B C 1
ATOM 2597 O O . VAL B 1 81 ? 54.577 21.632 14.414 1.00 35.10 81 VAL B O 1
ATOM 2601 N N . VAL B 1 82 ? 53.477 19.675 14.233 1.00 34.50 82 VAL B N 1
ATOM 2602 C CA . VAL B 1 82 ? 53.486 19.686 12.775 1.00 33.92 82 VAL B CA 1
ATOM 2603 C C . VAL B 1 82 ? 52.287 20.260 12.014 1.00 34.05 82 VAL B C 1
ATOM 2604 O O . VAL B 1 82 ? 52.469 20.999 11.044 1.00 33.36 82 VAL B O 1
ATOM 2608 N N . MET B 1 83 ? 51.073 19.943 12.451 1.00 32.62 83 MET B N 1
ATOM 2609 C CA . MET B 1 83 ? 49.880 20.433 11.764 1.00 33.25 83 MET B CA 1
ATOM 2610 C C . MET B 1 83 ? 49.097 21.632 12.306 1.00 33.07 83 MET B C 1
ATOM 2611 O O . MET B 1 83 ? 47.936 21.828 11.943 1.00 33.76 83 MET B O 1
ATOM 2616 N N . ASP B 1 84 ? 49.722 22.440 13.157 1.00 33.68 84 ASP B N 1
ATOM 2617 C CA . ASP B 1 84 ? 49.061 23.618 13.724 1.00 33.29 84 ASP B CA 1
ATOM 2618 C C . ASP B 1 84 ? 47.649 23.359 14.247 1.00 33.88 84 ASP B C 1
ATOM 2619 O O . ASP B 1 84 ? 46.756 24.195 14.086 1.00 31.80 84 ASP B O 1
ATOM 2624 N N . LYS B 1 85 ? 47.444 22.203 14.870 1.00 33.38 85 LYS B N 1
ATOM 2625 C CA . LYS B 1 85 ? 46.139 21.843 15.418 1.00 33.94 85 LYS B CA 1
ATOM 2626 C C . LYS B 1 85 ? 45.010 21.809 14.386 1.00 32.87 85 LYS B C 1
ATOM 2627 O O . LYS B 1 85 ? 43.842 21.962 14.736 1.00 32.66 85 LYS B O 1
ATOM 2633 N N . ARG B 1 86 ? 45.357 21.607 13.122 1.00 30.26 86 ARG B N 1
ATOM 2634 C CA . ARG B 1 86 ? 44.351 21.554 12.067 1.00 29.97 86 ARG B CA 1
ATOM 2635 C C . ARG B 1 86 ? 44.448 20.211 11.341 1.00 27.60 86 ARG B C 1
ATOM 2636 O O . ARG B 1 86 ? 45.243 20.043 10.416 1.00 27.89 86 ARG B O 1
ATOM 2644 N N . VAL B 1 87 ? 43.632 19.257 11.788 1.00 26.21 87 VAL B N 1
ATOM 2645 C CA . VAL B 1 87 ? 43.592 17.908 11.218 1.00 25.62 87 VAL B CA 1
ATOM 2646 C C . VAL B 1 87 ? 42.160 17.507 10.861 1.00 25.26 87 VAL B C 1
ATOM 2647 O O . VAL B 1 87 ? 41.261 17.567 11.704 1.00 25.27 87 VAL B O 1
ATOM 2651 N N . ASP B 1 88 ? 41.949 17.085 9.619 1.00 24.25 88 ASP B N 1
ATOM 2652 C CA . ASP B 1 88 ? 40.616 16.684 9.185 1.00 24.69 88 ASP B CA 1
ATOM 2653 C C . ASP B 1 88 ? 40.358 15.185 9.303 1.00 23.55 88 ASP B C 1
ATOM 2654 O O . ASP B 1 88 ? 39.228 14.766 9.540 1.00 24.33 88 ASP B O 1
ATOM 2659 N N . LEU B 1 89 ? 41.400 14.381 9.127 1.00 23.02 89 LEU B N 1
ATOM 2660 C CA . LEU B 1 89 ? 41.257 12.931 9.221 1.00 23.21 89 LEU B CA 1
ATOM 2661 C C . LEU B 1 89 ? 42.565 12.257 9.620 1.00 22.24 89 LEU B C 1
ATOM 2662 O O . LEU B 1 89 ? 43.651 12.702 9.241 1.00 20.77 89 LEU B O 1
ATOM 2667 N N . ILE B 1 90 ? 42.448 11.184 10.396 1.00 20.16 90 ILE B N 1
ATOM 2668 C CA . ILE B 1 90 ? 43.605 10.430 10.853 1.00 18.47 90 ILE B CA 1
ATOM 2669 C C . ILE B 1 90 ? 43.452 8.962 10.452 1.00 19.25 90 ILE B C 1
ATOM 2670 O O . ILE B 1 90 ? 42.410 8.346 10.685 1.00 17.31 90 ILE B O 1
ATOM 2675 N N . VAL B 1 91 ? 44.485 8.407 9.832 1.00 18.43 91 VAL B N 1
ATOM 2676 C CA . VAL B 1 91 ? 44.449 7.012 9.420 1.00 17.93 91 VAL B CA 1
ATOM 2677 C C . VAL B 1 91 ? 45.702 6.305 9.951 1.00 18.91 91 VAL B C 1
ATOM 2678 O O . VAL B 1 91 ? 46.833 6.719 9.663 1.00 18.71 91 VAL B O 1
ATOM 2682 N N . SER B 1 92 ? 45.490 5.255 10.742 1.00 16.40 92 SER B N 1
ATOM 2683 C CA . SER B 1 92 ? 46.581 4.469 11.327 1.00 17.58 92 SER B CA 1
ATOM 2684 C C . SER B 1 92 ? 46.623 3.094 10.648 1.00 18.23 92 SER B C 1
ATOM 2685 O O . SER B 1 92 ? 45.706 2.288 10.802 1.00 18.38 92 SER B O 1
ATOM 2688 N N . GLY B 1 93 ? 47.689 2.837 9.894 1.00 18.63 93 GLY B N 1
ATOM 2689 C CA . GLY B 1 93 ? 47.841 1.568 9.194 1.00 19.75 93 GLY B CA 1
ATOM 2690 C C . GLY B 1 93 ? 48.715 1.761 7.960 1.00 20.12 93 GLY B C 1
ATOM 2691 O O . GLY B 1 93 ? 49.422 2.764 7.879 1.00 22.06 93 GLY B O 1
ATOM 2692 N N . VAL B 1 94 ? 48.707 0.824 7.011 1.00 19.67 94 VAL B N 1
ATOM 2693 C CA . VAL B 1 94 ? 47.915 -0.402 7.066 1.00 19.84 94 VAL B CA 1
ATOM 2694 C C . VAL B 1 94 ? 48.735 -1.432 7.844 1.00 19.93 94 VAL B C 1
ATOM 2695 O O . VAL B 1 94 ? 49.845 -1.780 7.436 1.00 18.46 94 VAL B O 1
ATOM 2699 N N . ASN B 1 95 ? 48.186 -1.934 8.945 1.00 18.49 95 ASN B N 1
ATOM 2700 C CA . ASN B 1 95 ? 48.902 -2.918 9.754 1.00 18.51 95 ASN B CA 1
ATOM 2701 C C . ASN B 1 95 ? 49.082 -4.301 9.140 1.00 18.92 95 ASN B C 1
ATOM 2702 O O . ASN B 1 95 ? 48.248 -4.775 8.366 1.00 16.00 95 ASN B O 1
ATOM 2707 N N . ARG B 1 96 ? 50.187 -4.945 9.501 1.00 19.34 96 ARG B N 1
ATOM 2708 C CA . ARG B 1 96 ? 50.480 -6.278 9.007 1.00 21.25 96 ARG B CA 1
ATOM 2709 C C . ARG B 1 96 ? 49.883 -7.216 10.049 1.00 21.07 96 ARG B C 1
ATOM 2710 O O . ARG B 1 96 ? 50.449 -7.396 11.132 1.00 21.48 96 ARG B O 1
ATOM 2718 N N . GLY B 1 97 ? 48.726 -7.793 9.736 1.00 20.41 97 GLY B N 1
ATOM 2719 C CA . GLY B 1 97 ? 48.086 -8.701 10.671 1.00 20.19 97 GLY B CA 1
ATOM 2720 C C . GLY B 1 97 ? 46.781 -8.144 11.208 1.00 20.43 97 GLY B C 1
ATOM 2721 O O . GLY B 1 97 ? 46.582 -6.936 11.201 1.00 20.82 97 GLY B O 1
ATOM 2722 N N . PRO B 1 98 ? 45.873 -9.003 11.697 1.00 21.84 98 PRO B N 1
ATOM 2723 C CA . PRO B 1 98 ? 44.581 -8.564 12.233 1.00 20.34 98 PRO B CA 1
ATOM 2724 C C . PRO B 1 98 ? 44.585 -7.915 13.616 1.00 20.86 98 PRO B C 1
ATOM 2725 O O . PRO B 1 98 ? 45.508 -8.102 14.414 1.00 19.18 98 PRO B O 1
ATOM 2729 N N . ASN B 1 99 ? 43.527 -7.152 13.881 1.00 18.48 99 ASN B N 1
ATOM 2730 C CA . ASN B 1 99 ? 43.334 -6.459 15.149 1.00 17.95 99 ASN B CA 1
ATOM 2731 C C . ASN B 1 99 ? 41.840 -6.555 15.435 1.00 17.89 99 ASN B C 1
ATOM 2732 O O . ASN B 1 99 ? 41.062 -5.652 15.119 1.00 17.57 99 ASN B O 1
ATOM 2737 N N . MET B 1 100 ? 41.455 -7.678 16.036 1.00 17.45 100 MET B N 1
ATOM 2738 C CA . MET B 1 100 ? 40.063 -7.955 16.375 1.00 19.21 100 MET B CA 1
ATOM 2739 C C . MET B 1 100 ? 39.875 -8.510 17.785 1.00 18.22 100 MET B C 1
ATOM 2740 O O . MET B 1 100 ? 40.819 -9.005 18.398 1.00 17.46 100 MET B O 1
ATOM 2745 N N . GLY B 1 101 ? 38.640 -8.432 18.278 1.00 17.75 101 GLY B N 1
ATOM 2746 C CA . GLY B 1 101 ? 38.328 -8.921 19.611 1.00 18.22 101 GLY B CA 1
ATOM 2747 C C . GLY B 1 101 ? 39.083 -8.183 20.707 1.00 19.86 101 GLY B C 1
ATOM 2748 O O . GLY B 1 101 ? 39.418 -7.001 20.569 1.00 17.50 101 GLY B O 1
ATOM 2749 N N . MET B 1 102 ? 39.349 -8.880 21.806 1.00 17.67 102 MET B N 1
ATOM 2750 C CA . MET B 1 102 ? 40.068 -8.285 22.928 1.00 21.36 102 MET B CA 1
ATOM 2751 C C . MET B 1 102 ? 41.506 -7.891 22.580 1.00 21.04 102 MET B C 1
ATOM 2752 O O . MET B 1 102 ? 42.133 -7.104 23.296 1.00 21.08 102 MET B O 1
ATOM 2757 N N . ASP B 1 103 ? 42.031 -8.431 21.487 1.00 20.28 103 ASP B N 1
ATOM 2758 C CA . ASP B 1 103 ? 43.396 -8.104 21.088 1.00 22.68 103 ASP B CA 1
ATOM 2759 C C . ASP B 1 103 ? 43.561 -6.623 20.764 1.00 21.76 103 ASP B C 1
ATOM 2760 O O . ASP B 1 103 ? 44.683 -6.123 20.730 1.00 20.21 103 ASP B O 1
ATOM 2765 N N . ILE B 1 104 ? 42.457 -5.919 20.522 1.00 20.01 104 ILE B N 1
ATOM 2766 C CA . ILE B 1 104 ? 42.567 -4.498 20.207 1.00 21.81 104 ILE B CA 1
ATOM 2767 C C . ILE B 1 104 ? 43.141 -3.711 21.379 1.00 21.33 104 ILE B C 1
ATOM 2768 O O . ILE B 1 104 ? 43.677 -2.618 21.194 1.00 20.65 104 ILE B O 1
ATOM 2773 N N . LEU B 1 105 ? 43.032 -4.269 22.582 1.00 22.15 105 LEU B N 1
ATOM 2774 C CA . LEU B 1 105 ? 43.549 -3.602 23.773 1.00 22.69 105 LEU B CA 1
ATOM 2775 C C . LEU B 1 105 ? 45.070 -3.445 23.783 1.00 21.28 105 LEU B C 1
ATOM 2776 O O . LEU B 1 105 ? 45.592 -2.516 24.399 1.00 21.83 105 LEU B O 1
ATOM 2781 N N . HIS B 1 106 ? 45.795 -4.344 23.128 1.00 21.78 106 HIS B N 1
ATOM 2782 C CA . HIS B 1 106 ? 47.248 -4.203 23.122 1.00 22.78 106 HIS B CA 1
ATOM 2783 C C . HIS B 1 106 ? 47.791 -3.817 21.749 1.00 22.16 106 HIS B C 1
ATOM 2784 O O . HIS B 1 106 ? 48.991 -3.908 21.490 1.00 22.23 106 HIS B O 1
ATOM 2791 N N . SER B 1 107 ? 46.895 -3.333 20.891 1.00 20.82 107 SER B N 1
ATOM 2792 C CA . SER B 1 107 ? 47.254 -2.922 19.537 1.00 19.27 107 SER B CA 1
ATOM 2793 C C . SER B 1 107 ? 47.736 -1.481 19.381 1.00 19.14 107 SER B C 1
ATOM 2794 O O . SER B 1 107 ? 47.022 -0.537 19.711 1.00 19.67 107 SER B O 1
ATOM 2797 N N . GLY B 1 108 ? 48.948 -1.315 18.859 1.00 18.22 108 GLY B N 1
ATOM 2798 C CA . GLY B 1 108 ? 49.481 0.024 18.666 1.00 17.59 108 GLY B CA 1
ATOM 2799 C C . GLY B 1 108 ? 48.728 0.718 17.536 1.00 18.62 108 GLY B C 1
ATOM 2800 O O . GLY B 1 108 ? 48.516 1.930 17.570 1.00 18.71 108 GLY B O 1
ATOM 2801 N N . THR B 1 109 ? 48.324 -0.058 16.533 1.00 17.33 109 THR B N 1
ATOM 2802 C CA . THR B 1 109 ? 47.589 0.470 15.379 1.00 19.21 109 THR B CA 1
ATOM 2803 C C . THR B 1 109 ? 46.300 1.145 15.844 1.00 18.71 109 THR B C 1
ATOM 2804 O O . THR B 1 109 ? 45.992 2.274 15.456 1.00 18.06 109 THR B O 1
ATOM 2808 N N . VAL B 1 110 ? 45.547 0.438 16.678 1.00 17.97 110 VAL B N 1
ATOM 2809 C CA . VAL B 1 110 ? 44.295 0.958 17.198 1.00 17.60 110 VAL B CA 1
ATOM 2810 C C . VAL B 1 110 ? 44.533 2.171 18.090 1.00 17.97 110 VAL B C 1
ATOM 2811 O O . VAL B 1 110 ? 43.763 3.124 18.069 1.00 17.58 110 VAL B O 1
ATOM 2815 N N . SER B 1 111 ? 45.608 2.126 18.869 1.00 19.06 111 SER B N 1
ATOM 2816 C CA . SER B 1 111 ? 45.958 3.217 19.773 1.00 20.18 111 SER B CA 1
ATOM 2817 C C . SER B 1 111 ? 46.144 4.539 19.038 1.00 18.81 111 SER B C 1
ATOM 2818 O O . SER B 1 111 ? 45.714 5.584 19.515 1.00 18.49 111 SER B O 1
ATOM 2821 N N . GLY B 1 112 ? 46.803 4.496 17.883 1.00 16.97 112 GLY B N 1
ATOM 2822 C CA . GLY B 1 112 ? 47.015 5.720 17.128 1.00 18.88 112 GLY B CA 1
ATOM 2823 C C . GLY B 1 112 ? 45.703 6.378 16.733 1.00 19.03 112 GLY B C 1
ATOM 2824 O O . GLY B 1 112 ? 45.524 7.592 16.877 1.00 18.30 112 GLY B O 1
ATOM 2825 N N . ALA B 1 113 ? 44.772 5.579 16.226 1.00 18.03 113 ALA B N 1
ATOM 2826 C CA . ALA B 1 113 ? 43.483 6.119 15.820 1.00 17.69 113 ALA B CA 1
ATOM 2827 C C . ALA B 1 113 ? 42.658 6.547 17.032 1.00 18.40 113 ALA B C 1
ATOM 2828 O O . ALA B 1 113 ? 41.940 7.546 16.978 1.00 17.58 113 ALA B O 1
ATOM 2830 N N . MET B 1 114 ? 42.764 5.798 18.129 1.00 17.53 114 MET B N 1
ATOM 2831 C CA . MET B 1 114 ? 42.007 6.129 19.341 1.00 19.17 114 MET B CA 1
ATOM 2832 C C . MET B 1 114 ? 42.446 7.471 19.938 1.00 20.88 114 MET B C 1
ATOM 2833 O O . MET B 1 114 ? 41.645 8.179 20.559 1.00 20.41 114 MET B O 1
ATOM 2838 N N . GLU B 1 115 ? 43.716 7.821 19.757 1.00 20.21 115 GLU B N 1
ATOM 2839 C CA . GLU B 1 115 ? 44.219 9.089 20.284 1.00 21.87 115 GLU B CA 1
ATOM 2840 C C . GLU B 1 115 ? 43.514 10.196 19.503 1.00 22.43 115 GLU B C 1
ATOM 2841 O O . GLU B 1 115 ? 43.191 11.257 20.048 1.00 23.37 115 GLU B O 1
ATOM 2847 N N . GLY B 1 116 ? 43.261 9.936 18.223 1.00 19.79 116 GLY B N 1
ATOM 2848 C CA . GLY B 1 116 ? 42.585 10.917 17.395 1.00 20.33 116 GLY B CA 1
ATOM 2849 C C . GLY B 1 116 ? 41.139 11.054 17.849 1.00 20.84 116 GLY B C 1
ATOM 2850 O O . GLY B 1 116 ? 40.600 12.155 17.919 1.00 21.73 116 GLY B O 1
ATOM 2851 N N . ALA B 1 117 ? 40.510 9.928 18.174 1.00 21.77 117 ALA B N 1
ATOM 2852 C CA . ALA B 1 117 ? 39.123 9.933 18.625 1.00 22.47 117 ALA B CA 1
ATOM 2853 C C . ALA B 1 117 ? 38.964 10.704 19.941 1.00 22.84 117 ALA B C 1
ATOM 2854 O O . ALA B 1 117 ? 37.971 11.401 20.146 1.00 25.39 117 ALA B O 1
ATOM 2856 N N . MET B 1 118 ? 39.943 10.578 20.827 1.00 24.79 118 MET B N 1
ATOM 2857 C CA . MET B 1 118 ? 39.898 11.269 22.110 1.00 28.99 118 MET B CA 1
ATOM 2858 C C . MET B 1 118 ? 39.980 12.777 21.898 1.00 30.76 118 MET B C 1
ATOM 2859 O O . MET B 1 118 ? 39.524 13.557 22.736 1.00 30.33 118 MET B O 1
ATOM 2864 N N . MET B 1 119 ? 40.560 13.175 20.768 1.00 31.06 119 MET B N 1
ATOM 2865 C CA . MET B 1 119 ? 40.707 14.583 20.420 1.00 34.05 119 MET B CA 1
ATOM 2866 C C . MET B 1 119 ? 39.516 14.997 19.580 1.00 33.53 119 MET B C 1
ATOM 2867 O O . MET B 1 119 ? 39.419 16.135 19.123 1.00 34.36 119 MET B O 1
ATOM 2872 N N . ASN B 1 120 ? 38.616 14.046 19.366 1.00 32.59 120 ASN B N 1
ATOM 2873 C CA . ASN B 1 120 ? 37.415 14.275 18.587 1.00 30.66 120 ASN B CA 1
ATOM 2874 C C . ASN B 1 120 ? 37.678 14.561 17.108 1.00 29.52 120 ASN B C 1
ATOM 2875 O O . ASN B 1 120 ? 37.035 15.415 16.502 1.00 30.79 120 ASN B O 1
ATOM 2880 N N . ILE B 1 121 ? 38.633 13.837 16.532 1.00 26.34 121 ILE B N 1
ATOM 2881 C CA . ILE B 1 121 ? 38.984 13.995 15.122 1.00 23.24 121 ILE B CA 1
ATOM 2882 C C . ILE B 1 121 ? 38.602 12.679 14.437 1.00 21.79 121 ILE B C 1
ATOM 2883 O O . ILE B 1 121 ? 38.874 11.601 14.972 1.00 19.89 121 ILE B O 1
ATOM 2888 N N . PRO B 1 122 ? 37.938 12.746 13.269 1.00 21.68 122 PRO B N 1
ATOM 2889 C CA . PRO B 1 122 ? 37.554 11.513 12.568 1.00 21.78 122 PRO B CA 1
ATOM 2890 C C . PRO B 1 122 ? 38.807 10.656 12.388 1.00 22.17 122 PRO B C 1
ATOM 2891 O O . PRO B 1 122 ? 39.766 11.092 11.748 1.00 20.81 122 PRO B O 1
ATOM 2895 N N . SER B 1 123 ? 38.800 9.449 12.954 1.00 19.42 123 SER B N 1
ATOM 2896 C CA . SER B 1 123 ? 39.954 8.552 12.856 1.00 18.29 123 SER B CA 1
ATOM 2897 C C . SER B 1 123 ? 39.624 7.123 12.447 1.00 18.41 123 SER B C 1
ATOM 2898 O O . SER B 1 123 ? 38.564 6.595 12.785 1.00 16.53 123 SER B O 1
ATOM 2901 N N . ILE B 1 124 ? 40.559 6.504 11.733 1.00 16.75 124 ILE B N 1
ATOM 2902 C CA . ILE B 1 124 ? 40.405 5.138 11.256 1.00 17.65 124 ILE B CA 1
ATOM 2903 C C . ILE B 1 124 ? 41.653 4.273 11.473 1.00 17.62 124 ILE B C 1
ATOM 2904 O O . ILE B 1 124 ? 42.776 4.723 11.233 1.00 16.96 124 ILE B O 1
ATOM 2909 N N . ALA B 1 125 ? 41.453 3.045 11.948 1.00 15.11 125 ALA B N 1
ATOM 2910 C CA . ALA B 1 125 ? 42.565 2.119 12.166 1.00 16.25 125 ALA B CA 1
ATOM 2911 C C . ALA B 1 125 ? 42.302 1.066 11.084 1.00 14.66 125 ALA B C 1
ATOM 2912 O O . ALA B 1 125 ? 41.195 0.542 10.983 1.00 15.01 125 ALA B O 1
ATOM 2914 N N . ILE B 1 126 ? 43.291 0.775 10.248 1.00 16.60 126 ILE B N 1
ATOM 2915 C CA . ILE B 1 126 ? 43.079 -0.215 9.204 1.00 17.28 126 ILE B CA 1
ATOM 2916 C C . ILE B 1 126 ? 44.179 -1.281 9.197 1.00 18.61 126 ILE B C 1
ATOM 2917 O O . ILE B 1 126 ? 45.373 -0.966 9.239 1.00 17.97 126 ILE B O 1
ATOM 2922 N N . SER B 1 127 ? 43.755 -2.544 9.158 1.00 19.02 127 SER B N 1
ATOM 2923 C CA . SER B 1 127 ? 44.669 -3.686 9.158 1.00 17.27 127 SER B CA 1
ATOM 2924 C C . SER B 1 127 ? 44.369 -4.722 8.074 1.00 19.84 127 SER B C 1
ATOM 2925 O O . SER B 1 127 ? 43.209 -4.931 7.714 1.00 19.04 127 SER B O 1
ATOM 2928 N N . SER B 1 128 ? 45.423 -5.359 7.554 1.00 19.65 128 SER B N 1
ATOM 2929 C CA . SER B 1 128 ? 45.286 -6.394 6.528 1.00 21.28 128 SER B CA 1
ATOM 2930 C C . SER B 1 128 ? 45.254 -7.648 7.405 1.00 22.29 128 SER B C 1
ATOM 2931 O O . SER B 1 128 ? 46.236 -7.970 8.071 1.00 20.70 128 SER B O 1
ATOM 2934 N N . ALA B 1 129 ? 44.125 -8.350 7.399 1.00 23.72 129 ALA B N 1
ATOM 2935 C CA . ALA B 1 129 ? 43.941 -9.553 8.210 1.00 26.90 129 ALA B CA 1
ATOM 2936 C C . ALA B 1 129 ? 44.726 -10.851 7.981 1.00 28.66 129 ALA B C 1
ATOM 2937 O O . ALA B 1 129 ? 44.200 -11.932 8.239 1.00 30.45 129 ALA B O 1
ATOM 2939 N N . ASN B 1 130 ? 45.967 -10.760 7.515 1.00 29.55 130 ASN B N 1
ATOM 2940 C CA . ASN B 1 130 ? 46.782 -11.957 7.286 1.00 31.57 130 ASN B CA 1
ATOM 2941 C C . ASN B 1 130 ? 48.231 -11.565 7.551 1.00 31.97 130 ASN B C 1
ATOM 2942 O O . ASN B 1 130 ? 48.852 -10.887 6.738 1.00 31.48 130 ASN B O 1
ATOM 2947 N N . TYR B 1 131 ? 48.760 -11.985 8.696 1.00 33.68 131 TYR B N 1
ATOM 2948 C CA . TYR B 1 131 ? 50.137 -11.668 9.067 1.00 36.70 131 TYR B CA 1
ATOM 2949 C C . TYR B 1 131 ? 51.184 -12.316 8.159 1.00 37.51 131 TYR B C 1
ATOM 2950 O O . TYR B 1 131 ? 52.161 -11.676 7.771 1.00 36.11 131 TYR B O 1
ATOM 2959 N N . GLU B 1 132 ? 50.977 -13.586 7.828 1.00 38.91 132 GLU B N 1
ATOM 2960 C CA . GLU B 1 132 ? 51.904 -14.316 6.969 1.00 40.67 132 GLU B CA 1
ATOM 2961 C C . GLU B 1 132 ? 51.962 -13.749 5.557 1.00 39.92 132 GLU B C 1
ATOM 2962 O O . GLU B 1 132 ? 53.046 -13.566 5.000 1.00 40.73 132 GLU B O 1
ATOM 2968 N N . SER B 1 133 ? 50.797 -13.473 4.980 1.00 38.21 133 SER B N 1
ATOM 2969 C CA . SER B 1 133 ? 50.727 -12.931 3.630 1.00 37.21 133 SER B CA 1
ATOM 2970 C C . SER B 1 133 ? 49.760 -11.752 3.546 1.00 36.00 133 SER B C 1
ATOM 2971 O O . SER B 1 133 ? 48.612 -11.903 3.123 1.00 34.20 133 SER B O 1
ATOM 2974 N N . PRO B 1 134 ? 50.218 -10.559 3.950 1.00 34.87 134 PRO B N 1
ATOM 2975 C CA . PRO B 1 134 ? 49.397 -9.346 3.923 1.00 34.07 134 PRO B CA 1
ATOM 2976 C C . PRO B 1 134 ? 49.189 -8.793 2.519 1.00 33.75 134 PRO B C 1
ATOM 2977 O O . PRO B 1 134 ? 49.928 -9.122 1.594 1.00 33.69 134 PRO B O 1
ATOM 2981 N N . ASP B 1 135 ? 48.173 -7.950 2.377 1.00 32.48 135 ASP B N 1
ATOM 2982 C CA . ASP B 1 135 ? 47.843 -7.327 1.102 1.00 30.14 135 ASP B CA 1
ATOM 2983 C C . ASP B 1 135 ? 47.621 -5.849 1.398 1.00 29.12 135 ASP B C 1
ATOM 2984 O O . ASP B 1 135 ? 46.484 -5.384 1.504 1.00 26.53 135 ASP B O 1
ATOM 2989 N N . PHE B 1 136 ? 48.722 -5.119 1.544 1.00 27.83 136 PHE B N 1
ATOM 2990 C CA . PHE B 1 136 ? 48.673 -3.691 1.834 1.00 27.99 136 PHE B CA 1
ATOM 2991 C C . PHE B 1 136 ? 47.973 -2.873 0.750 1.00 28.54 136 PHE B C 1
ATOM 2992 O O . PHE B 1 136 ? 47.185 -1.978 1.056 1.00 27.28 136 PHE B O 1
ATOM 3000 N N . GLU B 1 137 ? 48.253 -3.179 -0.514 1.00 28.08 137 GLU B N 1
ATOM 3001 C CA . GLU B 1 137 ? 47.634 -2.446 -1.613 1.00 27.10 137 GLU B CA 1
ATOM 3002 C C . GLU B 1 137 ? 46.123 -2.645 -1.631 1.00 26.11 137 GLU B C 1
ATOM 3003 O O . GLU B 1 137 ? 45.367 -1.680 -1.778 1.00 24.96 137 GLU B O 1
ATOM 3009 N N . GLY B 1 138 ? 45.691 -3.894 -1.485 1.00 24.05 138 GLY B N 1
ATOM 3010 C CA . GLY B 1 138 ? 44.270 -4.194 -1.486 1.00 24.98 138 GLY B CA 1
ATOM 3011 C C . GLY B 1 138 ? 43.524 -3.455 -0.383 1.00 25.78 138 GLY B C 1
ATOM 3012 O O . GLY B 1 138 ? 42.416 -2.951 -0.595 1.00 23.73 138 GLY B O 1
ATOM 3013 N N . ALA B 1 139 ? 44.136 -3.383 0.796 1.00 23.82 139 ALA B N 1
ATOM 3014 C CA . ALA B 1 139 ? 43.526 -2.700 1.934 1.00 24.63 139 ALA B CA 1
ATOM 3015 C C . ALA B 1 139 ? 43.458 -1.198 1.696 1.00 23.53 139 ALA B C 1
ATOM 3016 O O . ALA B 1 139 ? 42.449 -0.561 1.999 1.00 21.42 139 ALA B O 1
ATOM 3018 N N . ALA B 1 140 ? 44.534 -0.638 1.149 1.00 22.57 140 ALA B N 1
ATOM 3019 C CA . ALA B 1 140 ? 44.589 0.795 0.878 1.00 23.95 140 ALA B CA 1
ATOM 3020 C C . ALA B 1 140 ? 43.571 1.205 -0.182 1.00 24.31 140 ALA B C 1
ATOM 3021 O O . ALA B 1 140 ? 42.912 2.241 -0.050 1.00 24.63 140 ALA B O 1
ATOM 3023 N N . ARG B 1 141 ? 43.429 0.394 -1.225 1.00 22.69 141 ARG B N 1
ATOM 3024 C CA . ARG B 1 141 ? 42.476 0.716 -2.282 1.00 24.85 141 ARG B CA 1
ATOM 3025 C C . ARG B 1 141 ? 41.041 0.630 -1.777 1.00 22.82 141 ARG B C 1
ATOM 3026 O O . ARG B 1 141 ? 40.177 1.394 -2.213 1.00 22.63 141 ARG B O 1
ATOM 3034 N N . PHE B 1 142 ? 40.785 -0.299 -0.861 1.00 22.71 142 PHE B N 1
ATOM 3035 C CA . PHE B 1 142 ? 39.440 -0.443 -0.311 1.00 22.61 142 PHE B CA 1
ATOM 3036 C C . PHE B 1 142 ? 39.108 0.859 0.419 1.00 22.06 142 PHE B C 1
ATOM 3037 O O . PHE B 1 142 ? 38.005 1.392 0.307 1.00 21.39 142 PHE B O 1
ATOM 3045 N N . LEU B 1 143 ? 40.075 1.345 1.190 1.00 21.60 143 LEU B N 1
ATOM 3046 C CA . LEU B 1 143 ? 39.902 2.574 1.954 1.00 21.75 143 LEU B CA 1
ATOM 3047 C C . LEU B 1 143 ? 39.557 3.777 1.086 1.00 22.19 143 LEU B C 1
ATOM 3048 O O . LEU B 1 143 ? 38.696 4.578 1.445 1.00 19.52 143 LEU B O 1
ATOM 3053 N N . ILE B 1 144 ? 40.235 3.915 -0.047 1.00 20.46 144 ILE B N 1
ATOM 3054 C CA . ILE B 1 144 ? 39.963 5.036 -0.930 1.00 24.09 144 ILE B CA 1
ATOM 3055 C C . ILE B 1 144 ? 38.503 5.010 -1.385 1.00 23.79 144 ILE B C 1
ATOM 3056 O O . ILE B 1 144 ? 37.834 6.041 -1.389 1.00 23.13 144 ILE B O 1
ATOM 3061 N N . ASP B 1 145 ? 38.008 3.830 -1.751 1.00 24.61 145 ASP B N 1
ATOM 3062 C CA . ASP B 1 145 ? 36.623 3.707 -2.202 1.00 26.27 145 ASP B CA 1
ATOM 3063 C C . ASP B 1 145 ? 35.625 3.931 -1.065 1.00 25.44 145 ASP B C 1
ATOM 3064 O O . ASP B 1 145 ? 34.580 4.558 -1.256 1.00 24.67 145 ASP B O 1
ATOM 3069 N N . PHE B 1 146 ? 35.948 3.409 0.113 1.00 24.90 146 PHE B N 1
ATOM 3070 C CA . PHE B 1 146 ? 35.083 3.547 1.288 1.00 24.57 146 PHE B CA 1
ATOM 3071 C C . PHE B 1 146 ? 34.879 5.013 1.682 1.00 23.78 146 PHE B C 1
ATOM 3072 O O . PHE B 1 146 ? 33.767 5.423 2.012 1.00 23.39 146 PHE B O 1
ATOM 3080 N N . LEU B 1 147 ? 35.950 5.799 1.644 1.00 23.52 147 LEU B N 1
ATOM 3081 C CA . LEU B 1 147 ? 35.866 7.213 2.004 1.00 24.51 147 LEU B CA 1
ATOM 3082 C C . LEU B 1 147 ? 34.866 8.006 1.167 1.00 26.29 147 LEU B C 1
ATOM 3083 O O . LEU B 1 147 ? 34.299 8.986 1.646 1.00 27.62 147 LEU B O 1
ATOM 3088 N N . LYS B 1 148 ? 34.652 7.584 -0.076 1.00 28.29 148 LYS B N 1
ATOM 3089 C CA . LYS B 1 148 ? 33.714 8.269 -0.971 1.00 29.48 148 LYS B CA 1
ATOM 3090 C C . LYS B 1 148 ? 32.272 7.859 -0.708 1.00 30.16 148 LYS B C 1
ATOM 3091 O O . LYS B 1 148 ? 31.336 8.471 -1.232 1.00 28.94 148 LYS B O 1
ATOM 3097 N N . GLU B 1 149 ? 32.090 6.824 0.104 1.00 28.34 149 GLU B N 1
ATOM 3098 C CA . GLU B 1 149 ? 30.750 6.348 0.417 1.00 30.21 149 GLU B CA 1
ATOM 3099 C C . GLU B 1 149 ? 30.377 6.434 1.890 1.00 28.11 149 GLU B C 1
ATOM 3100 O O . GLU B 1 149 ? 29.287 6.017 2.272 1.00 30.90 149 GLU B O 1
ATOM 3106 N N . PHE B 1 150 ? 31.265 6.976 2.718 1.00 23.74 150 PHE B N 1
ATOM 3107 C CA . PHE B 1 150 ? 30.968 7.085 4.144 1.00 22.50 150 PHE B CA 1
ATOM 3108 C C . PHE B 1 150 ? 30.672 8.513 4.613 1.00 21.07 150 PHE B C 1
ATOM 3109 O O . PHE B 1 150 ? 31.426 9.443 4.328 1.00 19.32 150 PHE B O 1
ATOM 3117 N N . ASP B 1 151 ? 29.571 8.652 5.348 1.00 20.37 151 ASP B N 1
ATOM 3118 C CA . ASP B 1 151 ? 29.095 9.922 5.905 1.00 20.28 151 ASP B CA 1
ATOM 3119 C C . ASP B 1 151 ? 29.677 10.075 7.317 1.00 19.41 151 ASP B C 1
ATOM 3120 O O . ASP B 1 151 ? 29.152 9.500 8.274 1.00 18.55 151 ASP B O 1
ATOM 3125 N N . PHE B 1 152 ? 30.745 10.859 7.455 1.00 18.18 152 PHE B N 1
ATOM 3126 C CA . PHE B 1 152 ? 31.362 11.045 8.765 1.00 19.91 152 PHE B CA 1
ATOM 3127 C C . PHE B 1 152 ? 30.525 11.716 9.846 1.00 21.95 152 PHE B C 1
ATOM 3128 O O . PHE B 1 152 ? 30.914 11.715 11.015 1.00 22.41 152 PHE B O 1
ATOM 3136 N N . SER B 1 153 ? 29.379 12.284 9.491 1.00 20.28 153 SER B N 1
ATOM 3137 C CA . SER B 1 153 ? 28.573 12.920 10.526 1.00 20.95 153 SER B CA 1
ATOM 3138 C C . SER B 1 153 ? 27.909 11.825 11.364 1.00 19.14 153 SER B C 1
ATOM 3139 O O . SER B 1 153 ? 27.440 12.082 12.471 1.00 18.96 153 SER B O 1
ATOM 3142 N N . LEU B 1 154 ? 27.890 10.601 10.834 1.00 18.55 154 LEU B N 1
ATOM 3143 C CA . LEU B 1 154 ? 27.288 9.457 11.532 1.00 18.21 154 LEU B CA 1
ATOM 3144 C C . LEU B 1 154 ? 28.211 8.910 12.624 1.00 18.67 154 LEU B C 1
ATOM 3145 O O . LEU B 1 154 ? 27.812 8.071 13.443 1.00 19.03 154 LEU B O 1
ATOM 3150 N N . LEU B 1 155 ? 29.453 9.377 12.634 1.00 19.18 155 LEU B N 1
ATOM 3151 C CA . LEU B 1 155 ? 30.421 8.928 13.634 1.00 21.47 155 LEU B CA 1
ATOM 3152 C C . LEU B 1 155 ? 30.247 9.825 14.867 1.00 24.17 155 LEU B C 1
ATOM 3153 O O . LEU B 1 155 ? 30.543 11.024 14.824 1.00 25.81 155 LEU B O 1
ATOM 3158 N N . ASP B 1 156 ? 29.735 9.248 15.956 1.00 21.83 156 ASP B N 1
ATOM 3159 C CA . ASP B 1 156 ? 29.510 9.990 17.202 1.00 23.69 156 ASP B CA 1
ATOM 3160 C C . ASP B 1 156 ? 30.790 10.553 17.827 1.00 21.67 156 ASP B C 1
ATOM 3161 O O . ASP B 1 156 ? 31.896 10.150 17.473 1.00 22.39 156 ASP B O 1
ATOM 3166 N N . PRO B 1 157 ? 30.656 11.513 18.757 1.00 21.61 157 PRO B N 1
ATOM 3167 C CA . PRO B 1 157 ? 31.869 12.062 19.371 1.00 20.31 157 PRO B CA 1
ATOM 3168 C C . PRO B 1 157 ? 32.749 11.003 20.037 1.00 19.76 157 PRO B C 1
ATOM 3169 O O . PRO B 1 157 ? 32.259 9.986 20.524 1.00 16.92 157 PRO B O 1
ATOM 3173 N N . PHE B 1 158 ? 34.053 11.255 20.031 1.00 18.64 158 PHE B N 1
ATOM 3174 C CA . PHE B 1 158 ? 35.031 10.354 20.622 1.00 19.14 158 PHE B CA 1
ATOM 3175 C C . PHE B 1 158 ? 34.959 8.943 20.044 1.00 18.69 158 PHE B C 1
ATOM 3176 O O . PHE B 1 158 ? 35.427 8.000 20.678 1.00 16.90 158 PHE B O 1
ATOM 3184 N N . THR B 1 159 ? 34.377 8.794 18.855 1.00 15.61 159 THR B N 1
ATOM 3185 C CA . THR B 1 159 ? 34.263 7.472 18.234 1.00 17.73 159 THR B CA 1
ATOM 3186 C C . THR B 1 159 ? 35.091 7.343 16.948 1.00 17.96 159 THR B C 1
ATOM 3187 O O . THR B 1 159 ? 35.089 8.250 16.111 1.00 17.50 159 THR B O 1
ATOM 3191 N N . MET B 1 160 ? 35.793 6.215 16.807 1.00 16.05 160 MET B N 1
ATOM 3192 C CA . MET B 1 160 ? 36.634 5.924 15.644 1.00 15.71 160 MET B CA 1
ATOM 3193 C C . MET B 1 160 ? 36.170 4.626 14.971 1.00 16.88 160 MET B C 1
ATOM 3194 O O . MET B 1 160 ? 35.304 3.918 15.492 1.00 15.96 160 MET B O 1
ATOM 3199 N N . LEU B 1 161 ? 36.769 4.296 13.830 1.00 15.18 161 LEU B N 1
ATOM 3200 C CA . LEU B 1 161 ? 36.408 3.074 13.101 1.00 17.06 161 LEU B CA 1
ATOM 3201 C C . LEU B 1 161 ? 37.574 2.077 13.069 1.00 18.26 161 LEU B C 1
ATOM 3202 O O . LEU B 1 161 ? 38.674 2.436 12.652 1.00 17.04 161 LEU B O 1
ATOM 3207 N N . ASN B 1 162 ? 37.345 0.840 13.520 1.00 16.78 162 ASN B N 1
ATOM 3208 C CA . ASN B 1 162 ? 38.401 -0.186 13.511 1.00 15.42 162 ASN B CA 1
ATOM 3209 C C . ASN B 1 162 ? 38.080 -1.095 12.327 1.00 14.88 162 ASN B C 1
ATOM 3210 O O . ASN B 1 162 ? 37.111 -1.851 12.363 1.00 14.74 162 ASN B O 1
ATOM 3215 N N . ILE B 1 163 ? 38.910 -1.028 11.293 1.00 14.02 163 ILE B N 1
ATOM 3216 C CA . ILE B 1 163 ? 38.714 -1.819 10.089 1.00 15.75 163 ILE B CA 1
ATOM 3217 C C . ILE B 1 163 ? 39.722 -2.938 9.831 1.00 16.27 163 ILE B C 1
ATOM 3218 O O . ILE B 1 163 ? 40.934 -2.734 9.946 1.00 16.47 163 ILE B O 1
ATOM 3223 N N . ASN B 1 164 ? 39.200 -4.117 9.493 1.00 17.63 164 ASN B N 1
ATOM 3224 C CA . ASN B 1 164 ? 40.016 -5.291 9.194 1.00 18.47 164 ASN B CA 1
ATOM 3225 C C . ASN B 1 164 ? 39.620 -5.766 7.799 1.00 20.09 164 ASN B C 1
ATOM 3226 O O . ASN B 1 164 ? 38.467 -6.132 7.549 1.00 18.13 164 ASN B O 1
ATOM 3231 N N . VAL B 1 165 ? 40.596 -5.769 6.898 1.00 20.62 165 VAL B N 1
ATOM 3232 C CA . VAL B 1 165 ? 40.379 -6.180 5.517 1.00 22.51 165 VAL B CA 1
ATOM 3233 C C . VAL B 1 165 ? 40.896 -7.576 5.200 1.00 23.08 165 VAL B C 1
ATOM 3234 O O . VAL B 1 165 ? 42.051 -7.892 5.474 1.00 23.88 165 VAL B O 1
ATOM 3238 N N . PRO B 1 166 ? 40.041 -8.429 4.610 1.00 24.88 166 PRO B N 1
ATOM 3239 C CA . PRO B 1 166 ? 40.436 -9.794 4.253 1.00 26.67 166 PRO B CA 1
ATOM 3240 C C . PRO B 1 166 ? 41.602 -9.711 3.271 1.00 27.68 166 PRO B C 1
ATOM 3241 O O . PRO B 1 166 ? 41.604 -8.857 2.386 1.00 26.55 166 PRO B O 1
ATOM 3245 N N . ALA B 1 167 ? 42.581 -10.597 3.419 1.00 29.47 167 ALA B N 1
ATOM 3246 C CA . ALA B 1 167 ? 43.740 -10.598 2.532 1.00 33.25 167 ALA B CA 1
ATOM 3247 C C . ALA B 1 167 ? 43.414 -11.085 1.121 1.00 35.89 167 ALA B C 1
ATOM 3248 O O . ALA B 1 167 ? 43.975 -10.585 0.147 1.00 37.59 167 ALA B O 1
ATOM 3250 N N . GLY B 1 168 ? 42.517 -12.061 1.010 1.00 36.33 168 GLY B N 1
ATOM 3251 C CA . GLY B 1 168 ? 42.155 -12.575 -0.300 1.00 39.97 168 GLY B CA 1
ATOM 3252 C C . GLY B 1 168 ? 41.235 -11.630 -1.053 1.00 41.03 168 GLY B C 1
ATOM 3253 O O . GLY B 1 168 ? 41.416 -10.411 -1.014 1.00 43.10 168 GLY B O 1
ATOM 3254 N N . GLU B 1 169 ? 40.249 -12.182 -1.751 1.00 41.21 169 GLU B N 1
ATOM 3255 C CA . GLU B 1 169 ? 39.311 -11.355 -2.502 1.00 41.50 169 GLU B CA 1
ATOM 3256 C C . GLU B 1 169 ? 38.260 -10.817 -1.536 1.00 38.36 169 GLU B C 1
ATOM 3257 O O . GLU B 1 169 ? 37.845 -11.515 -0.611 1.00 39.12 169 GLU B O 1
ATOM 3263 N N . ILE B 1 170 ? 37.841 -9.575 -1.752 1.00 35.20 170 ILE B N 1
ATOM 3264 C CA . ILE B 1 170 ? 36.841 -8.929 -0.904 1.00 31.99 170 ILE B CA 1
ATOM 3265 C C . ILE B 1 170 ? 35.427 -9.079 -1.473 1.00 31.72 170 ILE B C 1
ATOM 3266 O O . ILE B 1 170 ? 35.130 -8.564 -2.551 1.00 30.33 170 ILE B O 1
ATOM 3271 N N . LYS B 1 171 ? 34.556 -9.770 -0.739 1.00 29.81 171 LYS B N 1
ATOM 3272 C CA . LYS B 1 171 ? 33.178 -9.978 -1.181 1.00 29.71 171 LYS B CA 1
ATOM 3273 C C . LYS B 1 171 ? 32.294 -8.764 -0.926 1.00 28.20 171 LYS B C 1
ATOM 3274 O O . LYS B 1 171 ? 31.303 -8.554 -1.625 1.00 27.17 171 LYS B O 1
ATOM 3280 N N . GLY B 1 172 ? 32.657 -7.978 0.086 1.00 26.78 172 GLY B N 1
ATOM 3281 C CA . GLY B 1 172 ? 31.900 -6.787 0.437 1.00 25.22 172 GLY B CA 1
ATOM 3282 C C . GLY B 1 172 ? 32.298 -6.303 1.822 1.00 24.46 172 GLY B C 1
ATOM 3283 O O . GLY B 1 172 ? 33.356 -6.676 2.327 1.00 21.86 172 GLY B O 1
ATOM 3284 N N . TRP B 1 173 ? 31.477 -5.459 2.437 1.00 24.84 173 TRP B N 1
ATOM 3285 C CA . TRP B 1 173 ? 31.809 -4.975 3.769 1.00 27.42 173 TRP B CA 1
ATOM 3286 C C . TRP B 1 173 ? 30.626 -4.988 4.725 1.00 24.25 173 TRP B C 1
ATOM 3287 O O . TRP B 1 173 ? 29.463 -4.953 4.306 1.00 23.68 173 TRP B O 1
ATOM 3298 N N . ARG B 1 174 ? 30.937 -5.043 6.015 1.00 19.63 174 ARG B N 1
ATOM 3299 C CA . ARG B 1 174 ? 29.915 -5.079 7.052 1.00 18.86 174 ARG B CA 1
ATOM 3300 C C . ARG B 1 174 ? 30.241 -4.275 8.297 1.00 18.21 174 ARG B C 1
ATOM 3301 O O . ARG B 1 174 ? 31.403 -4.197 8.708 1.00 16.77 174 ARG B O 1
ATOM 3309 N N . PHE B 1 175 ? 29.214 -3.673 8.896 1.00 17.85 175 PHE B N 1
ATOM 3310 C CA . PHE B 1 175 ? 29.407 -2.897 10.115 1.00 19.11 175 PHE B CA 1
ATOM 3311 C C . PHE B 1 175 ? 29.253 -3.975 11.174 1.00 19.87 175 PHE B C 1
ATOM 3312 O O . PHE B 1 175 ? 28.204 -4.613 11.284 1.00 20.66 175 PHE B O 1
ATOM 3320 N N . THR B 1 176 ? 30.310 -4.172 11.946 1.00 16.73 176 THR B N 1
ATOM 3321 C CA . THR B 1 176 ? 30.339 -5.185 12.995 1.00 16.15 176 THR B CA 1
ATOM 3322 C C . THR B 1 176 ? 30.566 -4.673 14.408 1.00 17.96 176 THR B C 1
ATOM 3323 O O . THR B 1 176 ? 30.885 -3.502 14.622 1.00 14.61 176 THR B O 1
ATOM 3327 N N . ARG B 1 177 ? 30.394 -5.579 15.371 1.00 17.33 177 ARG B N 1
ATOM 3328 C CA . ARG B 1 177 ? 30.599 -5.260 16.772 1.00 19.09 177 ARG B CA 1
ATOM 3329 C C . ARG B 1 177 ? 31.902 -6.001 17.126 1.00 18.09 177 ARG B C 1
ATOM 3330 O O . ARG B 1 177 ? 32.300 -6.939 16.429 1.00 15.79 177 ARG B O 1
ATOM 3338 N N . GLN B 1 178 ? 32.587 -5.556 18.173 1.00 16.82 178 GLN B N 1
ATOM 3339 C CA . GLN B 1 178 ? 33.829 -6.195 18.600 1.00 16.07 178 GLN B CA 1
ATOM 3340 C C . GLN B 1 178 ? 33.473 -7.579 19.157 1.00 17.13 178 GLN B C 1
ATOM 3341 O O . GLN B 1 178 ? 32.480 -7.720 19.863 1.00 17.99 178 GLN B O 1
ATOM 3347 N N . SER B 1 179 ? 34.283 -8.586 18.844 1.00 17.89 179 SER B N 1
ATOM 3348 C CA . SER B 1 179 ? 34.054 -9.957 19.314 1.00 18.09 179 SER B CA 1
ATOM 3349 C C . SER B 1 179 ? 34.785 -10.169 20.632 1.00 17.78 179 SER B C 1
ATOM 3350 O O . SER B 1 179 ? 35.429 -9.256 21.135 1.00 16.41 179 SER B O 1
ATOM 3353 N N . ARG B 1 180 ? 34.655 -11.367 21.203 1.00 17.74 180 ARG B N 1
ATOM 3354 C CA . ARG B 1 180 ? 35.336 -11.670 22.455 1.00 18.64 180 ARG B CA 1
ATOM 3355 C C . ARG B 1 180 ? 36.521 -12.590 22.141 1.00 19.70 180 ARG B C 1
ATOM 3356 O O . ARG B 1 180 ? 37.024 -13.304 23.011 1.00 20.39 180 ARG B O 1
ATOM 3364 N N . ARG B 1 181 ? 36.968 -12.557 20.885 1.00 19.61 181 ARG B N 1
ATOM 3365 C CA . ARG B 1 181 ? 38.099 -13.374 20.440 1.00 21.17 181 ARG B CA 1
ATOM 3366 C C . ARG B 1 181 ? 39.257 -13.036 21.376 1.00 21.74 181 ARG B C 1
ATOM 3367 O O . ARG B 1 181 ? 39.546 -11.862 21.615 1.00 20.67 181 ARG B O 1
ATOM 3375 N N . ARG B 1 182 ? 39.909 -14.067 21.906 1.00 22.42 182 ARG B N 1
ATOM 3376 C CA . ARG B 1 182 ? 41.029 -13.886 22.826 1.00 23.20 182 ARG B CA 1
ATOM 3377 C C . ARG B 1 182 ? 41.979 -15.086 22.755 1.00 24.65 182 ARG B C 1
ATOM 3378 O O . ARG B 1 182 ? 41.826 -15.944 21.890 1.00 25.08 182 ARG B O 1
ATOM 3386 N N . TRP B 1 183 ? 42.952 -15.160 23.664 1.00 27.88 183 TRP B N 1
ATOM 3387 C CA . TRP B 1 183 ? 43.900 -16.280 23.645 1.00 30.13 183 TRP B CA 1
ATOM 3388 C C . TRP B 1 183 ? 44.086 -17.059 24.938 1.00 29.90 183 TRP B C 1
ATOM 3389 O O . TRP B 1 183 ? 43.938 -16.525 26.033 1.00 31.39 183 TRP B O 1
ATOM 3400 N N . ASN B 1 184 ? 44.422 -18.334 24.787 1.00 31.29 184 ASN B N 1
ATOM 3401 C CA . ASN B 1 184 ? 44.661 -19.220 25.921 1.00 33.03 184 ASN B CA 1
ATOM 3402 C C . ASN B 1 184 ? 46.191 -19.267 25.957 1.00 34.07 184 ASN B C 1
ATOM 3403 O O . ASN B 1 184 ? 46.815 -20.045 25.232 1.00 32.94 184 ASN B O 1
ATOM 3408 N N . ASP B 1 185 ? 46.792 -18.414 26.779 1.00 35.13 185 ASP B N 1
ATOM 3409 C CA . ASP B 1 185 ? 48.245 -18.360 26.893 1.00 36.40 185 ASP B CA 1
ATOM 3410 C C . ASP B 1 185 ? 48.869 -19.547 27.603 1.00 36.91 185 ASP B C 1
ATOM 3411 O O . ASP B 1 185 ? 48.184 -20.423 28.134 1.00 36.88 185 ASP B O 1
ATOM 3416 N N . TYR B 1 186 ? 50.195 -19.539 27.604 1.00 34.81 186 TYR B N 1
ATOM 3417 C CA . TYR B 1 186 ? 51.014 -20.559 28.230 1.00 34.56 186 TYR B CA 1
ATOM 3418 C C . TYR B 1 186 ? 52.444 -20.192 27.869 1.00 33.39 186 TYR B C 1
ATOM 3419 O O . TYR B 1 186 ? 52.672 -19.384 26.964 1.00 32.24 186 TYR B O 1
ATOM 3428 N N . PHE B 1 187 ? 53.411 -20.746 28.584 1.00 32.26 187 PHE B N 1
ATOM 3429 C CA . PHE B 1 187 ? 54.798 -20.425 28.288 1.00 30.76 187 PHE B CA 1
ATOM 3430 C C . PHE B 1 187 ? 55.683 -21.644 28.129 1.00 30.88 187 PHE B C 1
ATOM 3431 O O . PHE B 1 187 ? 55.408 -22.708 28.680 1.00 28.95 187 PHE B O 1
ATOM 3439 N N . GLU B 1 188 ? 56.753 -21.471 27.365 1.00 30.08 188 GLU B N 1
ATOM 3440 C CA . GLU B 1 188 ? 57.705 -22.545 27.140 1.00 30.93 188 GLU B CA 1
ATOM 3441 C C . GLU B 1 188 ? 58.910 -22.077 27.947 1.00 29.86 188 GLU B C 1
ATOM 3442 O O . GLU B 1 188 ? 59.321 -20.923 27.841 1.00 29.21 188 GLU B O 1
ATOM 3448 N N . GLU B 1 189 ? 59.452 -22.963 28.771 1.00 30.87 189 GLU B N 1
ATOM 3449 C CA . GLU B 1 189 ? 60.603 -22.640 29.601 1.00 31.28 189 GLU B CA 1
ATOM 3450 C C . GLU B 1 189 ? 61.907 -23.101 28.951 1.00 30.84 189 GLU B C 1
ATOM 3451 O O . GLU B 1 189 ? 61.981 -24.193 28.396 1.00 30.08 189 GLU B O 1
ATOM 3457 N N . ARG B 1 190 ? 62.927 -22.252 29.015 1.00 30.77 190 ARG B N 1
ATOM 3458 C CA . ARG B 1 190 ? 64.232 -22.565 28.444 1.00 29.60 190 ARG B CA 1
ATOM 3459 C C . ARG B 1 190 ? 65.306 -22.108 29.425 1.00 29.84 190 ARG B C 1
ATOM 3460 O O . ARG B 1 190 ? 65.000 -21.443 30.414 1.00 27.84 190 ARG B O 1
ATOM 3468 N N . VAL B 1 191 ? 66.560 -22.462 29.156 1.00 29.23 191 VAL B N 1
ATOM 3469 C CA . VAL B 1 191 ? 67.653 -22.074 30.042 1.00 30.03 191 VAL B CA 1
ATOM 3470 C C . VAL B 1 191 ? 68.718 -21.261 29.312 1.00 29.46 191 VAL B C 1
ATOM 3471 O O . VAL B 1 191 ? 69.114 -21.600 28.196 1.00 28.95 191 VAL B O 1
ATOM 3475 N N . SER B 1 192 ? 69.181 -20.193 29.955 1.00 29.15 192 SER B N 1
ATOM 3476 C CA . SER B 1 192 ? 70.200 -19.325 29.375 1.00 31.07 192 SER B CA 1
ATOM 3477 C C . SER B 1 192 ? 71.587 -19.933 29.562 1.00 32.90 192 SER B C 1
ATOM 3478 O O . SER B 1 192 ? 71.740 -20.968 30.213 1.00 31.82 192 SER B O 1
ATOM 3481 N N . PRO B 1 193 ? 72.617 -19.298 28.981 1.00 34.62 193 PRO B N 1
ATOM 3482 C CA . PRO B 1 193 ? 73.985 -19.805 29.115 1.00 36.53 193 PRO B CA 1
ATOM 3483 C C . PRO B 1 193 ? 74.463 -19.715 30.568 1.00 37.92 193 PRO B C 1
ATOM 3484 O O . PRO B 1 193 ? 75.430 -20.368 30.956 1.00 39.66 193 PRO B O 1
ATOM 3488 N N . PHE B 1 194 ? 73.781 -18.897 31.363 1.00 39.47 194 PHE B N 1
ATOM 3489 C CA . PHE B 1 194 ? 74.136 -18.725 32.767 1.00 40.17 194 PHE B CA 1
ATOM 3490 C C . PHE B 1 194 ? 73.394 -19.695 33.683 1.00 39.35 194 PHE B C 1
ATOM 3491 O O . PHE B 1 194 ? 73.555 -19.649 34.900 1.00 39.57 194 PHE B O 1
ATOM 3499 N N . GLY B 1 195 ? 72.580 -20.567 33.098 1.00 38.04 195 GLY B N 1
ATOM 3500 C CA . GLY B 1 195 ? 71.838 -21.527 33.896 1.00 37.77 195 GLY B CA 1
ATOM 3501 C C . GLY B 1 195 ? 70.514 -21.007 34.423 1.00 37.93 195 GLY B C 1
ATOM 3502 O O . GLY B 1 195 ? 69.829 -21.698 35.176 1.00 38.03 195 GLY B O 1
ATOM 3503 N N . GLU B 1 196 ? 70.153 -19.791 34.029 1.00 37.09 196 GLU B N 1
ATOM 3504 C CA . GLU B 1 196 ? 68.901 -19.177 34.465 1.00 36.67 196 GLU B CA 1
ATOM 3505 C C . GLU B 1 196 ? 67.806 -19.422 33.425 1.00 35.17 196 GLU B C 1
ATOM 3506 O O . GLU B 1 196 ? 68.042 -19.331 32.221 1.00 32.65 196 GLU B O 1
ATOM 3512 N N . LYS B 1 197 ? 66.604 -19.742 33.888 1.00 34.13 197 LYS B N 1
ATOM 3513 C CA . LYS B 1 197 ? 65.517 -19.992 32.955 1.00 33.27 197 LYS B CA 1
ATOM 3514 C C . LYS B 1 197 ? 64.776 -18.732 32.531 1.00 30.02 197 LYS B C 1
ATOM 3515 O O . LYS B 1 197 ? 64.707 -17.753 33.275 1.00 29.00 197 LYS B O 1
ATOM 3521 N N . TYR B 1 198 ? 64.266 -18.752 31.306 1.00 27.67 198 TYR B N 1
ATOM 3522 C CA . TYR B 1 198 ? 63.522 -17.619 30.777 1.00 26.00 198 TYR B CA 1
ATOM 3523 C C . TYR B 1 198 ? 62.242 -18.175 30.174 1.00 24.81 198 TYR B C 1
ATOM 3524 O O . TYR B 1 198 ? 62.119 -19.386 29.983 1.00 23.92 198 TYR B O 1
ATOM 3533 N N . TYR B 1 199 ? 61.284 -17.304 29.885 1.00 24.60 199 TYR B N 1
ATOM 3534 C CA . TYR B 1 199 ? 60.024 -17.760 29.324 1.00 24.27 199 TYR B CA 1
ATOM 3535 C C . TYR B 1 199 ? 59.577 -17.076 28.050 1.00 23.62 199 TYR B C 1
ATOM 3536 O O . TYR B 1 199 ? 59.679 -15.860 27.914 1.00 24.98 199 TYR B O 1
ATOM 3545 N N . TRP B 1 200 ? 59.061 -17.881 27.126 1.00 24.01 200 TRP B N 1
ATOM 3546 C CA . TRP B 1 200 ? 58.568 -17.399 25.843 1.00 24.14 200 TRP B CA 1
ATOM 3547 C C . TRP B 1 200 ? 57.044 -17.453 25.907 1.00 25.76 200 TRP B C 1
ATOM 3548 O O . TRP B 1 200 ? 56.477 -18.510 26.206 1.00 23.41 200 TRP B O 1
ATOM 3559 N N . MET B 1 201 ? 56.383 -16.330 25.633 1.00 26.07 201 MET B N 1
ATOM 3560 C CA . MET B 1 201 ? 54.921 -16.299 25.669 1.00 27.88 201 MET B CA 1
ATOM 3561 C C . MET B 1 201 ? 54.366 -16.950 24.407 1.00 29.50 201 MET B C 1
ATOM 3562 O O . MET B 1 201 ? 54.812 -16.655 23.300 1.00 29.78 201 MET B O 1
ATOM 3567 N N . MET B 1 202 ? 53.398 -17.844 24.582 1.00 29.18 202 MET B N 1
ATOM 3568 C CA . MET B 1 202 ? 52.774 -18.540 23.461 1.00 30.80 202 MET B CA 1
ATOM 3569 C C . MET B 1 202 ? 51.275 -18.627 23.719 1.00 30.54 202 MET B C 1
ATOM 3570 O O . MET B 1 202 ? 50.802 -18.200 24.769 1.00 27.15 202 MET B O 1
ATOM 3575 N N . GLY B 1 203 ? 50.529 -19.185 22.770 1.00 30.94 203 GLY B N 1
ATOM 3576 C CA . GLY B 1 203 ? 49.094 -19.296 22.967 1.00 32.64 203 GLY B CA 1
ATOM 3577 C C . GLY B 1 203 ? 48.286 -19.870 21.820 1.00 33.25 203 GLY B C 1
ATOM 3578 O O . GLY B 1 203 ? 48.776 -20.014 20.697 1.00 32.92 203 GLY B O 1
ATOM 3579 N N . GLU B 1 204 ? 47.037 -20.213 22.126 1.00 33.29 204 GLU B N 1
ATOM 3580 C CA . GLU B 1 204 ? 46.106 -20.774 21.153 1.00 34.50 204 GLU B CA 1
ATOM 3581 C C . GLU B 1 204 ? 44.860 -19.896 21.169 1.00 33.54 204 GLU B C 1
ATOM 3582 O O . GLU B 1 204 ? 44.324 -19.589 22.234 1.00 32.99 204 GLU B O 1
ATOM 3588 N N . VAL B 1 205 ? 44.402 -19.498 19.987 1.00 32.74 205 VAL B N 1
ATOM 3589 C CA . VAL B 1 205 ? 43.224 -18.647 19.880 1.00 31.90 205 VAL B CA 1
ATOM 3590 C C . VAL B 1 205 ? 41.909 -19.281 20.310 1.00 30.93 205 VAL B C 1
ATOM 3591 O O . VAL B 1 205 ? 41.676 -20.477 20.124 1.00 31.10 205 VAL B O 1
ATOM 3595 N N . ILE B 1 206 ? 41.048 -18.449 20.885 1.00 28.36 206 ILE B N 1
ATOM 3596 C CA . ILE B 1 206 ? 39.740 -18.874 21.352 1.00 26.72 206 ILE B CA 1
ATOM 3597 C C . ILE B 1 206 ? 38.680 -18.068 20.605 1.00 27.04 206 ILE B C 1
ATOM 3598 O O . ILE B 1 206 ? 38.607 -16.847 20.755 1.00 23.83 206 ILE B O 1
ATOM 3603 N N . GLU B 1 207 ? 37.882 -18.751 19.789 1.00 25.76 207 GLU B N 1
ATOM 3604 C CA . GLU B 1 207 ? 36.819 -18.102 19.025 1.00 26.48 207 GLU B CA 1
ATOM 3605 C C . GLU B 1 207 ? 35.545 -18.805 19.467 1.00 26.37 207 GLU B C 1
ATOM 3606 O O . GLU B 1 207 ? 35.217 -19.886 18.976 1.00 28.93 207 GLU B O 1
ATOM 3612 N N . ASP B 1 208 ? 34.833 -18.197 20.408 1.00 24.98 208 ASP B N 1
ATOM 3613 C CA . ASP B 1 208 ? 33.601 -18.788 20.913 1.00 25.88 208 ASP B CA 1
ATOM 3614 C C . ASP B 1 208 ? 32.405 -17.851 20.946 1.00 24.40 208 ASP B C 1
ATOM 3615 O O . ASP B 1 208 ? 31.506 -18.023 21.766 1.00 23.30 208 ASP B O 1
ATOM 3620 N N . ASP B 1 209 ? 32.384 -16.863 20.058 1.00 24.57 209 ASP B N 1
ATOM 3621 C CA . ASP B 1 209 ? 31.269 -15.926 20.030 1.00 26.13 209 ASP B CA 1
ATOM 3622 C C . ASP B 1 209 ? 30.052 -16.567 19.369 1.00 25.96 209 ASP B C 1
ATOM 3623 O O . ASP B 1 209 ? 30.164 -17.199 18.318 1.00 26.23 209 ASP B O 1
ATOM 3628 N N . ASP B 1 210 ? 28.890 -16.410 19.993 1.00 26.95 210 ASP B N 1
ATOM 3629 C CA . ASP B 1 210 ? 27.662 -16.981 19.451 1.00 29.04 210 ASP B CA 1
ATOM 3630 C C . ASP B 1 210 ? 26.966 -16.020 18.487 1.00 28.75 210 ASP B C 1
ATOM 3631 O O . ASP B 1 210 ? 26.203 -16.451 17.620 1.00 29.20 210 ASP B O 1
ATOM 3636 N N . ARG B 1 211 ? 27.237 -14.725 18.626 1.00 26.76 211 ARG B N 1
ATOM 3637 C CA . ARG B 1 211 ? 26.621 -13.727 17.751 1.00 28.10 211 ARG B CA 1
ATOM 3638 C C . ARG B 1 211 ? 27.232 -13.815 16.351 1.00 27.50 211 ARG B C 1
ATOM 3639 O O . ARG B 1 211 ? 28.426 -14.069 16.198 1.00 26.62 211 ARG B O 1
ATOM 3647 N N . ASP B 1 212 ? 26.409 -13.606 15.327 1.00 26.41 212 ASP B N 1
ATOM 3648 C CA . ASP B 1 212 ? 26.879 -13.678 13.949 1.00 26.30 212 ASP B CA 1
ATOM 3649 C C . ASP B 1 212 ? 27.480 -12.401 13.357 1.00 25.04 212 ASP B C 1
ATOM 3650 O O . ASP B 1 212 ? 28.197 -12.460 12.351 1.00 21.91 212 ASP B O 1
ATOM 3655 N N . ASP B 1 213 ? 27.196 -11.260 13.979 1.00 22.65 213 ASP B N 1
ATOM 3656 C CA . ASP B 1 213 ? 27.696 -9.969 13.505 1.00 21.93 213 ASP B CA 1
ATOM 3657 C C . ASP B 1 213 ? 28.993 -9.459 14.143 1.00 20.18 213 ASP B C 1
ATOM 3658 O O . ASP B 1 213 ? 29.205 -8.248 14.216 1.00 19.90 213 ASP B O 1
ATOM 3663 N N . VAL B 1 214 ? 29.858 -10.363 14.590 1.00 19.79 214 VAL B N 1
ATOM 3664 C CA . VAL B 1 214 ? 31.118 -9.957 15.215 1.00 17.90 214 VAL B CA 1
ATOM 3665 C C . VAL B 1 214 ? 32.225 -9.828 14.175 1.00 18.89 214 VAL B C 1
ATOM 3666 O O . VAL B 1 214 ? 32.161 -10.438 13.105 1.00 18.87 214 VAL B O 1
ATOM 3670 N N . ASP B 1 215 ? 33.258 -9.058 14.504 1.00 16.76 215 ASP B N 1
ATOM 3671 C CA . ASP B 1 215 ? 34.362 -8.847 13.580 1.00 18.25 215 ASP B CA 1
ATOM 3672 C C . ASP B 1 215 ? 35.027 -10.025 12.870 1.00 19.98 215 ASP B C 1
ATOM 3673 O O . ASP B 1 215 ? 35.041 -10.053 11.639 1.00 18.98 215 ASP B O 1
ATOM 3678 N N . TYR B 1 216 ? 35.547 -11.011 13.602 1.00 19.83 216 TYR B N 1
ATOM 3679 C CA . TYR B 1 216 ? 36.201 -12.130 12.926 1.00 20.07 216 TYR B CA 1
ATOM 3680 C C . TYR B 1 216 ? 35.357 -13.015 12.004 1.00 20.62 216 TYR B C 1
ATOM 3681 O O . TYR B 1 216 ? 35.895 -13.604 11.066 1.00 21.65 216 TYR B O 1
ATOM 3690 N N . LYS B 1 217 ? 34.055 -13.117 12.254 1.00 19.35 217 LYS B N 1
ATOM 3691 C CA . LYS B 1 217 ? 33.199 -13.942 11.402 1.00 21.07 217 LYS B CA 1
ATOM 3692 C C . LYS B 1 217 ? 33.039 -13.293 10.024 1.00 21.75 217 LYS B C 1
ATOM 3693 O O . LYS B 1 217 ? 32.976 -13.978 9.001 1.00 21.73 217 LYS B O 1
ATOM 3699 N N . ALA B 1 218 ? 32.986 -11.967 9.996 1.00 21.21 218 ALA B N 1
ATOM 3700 C CA . ALA B 1 218 ? 32.842 -11.260 8.732 1.00 22.32 218 ALA B CA 1
ATOM 3701 C C . ALA B 1 218 ? 34.100 -11.484 7.883 1.00 21.27 218 ALA B C 1
ATOM 3702 O O . ALA B 1 218 ? 34.016 -11.868 6.712 1.00 20.50 218 ALA B O 1
ATOM 3704 N N . VAL B 1 219 ? 35.264 -11.257 8.488 1.00 19.49 219 VAL B N 1
ATOM 3705 C CA . VAL B 1 219 ? 36.540 -11.427 7.798 1.00 20.91 219 VAL B CA 1
ATOM 3706 C C . VAL B 1 219 ? 36.756 -12.855 7.316 1.00 23.34 219 VAL B C 1
ATOM 3707 O O . VAL B 1 219 ? 37.301 -13.075 6.233 1.00 23.17 219 VAL B O 1
ATOM 3711 N N . ARG B 1 220 ? 36.322 -13.820 8.121 1.00 23.35 220 ARG B N 1
ATOM 3712 C CA . ARG B 1 220 ? 36.467 -15.231 7.782 1.00 26.74 220 ARG B CA 1
ATOM 3713 C C . ARG B 1 220 ? 35.677 -15.553 6.515 1.00 26.32 220 ARG B C 1
ATOM 3714 O O . ARG B 1 220 ? 36.057 -16.434 5.739 1.00 25.53 220 ARG B O 1
ATOM 3722 N N . GLU B 1 221 ? 34.578 -14.833 6.313 1.00 23.63 221 GLU B N 1
ATOM 3723 C CA . GLU B 1 221 ? 33.730 -15.041 5.141 1.00 26.19 221 GLU B CA 1
ATOM 3724 C C . GLU B 1 221 ? 34.139 -14.203 3.934 1.00 25.23 221 GLU B C 1
ATOM 3725 O O . GLU B 1 221 ? 33.504 -14.269 2.882 1.00 27.69 221 GLU B O 1
ATOM 3731 N N . GLY B 1 222 ? 35.198 -13.418 4.085 1.00 24.39 222 GLY B N 1
ATOM 3732 C CA . GLY B 1 222 ? 35.663 -12.587 2.987 1.00 24.35 222 GLY B CA 1
ATOM 3733 C C . GLY B 1 222 ? 35.088 -11.183 2.961 1.00 23.23 222 GLY B C 1
ATOM 3734 O O . GLY B 1 222 ? 35.106 -10.524 1.919 1.00 24.61 222 GLY B O 1
ATOM 3735 N N . TYR B 1 223 ? 34.582 -10.718 4.101 1.00 21.27 223 TYR B N 1
ATOM 3736 C CA . TYR B 1 223 ? 34.005 -9.380 4.187 1.00 21.41 223 TYR B CA 1
ATOM 3737 C C . TYR B 1 223 ? 34.847 -8.449 5.046 1.00 20.08 223 TYR B C 1
ATOM 3738 O O . TYR B 1 223 ? 35.419 -8.880 6.042 1.00 19.63 223 TYR B O 1
ATOM 3747 N N . VAL B 1 224 ? 34.933 -7.182 4.648 1.00 19.26 224 VAL B N 1
ATOM 3748 C CA . VAL B 1 224 ? 35.698 -6.203 5.413 1.00 18.19 224 VAL B CA 1
ATOM 3749 C C . VAL B 1 224 ? 34.853 -5.969 6.673 1.00 18.82 224 VAL B C 1
ATOM 3750 O O . VAL B 1 224 ? 33.626 -5.872 6.585 1.00 19.27 224 VAL B O 1
ATOM 3754 N N . SER B 1 225 ? 35.504 -5.911 7.832 1.00 16.55 225 SER B N 1
ATOM 3755 C CA . SER B 1 225 ? 34.826 -5.686 9.116 1.00 17.13 225 SER B CA 1
ATOM 3756 C C . SER B 1 225 ? 35.062 -4.240 9.536 1.00 16.87 225 SER B C 1
ATOM 3757 O O . SER B 1 225 ? 36.212 -3.803 9.646 1.00 16.95 225 SER B O 1
ATOM 3760 N N . ILE B 1 226 ? 33.978 -3.505 9.769 1.00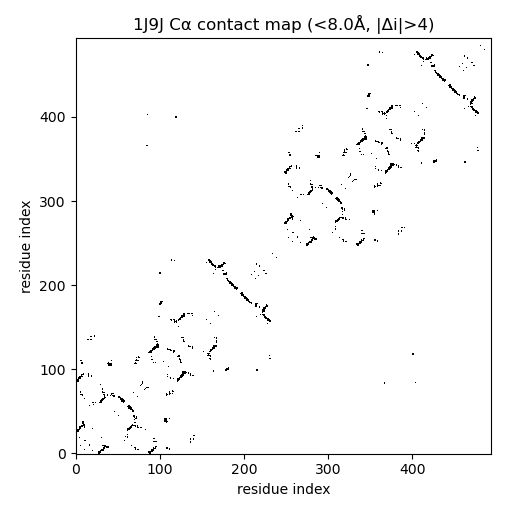 17.04 226 ILE B N 1
ATOM 3761 C CA . ILE B 1 226 ? 34.064 -2.106 10.176 1.00 16.23 226 ILE B CA 1
ATOM 3762 C C . ILE B 1 226 ? 33.343 -1.930 11.513 1.00 15.58 226 ILE B C 1
ATOM 3763 O O . ILE B 1 226 ? 32.116 -1.987 11.574 1.00 15.53 226 ILE B O 1
ATOM 3768 N N . THR B 1 227 ? 34.115 -1.718 12.581 1.00 15.20 227 THR B N 1
ATOM 3769 C CA . THR B 1 227 ? 33.565 -1.542 13.923 1.00 14.82 227 THR B CA 1
ATOM 3770 C C . THR B 1 227 ? 33.749 -0.152 14.547 1.00 15.59 227 THR B C 1
ATOM 3771 O O . THR B 1 227 ? 34.867 0.356 14.644 1.00 16.99 227 THR B O 1
ATOM 3775 N N . PRO B 1 228 ? 32.649 0.478 14.993 1.00 16.64 228 PRO B N 1
ATOM 3776 C CA . PRO B 1 228 ? 32.798 1.802 15.611 1.00 16.59 228 PRO B CA 1
ATOM 3777 C C . PRO B 1 228 ? 33.124 1.572 17.091 1.00 16.77 228 PRO B C 1
ATOM 3778 O O . PRO B 1 228 ? 32.376 0.879 17.788 1.00 17.72 228 PRO B O 1
ATOM 3782 N N . ILE B 1 229 ? 34.248 2.117 17.560 1.00 16.30 229 ILE B N 1
ATOM 3783 C CA . ILE B 1 229 ? 34.647 1.953 18.960 1.00 15.24 229 ILE B CA 1
ATOM 3784 C C . ILE B 1 229 ? 35.000 3.295 19.607 1.00 17.33 229 ILE B C 1
ATOM 3785 O O . ILE B 1 229 ? 35.366 4.257 18.915 1.00 17.49 229 ILE B O 1
ATOM 3790 N N . HIS B 1 230 ? 34.859 3.366 20.931 1.00 16.45 230 HIS B N 1
ATOM 3791 C CA . HIS B 1 230 ? 35.161 4.589 21.680 1.00 15.74 230 HIS B CA 1
ATOM 3792 C C . HIS B 1 230 ? 35.872 4.272 23.000 1.00 16.97 230 HIS B C 1
ATOM 3793 O O . HIS B 1 230 ? 35.852 3.130 23.460 1.00 17.11 230 HIS B O 1
ATOM 3800 N N . PRO B 1 231 ? 36.498 5.283 23.630 1.00 17.01 231 PRO B N 1
ATOM 3801 C CA . PRO B 1 231 ? 37.228 5.106 24.891 1.00 17.82 231 PRO B CA 1
ATOM 3802 C C . PRO B 1 231 ? 36.397 5.054 26.176 1.00 19.53 231 PRO B C 1
ATOM 3803 O O . PRO B 1 231 ? 36.771 5.666 27.180 1.00 21.37 231 PRO B O 1
ATOM 3807 N N . PHE B 1 232 ? 35.284 4.327 26.146 1.00 18.07 232 PHE B N 1
ATOM 3808 C CA . PHE B 1 232 ? 34.418 4.204 27.314 1.00 17.96 232 PHE B CA 1
ATOM 3809 C C . PHE B 1 232 ? 34.241 2.716 27.615 1.00 18.90 232 PHE B C 1
ATOM 3810 O O . PHE B 1 232 ? 33.619 1.985 26.846 1.00 20.93 232 PHE B O 1
ATOM 3818 N N . LEU B 1 233 ? 34.799 2.282 28.743 1.00 18.43 233 LEU B N 1
ATOM 3819 C CA . LEU B 1 233 ? 34.734 0.880 29.152 1.00 18.68 233 LEU B CA 1
ATOM 3820 C C . LEU B 1 233 ? 33.750 0.466 30.243 1.00 17.44 233 LEU B C 1
ATOM 3821 O O . LEU B 1 233 ? 33.787 -0.677 30.702 1.00 17.50 233 LEU B O 1
ATOM 3826 N N . THR B 1 234 ? 32.876 1.371 30.661 1.00 16.03 234 THR B N 1
ATOM 3827 C CA . THR B 1 234 ? 31.902 1.039 31.707 1.00 16.21 234 THR B CA 1
ATOM 3828 C C . THR B 1 234 ? 30.957 -0.089 31.292 1.00 16.51 234 THR B C 1
ATOM 3829 O O . THR B 1 234 ? 30.428 -0.071 30.181 1.00 16.43 234 THR B O 1
ATOM 3833 N N . ASN B 1 235 ? 30.765 -1.084 32.162 1.00 17.23 235 ASN B N 1
ATOM 3834 C CA . ASN B 1 235 ? 29.851 -2.182 31.841 1.00 18.12 235 ASN B CA 1
ATOM 3835 C C . ASN B 1 235 ? 28.543 -1.650 32.433 1.00 18.67 235 ASN B C 1
ATOM 3836 O O . ASN B 1 235 ? 28.304 -1.764 33.636 1.00 18.41 235 ASN B O 1
ATOM 3841 N N . GLU B 1 236 ? 27.719 -1.051 31.578 1.00 18.76 236 GLU B N 1
ATOM 3842 C CA . GLU B 1 236 ? 26.434 -0.473 31.967 1.00 21.90 236 GLU B CA 1
ATOM 3843 C C . GLU B 1 236 ? 25.453 -1.444 32.637 1.00 20.43 236 GLU B C 1
ATOM 3844 O O . GLU B 1 236 ? 24.811 -1.094 33.628 1.00 18.54 236 GLU B O 1
ATOM 3850 N N . GLN B 1 237 ? 25.327 -2.647 32.085 1.00 19.87 237 GLN B N 1
ATOM 3851 C CA . GLN B 1 237 ? 24.421 -3.651 32.641 1.00 22.91 237 GLN B CA 1
ATOM 3852 C C . GLN B 1 237 ? 24.841 -4.022 34.056 1.00 21.77 237 GLN B C 1
ATOM 3853 O O . GLN B 1 237 ? 24.003 -4.170 34.957 1.00 19.93 237 GLN B O 1
ATOM 3859 N N . CYS B 1 238 ? 26.144 -4.187 34.250 1.00 19.51 238 CYS B N 1
ATOM 3860 C CA . CYS B 1 238 ? 26.653 -4.540 35.568 1.00 19.92 238 CYS B CA 1
ATOM 3861 C C . CYS B 1 238 ? 26.427 -3.384 36.548 1.00 18.97 238 CYS B C 1
ATOM 3862 O O . CYS B 1 238 ? 26.010 -3.600 37.684 1.00 18.92 238 CYS B O 1
ATOM 3865 N N . LEU B 1 239 ? 26.683 -2.155 36.106 1.00 18.21 239 LEU B N 1
ATOM 3866 C CA . LEU B 1 239 ? 26.497 -0.988 36.971 1.00 16.84 239 LEU B CA 1
ATOM 3867 C C . LEU B 1 239 ? 25.042 -0.875 37.448 1.00 17.69 239 LEU B C 1
ATOM 3868 O O . LEU B 1 239 ? 24.777 -0.575 38.610 1.00 17.30 239 LEU B O 1
ATOM 3873 N N . LYS B 1 240 ? 24.104 -1.102 36.538 1.00 18.40 240 LYS B N 1
ATOM 3874 C CA . LYS B 1 240 ? 22.682 -1.029 36.863 1.00 21.42 240 LYS B CA 1
ATOM 3875 C C . LYS B 1 240 ? 22.341 -2.063 37.939 1.00 21.06 240 LYS B C 1
ATOM 3876 O O . LYS B 1 240 ? 21.638 -1.759 38.901 1.00 21.67 240 LYS B O 1
ATOM 3882 N N . LYS B 1 241 ? 22.837 -3.284 37.767 1.00 19.48 241 LYS B N 1
ATOM 3883 C CA . LYS B 1 241 ? 22.583 -4.362 38.727 1.00 20.99 241 LYS B CA 1
ATOM 3884 C C . LYS B 1 241 ? 23.152 -4.008 40.105 1.00 20.12 241 LYS B C 1
ATOM 3885 O O . LYS B 1 241 ? 22.468 -4.159 41.125 1.00 21.02 241 LYS B O 1
ATOM 3891 N N . LEU B 1 242 ? 24.393 -3.522 40.138 1.00 18.94 242 LEU B N 1
ATOM 3892 C CA . LEU B 1 242 ? 25.036 -3.149 41.402 1.00 18.69 242 LEU B CA 1
ATOM 3893 C C . LEU B 1 242 ? 24.254 -2.069 42.141 1.00 20.04 242 LEU B C 1
ATOM 3894 O O . LEU B 1 242 ? 24.074 -2.143 43.357 1.00 19.16 242 LEU B O 1
ATOM 3899 N N . ARG B 1 243 ? 23.788 -1.066 41.406 1.00 21.95 243 ARG B N 1
ATOM 3900 C CA . ARG B 1 243 ? 23.027 0.017 42.015 1.00 24.93 243 ARG B CA 1
ATOM 3901 C C . ARG B 1 243 ? 21.671 -0.434 42.558 1.00 26.43 243 ARG B C 1
ATOM 3902 O O . ARG B 1 243 ? 21.170 0.132 43.532 1.00 25.91 243 ARG B O 1
ATOM 3910 N N . GLU B 1 244 ? 21.076 -1.446 41.933 1.00 26.64 244 GLU B N 1
ATOM 3911 C CA . GLU B 1 244 ? 19.781 -1.945 42.387 1.00 29.25 244 GLU B CA 1
ATOM 3912 C C . GLU B 1 244 ? 19.935 -2.739 43.681 1.00 28.55 244 GLU B C 1
ATOM 3913 O O . GLU B 1 244 ? 19.090 -2.658 44.576 1.00 27.05 244 GLU B O 1
ATOM 3919 N N . VAL B 1 245 ? 21.023 -3.494 43.783 1.00 25.62 245 VAL B N 1
ATOM 3920 C CA . VAL B 1 245 ? 21.286 -4.298 44.970 1.00 25.16 245 VAL B CA 1
ATOM 3921 C C . VAL B 1 245 ? 21.809 -3.447 46.129 1.00 27.14 245 VAL B C 1
ATOM 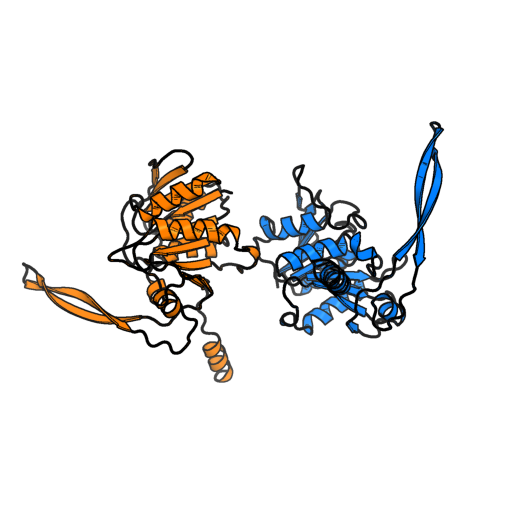3922 O O . VAL B 1 245 ? 21.443 -3.671 47.286 1.00 27.80 245 VAL B O 1
ATOM 3926 N N . TYR B 1 246 ? 22.666 -2.478 45.819 1.00 27.82 246 TYR B N 1
ATOM 3927 C CA . TYR B 1 246 ? 23.233 -1.594 46.835 1.00 31.50 246 TYR B CA 1
ATOM 3928 C C . TYR B 1 246 ? 22.636 -0.193 46.686 1.00 37.40 246 TYR B C 1
ATOM 3929 O O . TYR B 1 246 ? 23.350 0.767 46.393 1.00 39.05 246 TYR B O 1
ATOM 3938 N N . ASP B 1 247 ? 21.328 -0.080 46.880 1.00 41.61 247 ASP B N 1
ATOM 3939 C CA . ASP B 1 247 ? 20.654 1.210 46.761 1.00 46.79 247 ASP B CA 1
ATOM 3940 C C . ASP B 1 247 ? 20.459 1.855 48.128 1.00 48.22 247 ASP B C 1
ATOM 3941 O O . ASP B 1 247 ? 20.938 2.996 48.309 1.00 49.93 247 ASP B O 1
#

B-factor: mean 30.52, std 11.98, range [13.77, 86.62]

Radius of gyration: 28.36 Å; Cα contacts (8 Å, |Δi|>4): 1144; chains: 2; bounding box: 84×83×68 Å

Organism: Thermotoga maritima (strain ATCC 43589 / DSM 3109 / JCM 10099 / NBRC 100826 / MSB8) (NCBI:txid243274)

Solvent-accessible surface area: 27240 Å² total; per-residue (Å²): 115,33,0,0,0,0,0,2,27,6,14,159,22,132,0,0,56,24,0,0,86,24,4,6,120,124,44,84,1,19,0,0,0,0,71,122,110,41,42,78,36,6,75,56,77,38,130,169,98,100,59,172,73,140,119,49,116,51,41,144,143,1,42,0,42,10,2,66,0,5,0,0,3,0,0,84,27,0,22,83,88,31,0,63,56,79,19,67,3,0,0,0,0,0,9,109,3,48,11,7,0,86,22,21,132,86,2,0,0,7,5,0,0,23,6,0,1,84,28,52,18,47,1,0,0,0,0,0,21,59,124,149,74,36,51,12,92,19,0,0,131,19,0,38,68,9,34,139,116,34,70,50,98,123,36,101,93,69,20,0,3,6,0,1,1,10,26,55,122,60,111,22,105,120,129,10,109,70,2,102,38,74,110,88,101,99,118,61,104,108,100,14,143,155,61,110,109,95,123,145,138,63,24,105,58,34,74,58,9,126,96,120,64,1,2,13,54,11,15,175,106,7,48,0,1,0,6,71,20,94,45,123,148,89,93,103,149,44,55,99,121,90,120,152,100,165,163,116,38,2,0,0,0,0,14,26,3,12,154,22,120,0,0,49,19,0,0,90,22,5,14,127,141,51,93,1,18,0,0,0,0,49,134,122,35,84,68,35,9,74,54,81,43,126,164,97,98,57,170,68,142,117,55,115,44,48,129,180,4,49,0,49,11,2,70,2,19,0,0,2,0,0,81,27,0,52,85,101,31,0,96,130,125,18,68,3,1,0,0,0,0,14,100,4,51,14,11,0,86,20,18,128,89,9,0,1,10,4,0,0,18,8,0,1,98,53,11,13,23,0,0,0,0,0,1,22,56,122,146,72,42,53,23,83,22,0,0,125,12,0,38,74,5,36,151,129,29,58,54,28,95,21,97,59,58,18,0,3,5,0,1,3,9,24,58,139,68,139,22,88,124,126,9,111,78,3,95,29,72,113,86,83,102,115,68,100,106,97,29,139,191,59,126,116,94,126,141,138,87,30,116,60,53,69,69,15,108,128,127,70,1,3,15,54,10,21,163,114,13,50,0,1,0,6,73,26,91,48,118,152,88,94,109,141,53,56,135,138,86,160,108,102,176,169